Protein AF-T1L6D0-F1 (afdb_monomer)

Secondary structure (DSSP, 8-state):
-HHHHHHHHHHHHHHHHHH-SSPPP---GGGSS--S-SEEES-SSS--SEEEEEETTEEEEEE--TTTS-HHHHHT-EE----TTEEEEEETTEEEEEETTTEEEEPB-SS---S-EEEEETTEEEE---EE-TT-PPPSS--EEEEEEEEETTTTEEEEEEEEE-SSTTGGGTEEEEEEEEEEEETTEEEEEEEEEEE-TTT--EEEEEEEEEEEGGGGGGSGGG-EEEEE--GGGGTSEEEEEEEEE--S--S-GGGSEEEEEEEEETTTTEEEEEEEE-TTHHHHHHHHHHHHHTT-TT-EEHHHHTTT---PPPP----TT--STT--EEEE-TTT-EEEE---HHHHTTTTTEEEEEEEE--TTT--EEEEEEESSGGG-EEEE--SSS--EEEGGGS--THHHH-S-EEEEEEETTEEEEEEETTT--EEEEEPP-GGG--SHHHHHHTTGGGTEEEETTEEEE--S---HHHHHBSSS--EEEEE-SEEETTS--EEEEEESS-----TTSEEEEEETTEEEEEEEEETTEEEEEE---S-EEEEEEEEEE--S-TT---EEEEEEEEEEEE----THHHHHHHHHHHHHHHHHHHHHHHHHHHHHHHHHHHHHHHHHHHHHHHHHTT-----------------------

Solvent-accessible surface area (backbone atoms only — not comparable to full-atom values): 36223 Å² total; per-residue (Å²): 110,74,70,56,54,53,50,49,51,54,49,50,67,60,42,57,75,67,55,38,63,37,69,63,50,49,29,29,57,82,34,54,40,43,78,84,48,25,30,28,47,57,46,81,93,47,89,63,46,44,34,31,41,40,40,46,44,45,76,50,77,47,66,48,47,69,92,66,51,50,72,68,66,52,47,61,27,50,36,26,44,84,43,76,55,52,31,32,30,36,45,97,49,42,49,33,35,33,40,69,53,62,45,80,44,76,41,48,59,93,72,84,63,42,88,38,66,50,46,46,16,85,34,24,30,43,37,35,50,58,45,79,29,84,82,43,55,89,66,99,62,90,72,44,62,31,34,38,35,36,52,39,79,86,79,40,29,51,45,76,78,44,66,41,62,58,80,50,102,59,54,50,62,15,43,30,30,35,35,63,63,34,64,43,37,57,90,55,35,38,36,39,36,28,46,36,30,34,38,40,89,89,76,74,44,70,51,38,37,46,36,37,39,37,30,29,43,80,28,30,70,43,26,71,24,22,31,34,37,40,30,38,60,53,80,63,43,78,68,26,47,82,76,47,52,41,75,43,70,60,52,72,92,68,99,50,78,46,62,30,35,33,40,43,36,35,27,36,30,75,94,76,65,47,52,47,56,39,40,36,35,43,62,55,60,70,58,52,54,50,49,40,48,43,38,16,19,66,43,34,90,80,20,36,27,45,71,25,54,63,67,80,42,92,30,86,38,62,71,50,86,73,49,89,73,52,46,68,65,85,46,31,33,23,28,80,44,52,89,76,47,50,71,45,83,59,84,47,77,76,40,77,85,41,35,78,42,49,76,47,76,49,72,50,56,32,46,86,84,55,44,44,39,35,39,34,42,39,27,70,58,50,32,76,14,33,44,23,44,67,59,94,60,93,54,62,60,53,50,46,64,77,53,96,53,72,65,62,77,72,51,88,58,67,50,78,47,58,28,70,44,71,38,26,45,35,37,34,34,78,85,85,60,49,69,50,78,47,75,55,91,56,29,74,54,26,85,44,52,53,47,10,43,30,59,21,49,80,67,34,20,42,67,54,97,91,42,22,39,74,50,91,66,95,72,66,64,64,68,63,27,44,52,52,78,42,34,45,75,48,70,38,67,53,61,34,38,83,84,63,53,46,65,39,40,37,31,40,76,48,58,78,79,76,58,92,73,40,50,78,46,43,31,39,69,88,20,42,48,43,81,73,45,79,56,69,38,36,38,38,26,39,50,46,75,72,60,60,48,79,28,43,44,37,46,31,42,34,45,89,77,37,52,56,47,42,66,33,31,18,62,35,84,65,58,34,38,37,46,47,74,82,62,77,56,58,60,55,51,50,52,50,54,51,50,52,51,54,50,52,50,50,53,51,51,52,50,50,49,55,55,56,56,46,53,59,50,52,52,57,51,50,56,53,52,53,59,49,53,57,59,65,63,72,75,76,78,88,79,87,88,85,87,83,88,91,87,81,90,82,91,87,87,83,90,89,87,134

pLDDT: mean 81.63, std 16.4, range [28.33, 98.0]

Radius of gyration: 36.04 Å; Cα contacts (8 Å, |Δi|>4): 1340; chains: 1; bounding box: 79×143×74 Å

Mean predicted aligned error: 12.47 Å

Organism: Tetranychus urticae (NCBI:txid32264)

Structure (mmCIF, N/CA/C/O backbone):
data_AF-T1L6D0-F1
#
_entry.id   AF-T1L6D0-F1
#
loop_
_atom_site.group_PDB
_atom_site.id
_atom_site.type_symbol
_atom_site.label_atom_id
_atom_site.label_alt_id
_atom_site.label_comp_id
_atom_site.label_asym_id
_atom_site.label_entity_id
_atom_site.label_seq_id
_atom_site.pdbx_PDB_ins_code
_atom_site.Cartn_x
_atom_site.Cartn_y
_atom_site.Cartn_z
_atom_site.occupancy
_atom_site.B_iso_or_equiv
_atom_site.auth_seq_id
_atom_site.auth_comp_id
_atom_site.auth_asym_id
_atom_site.auth_atom_id
_atom_site.pdbx_PDB_model_num
ATOM 1 N N . MET A 1 1 ? 36.568 -27.547 7.974 1.00 48.25 1 MET A N 1
ATOM 2 C CA . MET A 1 1 ? 35.920 -26.541 7.095 1.00 48.25 1 MET A CA 1
ATOM 3 C C . MET A 1 1 ? 34.744 -27.107 6.303 1.00 48.25 1 MET A C 1
ATOM 5 O O . MET A 1 1 ? 33.628 -26.729 6.620 1.00 48.25 1 MET A O 1
ATOM 9 N N . PHE A 1 2 ? 34.944 -27.994 5.316 1.00 41.03 2 PHE A N 1
ATOM 10 C CA . PHE A 1 2 ? 33.913 -28.303 4.301 1.00 41.03 2 PHE A CA 1
ATOM 11 C C . PHE A 1 2 ? 32.535 -28.741 4.840 1.00 41.03 2 PHE A C 1
ATOM 13 O O . PHE A 1 2 ? 31.506 -28.268 4.366 1.00 41.03 2 PHE A O 1
ATOM 20 N N . THR A 1 3 ? 32.506 -29.583 5.875 1.00 51.47 3 THR A N 1
ATOM 21 C CA . THR A 1 3 ? 31.268 -30.016 6.548 1.00 51.47 3 THR A CA 1
ATOM 22 C C . THR A 1 3 ? 30.496 -28.863 7.189 1.00 51.47 3 THR A C 1
ATOM 24 O O . THR A 1 3 ? 29.275 -28.822 7.078 1.00 51.47 3 THR A O 1
ATOM 27 N N . HIS A 1 4 ? 31.182 -27.892 7.803 1.00 51.41 4 HIS A N 1
ATOM 28 C CA . HIS A 1 4 ? 30.530 -26.713 8.379 1.00 51.41 4 HIS A CA 1
ATOM 29 C C . HIS A 1 4 ? 29.910 -25.820 7.304 1.00 51.41 4 HIS A C 1
ATOM 31 O O . HIS A 1 4 ? 28.814 -25.324 7.523 1.00 51.41 4 HIS A O 1
ATOM 37 N N . LEU A 1 5 ? 30.549 -25.664 6.137 1.00 53.66 5 LEU A N 1
ATOM 38 C CA . LEU A 1 5 ? 29.979 -24.885 5.030 1.00 53.66 5 LEU A CA 1
ATOM 39 C C . LEU A 1 5 ? 28.666 -25.508 4.525 1.00 53.66 5 LEU A C 1
ATOM 41 O O . LEU A 1 5 ? 27.683 -24.800 4.335 1.00 53.66 5 LEU A O 1
ATOM 45 N N . LEU A 1 6 ? 28.626 -26.837 4.375 1.00 50.72 6 LEU A N 1
ATOM 46 C CA . LEU A 1 6 ? 27.408 -27.567 4.001 1.00 50.72 6 LEU A CA 1
ATOM 47 C C . LEU A 1 6 ? 26.306 -27.458 5.065 1.00 50.72 6 LEU A C 1
ATOM 49 O O . LEU A 1 6 ? 25.150 -27.231 4.716 1.00 50.72 6 LEU A O 1
ATOM 53 N N . ILE A 1 7 ? 26.659 -27.566 6.351 1.00 65.44 7 ILE A N 1
ATOM 54 C CA . ILE A 1 7 ? 25.719 -27.366 7.464 1.00 65.44 7 ILE A CA 1
ATOM 55 C C . ILE A 1 7 ? 25.174 -25.931 7.460 1.00 65.44 7 ILE A C 1
ATOM 57 O O . ILE A 1 7 ? 23.967 -25.757 7.585 1.00 65.44 7 ILE A O 1
ATOM 61 N N . TRP A 1 8 ? 26.025 -24.922 7.249 1.00 60.69 8 TRP A N 1
ATOM 62 C CA . TRP A 1 8 ? 25.617 -23.517 7.162 1.00 60.69 8 TRP A CA 1
ATOM 63 C C . TRP A 1 8 ? 24.684 -23.258 5.979 1.00 60.69 8 TRP A C 1
ATOM 65 O O . TRP A 1 8 ? 23.657 -22.619 6.166 1.00 60.69 8 TRP A O 1
ATOM 75 N N . ILE A 1 9 ? 24.980 -23.788 4.787 1.00 65.38 9 ILE A N 1
ATOM 76 C CA . ILE A 1 9 ? 24.094 -23.659 3.616 1.00 65.38 9 ILE A CA 1
ATOM 77 C C . ILE A 1 9 ? 22.742 -24.332 3.889 1.00 65.38 9 ILE A C 1
ATOM 79 O O . ILE A 1 9 ? 21.700 -23.730 3.646 1.00 65.38 9 ILE A O 1
ATOM 83 N N . PHE A 1 10 ? 22.735 -25.545 4.450 1.00 61.53 10 PHE A N 1
ATOM 84 C CA . PHE A 1 10 ? 21.492 -26.261 4.751 1.00 61.53 10 PHE A CA 1
ATOM 85 C C . PHE A 1 10 ? 20.671 -25.564 5.849 1.00 61.53 10 PHE A C 1
ATOM 87 O O . PHE A 1 10 ? 19.454 -25.448 5.731 1.00 61.53 10 PHE A O 1
ATOM 94 N N . GLN A 1 11 ? 21.329 -25.024 6.881 1.00 52.78 11 GLN A N 1
ATOM 95 C CA . GLN A 1 11 ? 20.697 -24.170 7.889 1.00 52.78 11 GLN A CA 1
ATOM 96 C C . GLN A 1 11 ? 20.126 -22.897 7.257 1.00 52.78 11 GLN A C 1
ATOM 98 O O . GLN A 1 11 ? 18.967 -22.584 7.497 1.00 52.78 11 GLN A O 1
ATOM 103 N N . PHE A 1 12 ? 20.880 -22.197 6.408 1.00 58.34 12 PHE A N 1
ATOM 104 C CA . PHE A 1 12 ? 20.440 -20.976 5.724 1.00 58.34 12 PHE A CA 1
ATOM 105 C C . PHE A 1 12 ? 19.203 -21.232 4.845 1.00 58.34 12 PHE A C 1
ATOM 107 O O . PHE A 1 12 ? 18.204 -20.524 4.963 1.00 58.34 12 PHE A O 1
ATOM 114 N N . CYS A 1 13 ? 19.203 -22.315 4.060 1.00 54.03 13 CYS A N 1
ATOM 115 C CA . CYS A 1 13 ? 18.046 -22.753 3.273 1.00 54.03 13 CYS A CA 1
ATOM 116 C C . CYS A 1 13 ? 16.829 -23.167 4.124 1.00 54.03 13 CYS A C 1
ATOM 118 O O . CYS A 1 13 ? 15.705 -23.060 3.642 1.00 54.03 13 CYS A O 1
ATOM 120 N N . LEU A 1 14 ? 17.019 -23.607 5.374 1.00 50.97 14 LEU A N 1
ATOM 121 C CA . LEU A 1 14 ? 15.932 -23.886 6.327 1.00 50.97 14 LEU A CA 1
ATOM 122 C C . LEU A 1 14 ? 15.493 -22.655 7.142 1.00 50.97 14 LEU A C 1
ATOM 124 O O . LEU A 1 14 ? 14.375 -22.639 7.658 1.00 50.97 14 LEU A O 1
ATOM 128 N N . PHE A 1 15 ? 16.342 -21.632 7.262 1.00 50.81 15 PHE A N 1
ATOM 129 C CA . PHE A 1 15 ? 16.013 -20.365 7.918 1.00 50.81 15 PHE A CA 1
ATOM 130 C C . PHE A 1 15 ? 15.224 -19.425 7.001 1.00 50.81 15 PHE A C 1
ATOM 132 O O . PHE A 1 15 ? 14.296 -18.783 7.486 1.00 50.81 15 PHE A O 1
ATOM 139 N N . ILE A 1 16 ? 15.521 -19.382 5.695 1.00 48.81 16 ILE A N 1
ATOM 140 C CA . ILE A 1 16 ? 14.813 -18.513 4.733 1.00 48.81 16 ILE A CA 1
ATOM 141 C C . ILE A 1 16 ? 13.275 -18.681 4.810 1.00 48.81 16 ILE A C 1
ATOM 143 O O . ILE A 1 16 ? 12.604 -17.669 5.000 1.00 48.81 16 ILE A O 1
ATOM 147 N N . PRO A 1 17 ? 12.686 -19.899 4.777 1.00 45.62 17 PRO A N 1
ATOM 148 C CA . PRO A 1 17 ? 11.231 -20.076 4.881 1.00 45.62 17 PRO A CA 1
ATOM 149 C C . PRO A 1 17 ? 10.659 -19.893 6.296 1.00 45.62 17 PRO A C 1
ATOM 151 O O . PRO A 1 17 ? 9.449 -19.955 6.471 1.00 45.62 17 PRO A O 1
ATOM 154 N N . LYS A 1 18 ? 11.505 -19.733 7.325 1.00 46.75 18 LYS A N 1
ATOM 155 C CA . LYS A 1 18 ? 11.075 -19.484 8.714 1.00 46.75 18 LYS A CA 1
ATOM 156 C C . LYS A 1 18 ? 11.133 -18.010 9.114 1.00 46.75 18 LYS A C 1
ATOM 158 O O . LYS A 1 18 ? 10.421 -17.619 10.035 1.00 46.75 18 LYS A O 1
ATOM 163 N N . ALA A 1 19 ? 11.970 -17.217 8.449 1.00 49.22 19 ALA A N 1
ATOM 164 C CA . ALA A 1 19 ? 12.154 -15.794 8.733 1.00 49.22 19 ALA A CA 1
ATOM 165 C C . ALA A 1 19 ? 11.090 -14.891 8.080 1.00 49.22 19 ALA A C 1
ATOM 167 O O . ALA A 1 19 ? 10.883 -13.770 8.533 1.00 49.22 19 ALA A O 1
ATOM 168 N N . TYR A 1 20 ? 10.408 -15.366 7.033 1.00 57.03 20 TYR A N 1
ATOM 169 C CA . TYR A 1 20 ? 9.460 -14.570 6.253 1.00 57.03 20 TYR A CA 1
ATOM 170 C C . TYR A 1 20 ? 8.126 -15.301 6.113 1.00 57.03 20 TYR A C 1
ATOM 172 O O . TYR A 1 20 ? 8.081 -16.412 5.594 1.00 57.03 20 TYR A O 1
ATOM 180 N N . SER A 1 21 ? 7.060 -14.659 6.591 1.00 65.12 21 SER A N 1
ATOM 181 C CA . SER A 1 21 ? 5.674 -15.133 6.477 1.00 65.12 21 SER A CA 1
ATOM 182 C C . SER A 1 21 ? 5.082 -14.687 5.133 1.00 65.12 21 SER A C 1
ATOM 184 O O . SER A 1 21 ? 4.717 -15.506 4.298 1.00 65.12 21 SER A O 1
ATOM 186 N N . PHE A 1 22 ? 5.185 -13.383 4.859 1.00 78.81 22 PHE A N 1
ATOM 187 C CA . PHE A 1 22 ? 5.005 -12.761 3.549 1.00 78.81 22 PHE A CA 1
ATOM 188 C C . PHE A 1 22 ? 6.326 -12.135 3.069 1.00 78.81 22 PHE A C 1
ATOM 190 O O . PHE A 1 22 ? 7.202 -11.795 3.874 1.00 78.81 22 PHE A O 1
ATOM 197 N N . ARG A 1 23 ? 6.476 -11.944 1.753 1.00 80.44 23 ARG A N 1
ATOM 198 C CA . ARG A 1 23 ? 7.551 -11.112 1.181 1.00 80.44 23 ARG A CA 1
ATOM 199 C C . ARG A 1 23 ? 7.176 -9.630 1.278 1.00 80.44 23 ARG A C 1
ATOM 201 O O . ARG A 1 23 ? 6.056 -9.282 0.924 1.00 80.44 23 ARG A O 1
ATOM 208 N N . THR A 1 24 ? 8.123 -8.750 1.634 1.00 82.38 24 THR A N 1
ATOM 209 C CA . THR A 1 24 ? 7.929 -7.285 1.590 1.00 82.38 24 THR A CA 1
ATOM 210 C C . THR A 1 24 ? 7.290 -6.861 0.258 1.00 82.38 24 THR A C 1
ATOM 212 O O . THR A 1 24 ? 7.903 -7.082 -0.797 1.00 82.38 24 THR A O 1
ATOM 215 N N . PRO A 1 25 ? 6.073 -6.293 0.272 1.00 81.94 25 PRO A N 1
ATOM 216 C CA . PRO A 1 25 ? 5.344 -6.005 -0.952 1.00 81.94 25 PRO A CA 1
ATOM 217 C C . PRO A 1 25 ? 5.954 -4.798 -1.673 1.00 81.94 25 PRO A C 1
ATOM 219 O O . PRO A 1 25 ? 6.126 -3.727 -1.097 1.00 81.94 25 PRO A O 1
ATOM 222 N N . LYS A 1 26 ? 6.273 -4.964 -2.960 1.00 87.31 26 LYS A N 1
ATOM 223 C CA . LYS A 1 26 ? 6.650 -3.861 -3.853 1.00 87.31 26 LYS A CA 1
ATOM 224 C C . LYS A 1 26 ? 5.380 -3.422 -4.569 1.00 87.31 26 LYS A C 1
ATOM 226 O O . LYS A 1 26 ? 4.861 -4.186 -5.369 1.00 87.31 26 LYS A O 1
ATOM 231 N N . HIS A 1 27 ? 4.858 -2.248 -4.242 1.00 89.69 27 HIS A N 1
ATOM 232 C CA . HIS A 1 27 ? 3.519 -1.836 -4.663 1.00 89.69 27 HIS A CA 1
ATOM 233 C C . HIS A 1 27 ? 3.476 -1.145 -6.039 1.00 89.69 27 HIS A C 1
ATOM 235 O O . HIS A 1 27 ? 4.484 -0.654 -6.554 1.00 89.69 27 HIS A O 1
ATOM 241 N N . ASP A 1 28 ? 2.278 -1.127 -6.621 1.00 90.94 28 ASP A N 1
ATOM 242 C CA . ASP A 1 28 ? 1.941 -0.451 -7.879 1.00 90.94 28 ASP A CA 1
ATOM 243 C C . ASP A 1 28 ? 1.849 1.072 -7.662 1.00 90.94 28 ASP A C 1
ATOM 245 O O . ASP A 1 28 ? 1.441 1.509 -6.584 1.00 90.94 28 ASP A O 1
ATOM 249 N N . ILE A 1 29 ? 2.177 1.896 -8.662 1.00 90.19 29 ILE A N 1
ATOM 250 C CA . ILE A 1 29 ? 2.333 3.355 -8.526 1.00 90.19 29 ILE A CA 1
ATOM 251 C C . ILE A 1 29 ? 1.066 4.050 -8.002 1.00 90.19 29 ILE A C 1
ATOM 253 O O . ILE A 1 29 ? 1.148 4.937 -7.151 1.00 90.19 29 ILE A O 1
ATOM 257 N N . ALA A 1 30 ? -0.109 3.579 -8.431 1.00 88.31 30 ALA A N 1
ATOM 258 C CA . ALA A 1 30 ? -1.418 4.061 -7.983 1.00 88.31 30 ALA A CA 1
ATOM 259 C C . ALA A 1 30 ? -1.715 3.776 -6.495 1.00 88.31 30 ALA A C 1
ATOM 261 O O . ALA A 1 30 ? -2.546 4.453 -5.893 1.00 88.31 30 ALA A O 1
ATOM 262 N N . PHE A 1 31 ? -1.042 2.785 -5.900 1.00 88.69 31 PHE A N 1
ATOM 263 C CA . PHE A 1 31 ? -1.226 2.334 -4.515 1.00 88.69 31 PHE A CA 1
ATOM 264 C C . PHE A 1 31 ? 0.103 2.286 -3.724 1.00 88.69 31 PHE A C 1
ATOM 266 O O . PHE A 1 31 ? 0.203 1.583 -2.714 1.00 88.69 31 PHE A O 1
ATOM 273 N N . TYR A 1 32 ? 1.119 3.054 -4.151 1.00 88.25 32 TYR A N 1
ATOM 274 C CA . TYR A 1 32 ? 2.499 2.988 -3.634 1.00 88.25 32 TYR A CA 1
ATOM 275 C C . TYR A 1 32 ? 2.648 3.316 -2.142 1.00 88.25 32 TYR A C 1
ATOM 277 O O . TYR A 1 32 ? 3.643 2.941 -1.540 1.00 88.25 32 TYR A O 1
ATOM 285 N N . TYR A 1 33 ? 1.669 3.998 -1.549 1.00 87.44 33 TYR A N 1
ATOM 286 C CA . TYR A 1 33 ? 1.644 4.347 -0.124 1.00 87.44 33 TYR A CA 1
ATOM 287 C C . TYR A 1 33 ? 0.398 3.808 0.600 1.00 87.44 33 TYR A C 1
ATOM 289 O O . TYR A 1 33 ? 0.349 3.782 1.825 1.00 87.44 33 TYR A O 1
ATOM 297 N N . LYS A 1 34 ? -0.645 3.399 -0.136 1.00 89.75 34 LYS A N 1
ATOM 298 C CA . LYS A 1 34 ? -1.951 3.013 0.417 1.00 89.75 34 LYS A CA 1
ATOM 299 C C . LYS A 1 34 ? -2.767 2.254 -0.625 1.00 89.75 34 LYS A C 1
ATOM 301 O O . LYS A 1 34 ? -2.904 2.720 -1.752 1.00 89.75 34 LYS A O 1
ATOM 306 N N . THR A 1 35 ? -3.343 1.114 -0.246 1.00 89.94 35 THR A N 1
ATOM 307 C CA . THR A 1 35 ? -4.290 0.381 -1.103 1.00 89.94 35 THR A CA 1
ATOM 308 C C . THR A 1 35 ? -5.704 0.816 -0.740 1.00 89.94 35 THR A C 1
ATOM 310 O O . THR A 1 35 ? -6.202 0.469 0.331 1.00 89.94 35 THR A O 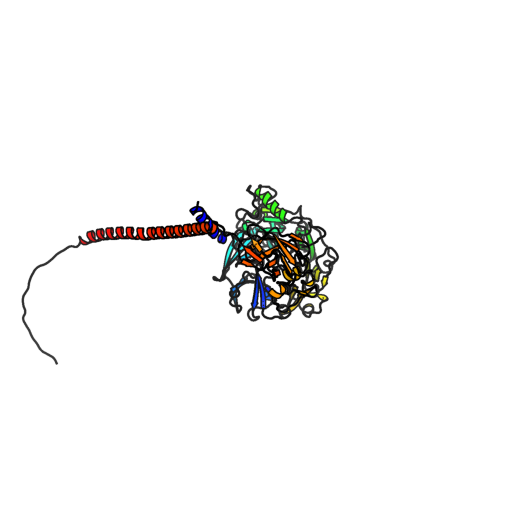1
ATOM 313 N N . HIS A 1 36 ? -6.343 1.611 -1.601 1.00 88.31 36 HIS A N 1
ATOM 314 C CA . HIS A 1 36 ? -7.671 2.172 -1.310 1.00 88.31 36 HIS A CA 1
ATOM 315 C C . HIS A 1 36 ? -8.810 1.158 -1.494 1.00 88.31 36 HIS A C 1
ATOM 317 O O . HIS A 1 36 ? -9.799 1.230 -0.771 1.00 88.31 36 HIS A O 1
ATOM 323 N N . ALA A 1 37 ? -8.657 0.208 -2.420 1.00 90.12 37 ALA A N 1
ATOM 324 C CA . ALA A 1 37 ? -9.557 -0.927 -2.625 1.00 90.12 37 ALA A CA 1
ATOM 325 C C . ALA A 1 37 ? -8.766 -2.124 -3.183 1.00 90.12 37 ALA A C 1
ATOM 327 O O . ALA A 1 37 ? -7.823 -1.931 -3.955 1.00 90.12 37 ALA A O 1
ATOM 328 N N . SER A 1 38 ? -9.139 -3.355 -2.813 1.00 93.31 38 SER A N 1
ATOM 329 C CA . SER A 1 38 ? -8.551 -4.568 -3.409 1.00 93.31 38 SER A CA 1
ATOM 330 C C . SER A 1 38 ? -9.176 -4.920 -4.759 1.00 93.31 38 SER A C 1
ATOM 332 O O . SER A 1 38 ? -8.535 -5.593 -5.562 1.00 93.31 38 SER A O 1
ATOM 334 N N . VAL A 1 39 ? -10.414 -4.491 -5.017 1.00 94.31 39 VAL A N 1
ATOM 335 C CA . VAL A 1 39 ? -11.136 -4.760 -6.267 1.00 94.31 39 VAL A CA 1
ATOM 336 C C . VAL A 1 39 ? -11.501 -3.449 -6.955 1.00 94.31 39 VAL A C 1
ATOM 338 O O . VAL A 1 39 ? -11.864 -2.473 -6.302 1.00 94.31 39 VAL A O 1
ATOM 341 N N . PHE A 1 40 ? -11.381 -3.423 -8.279 1.00 92.31 40 PHE A N 1
ATOM 342 C CA . PHE A 1 40 ? -11.670 -2.268 -9.125 1.00 92.31 40 PHE A CA 1
ATOM 343 C C . PHE A 1 40 ? -12.306 -2.715 -10.453 1.00 92.31 40 PHE A C 1
ATOM 345 O O . PHE A 1 40 ? -12.160 -3.868 -10.869 1.00 92.31 40 PHE A O 1
ATOM 352 N N . LEU A 1 41 ? -13.018 -1.821 -11.140 1.00 89.38 41 LEU A N 1
ATOM 353 C CA . LEU A 1 41 ? -13.584 -2.112 -12.459 1.00 89.38 41 LEU A CA 1
ATOM 354 C C . LEU A 1 41 ? -12.520 -1.942 -13.543 1.00 89.38 41 LEU A C 1
ATOM 356 O O . LEU A 1 41 ? -11.891 -0.889 -13.637 1.00 89.38 41 LEU A O 1
ATOM 360 N N . THR A 1 42 ? -12.354 -2.959 -14.397 1.00 88.44 42 THR A N 1
ATOM 361 C CA . THR A 1 42 ? -11.450 -2.867 -15.564 1.00 88.44 42 THR A CA 1
ATOM 362 C C . THR A 1 42 ? -12.028 -2.038 -16.712 1.00 88.44 42 THR A C 1
ATOM 364 O O . THR A 1 42 ? -11.290 -1.647 -17.610 1.00 88.44 42 THR A O 1
ATOM 367 N N . ASN A 1 43 ? -13.333 -1.768 -16.675 1.00 85.50 43 ASN A N 1
ATOM 368 C CA . ASN A 1 43 ? -14.029 -0.813 -17.523 1.00 85.50 43 ASN A CA 1
ATOM 369 C C . ASN A 1 43 ? -15.152 -0.179 -16.673 1.00 85.50 43 ASN A C 1
ATOM 371 O O . ASN A 1 43 ? -16.097 -0.887 -16.325 1.00 85.50 43 ASN A O 1
ATOM 375 N N . PRO A 1 44 ? -15.044 1.099 -16.263 1.00 80.38 44 PRO A N 1
ATOM 376 C CA . PRO A 1 44 ? -16.090 1.761 -15.485 1.00 80.38 44 PRO A CA 1
ATOM 377 C C . PRO A 1 44 ? -17.364 2.024 -16.296 1.00 80.38 44 PRO A C 1
ATOM 379 O O . PRO A 1 44 ? -18.457 1.964 -15.742 1.00 80.38 44 PRO A O 1
ATOM 382 N N . ASP A 1 45 ? -17.229 2.263 -17.600 1.00 76.00 45 ASP A N 1
ATOM 383 C CA . ASP A 1 45 ? -18.318 2.688 -18.491 1.00 76.00 45 ASP A CA 1
ATOM 384 C C . ASP A 1 45 ? -19.157 1.506 -19.016 1.00 76.00 45 ASP A C 1
ATOM 386 O O . ASP A 1 45 ? -20.215 1.689 -19.616 1.00 76.00 45 ASP A O 1
ATOM 390 N N . ASN A 1 46 ? -18.695 0.269 -18.800 1.00 70.25 46 ASN A N 1
ATOM 391 C CA . ASN A 1 46 ? -19.391 -0.951 -19.194 1.00 70.25 46 ASN A CA 1
ATOM 392 C C . ASN A 1 46 ? -19.244 -2.034 -18.116 1.00 70.25 46 ASN A C 1
ATOM 394 O O . ASN A 1 46 ? -18.165 -2.600 -17.939 1.00 70.25 46 ASN A O 1
ATOM 398 N N . HIS A 1 47 ? -20.358 -2.383 -17.462 1.00 63.09 47 HIS A N 1
ATOM 399 C CA . HIS A 1 47 ? -20.457 -3.422 -16.424 1.00 63.09 47 HIS A CA 1
ATOM 400 C C . HIS A 1 47 ? -20.308 -4.869 -16.948 1.00 63.09 47 HIS A C 1
ATOM 402 O O . HIS A 1 47 ? -21.038 -5.773 -16.522 1.00 63.09 47 HIS A O 1
ATOM 408 N N . ALA A 1 48 ? -19.357 -5.108 -17.850 1.00 60.75 48 ALA A N 1
ATOM 409 C CA . ALA A 1 48 ? -18.816 -6.434 -18.092 1.00 60.75 48 ALA A CA 1
ATOM 410 C C . ALA A 1 48 ? -18.338 -7.040 -16.761 1.00 60.75 48 ALA A C 1
ATOM 412 O O . ALA A 1 48 ? -17.843 -6.340 -15.880 1.00 60.75 48 ALA A O 1
ATOM 413 N N . THR A 1 49 ? -18.438 -8.358 -16.614 1.00 70.06 49 THR A N 1
ATOM 414 C CA . THR A 1 49 ? -18.149 -9.072 -15.355 1.00 70.06 49 THR A CA 1
ATOM 415 C C . THR A 1 49 ? -16.658 -9.124 -14.982 1.00 70.06 49 THR A C 1
ATOM 417 O O . THR A 1 49 ? -16.289 -9.874 -14.087 1.00 70.06 49 THR A O 1
ATOM 420 N N . SER A 1 50 ? -15.809 -8.346 -15.662 1.00 87.50 50 SER A N 1
ATOM 421 C CA . SER A 1 50 ? -14.347 -8.331 -15.561 1.00 87.50 50 SER A CA 1
ATOM 422 C C . SER A 1 50 ? -13.863 -7.346 -14.489 1.00 87.50 50 SER A C 1
ATOM 424 O O . SER A 1 50 ? -13.737 -6.135 -14.722 1.00 87.50 50 SER A O 1
ATOM 426 N N . TYR A 1 51 ? -13.535 -7.883 -13.318 1.00 92.38 51 TYR A N 1
ATOM 427 C CA . TYR A 1 51 ? -12.973 -7.143 -12.192 1.00 92.38 51 TYR A CA 1
ATOM 428 C C . TYR A 1 51 ? -11.452 -7.249 -12.179 1.00 92.38 51 TYR A C 1
ATOM 430 O O . TYR A 1 51 ? -10.881 -8.312 -12.424 1.00 92.38 51 TYR A O 1
ATOM 438 N N . GLY A 1 52 ? -10.792 -6.137 -11.873 1.00 94.12 52 GLY A N 1
ATOM 439 C CA . GLY A 1 52 ? -9.374 -6.098 -11.569 1.00 94.12 52 GLY A CA 1
ATOM 440 C C . GLY A 1 52 ? -9.200 -6.337 -10.079 1.00 94.12 52 GLY A C 1
ATOM 441 O O . GLY A 1 52 ? -9.844 -5.668 -9.274 1.00 94.12 52 GLY A O 1
ATOM 442 N N . ILE A 1 53 ? -8.360 -7.297 -9.707 1.00 95.94 53 ILE A N 1
ATOM 443 C CA . ILE A 1 53 ? -8.139 -7.667 -8.309 1.00 95.94 53 ILE A CA 1
ATOM 444 C C . ILE A 1 53 ? -6.660 -7.503 -7.992 1.00 95.94 53 ILE A C 1
ATOM 446 O O . ILE A 1 53 ? -5.805 -8.102 -8.643 1.00 95.94 53 ILE A O 1
ATOM 450 N N . TYR A 1 54 ? -6.375 -6.656 -7.009 1.00 95.19 54 TYR A N 1
ATOM 451 C CA . TYR A 1 54 ? -5.041 -6.258 -6.593 1.00 95.19 54 TYR A CA 1
ATOM 452 C C . TYR A 1 54 ? -4.781 -6.647 -5.140 1.00 95.19 54 TYR A C 1
ATOM 454 O O . TYR A 1 54 ? -5.532 -6.285 -4.231 1.00 95.19 54 TYR A O 1
ATOM 462 N N . VAL A 1 55 ? -3.658 -7.330 -4.924 1.00 94.25 55 VAL A N 1
ATOM 463 C CA . VAL A 1 55 ? -3.101 -7.606 -3.599 1.00 94.25 55 VAL A CA 1
ATOM 464 C C . VAL A 1 55 ? -1.581 -7.466 -3.689 1.00 94.25 55 VAL A C 1
ATOM 466 O O . VAL A 1 55 ? -0.950 -8.100 -4.532 1.00 94.25 55 VAL A O 1
ATOM 469 N N . ALA A 1 56 ? -0.988 -6.656 -2.806 1.00 89.50 56 ALA A N 1
ATOM 470 C CA . ALA A 1 56 ? 0.455 -6.657 -2.529 1.00 89.50 56 ALA A CA 1
ATOM 471 C C . ALA A 1 56 ? 1.395 -6.553 -3.758 1.00 89.50 56 ALA A C 1
ATOM 473 O O . ALA A 1 56 ? 2.378 -7.290 -3.859 1.00 89.50 56 ALA A O 1
ATOM 474 N N . GLY A 1 57 ? 1.103 -5.647 -4.701 1.00 89.25 57 GLY A N 1
ATOM 475 C CA . GLY A 1 57 ? 1.952 -5.442 -5.891 1.00 89.25 57 GLY A CA 1
ATOM 476 C C . GLY A 1 57 ? 1.736 -6.450 -7.022 1.00 89.25 57 GLY A C 1
ATOM 477 O O . GLY A 1 57 ? 2.591 -6.623 -7.889 1.00 89.25 57 GLY A O 1
ATOM 478 N N . LYS A 1 58 ? 0.620 -7.181 -6.987 1.00 92.25 58 LYS A N 1
ATOM 479 C CA . LYS A 1 58 ? 0.193 -8.124 -8.023 1.00 92.25 58 LYS A CA 1
ATOM 480 C C . LYS A 1 58 ? -1.257 -7.794 -8.391 1.00 92.25 58 LYS A C 1
ATOM 482 O O . LYS A 1 58 ? -2.081 -7.572 -7.505 1.00 92.25 58 LYS A O 1
ATOM 487 N N . THR A 1 59 ? -1.567 -7.787 -9.686 1.00 92.94 59 THR A N 1
ATOM 488 C CA . THR A 1 59 ? -2.925 -7.580 -10.221 1.00 92.94 59 THR A CA 1
ATOM 489 C C . THR A 1 59 ? -3.317 -8.766 -11.107 1.00 92.94 59 THR A C 1
ATOM 491 O O . THR A 1 59 ? -2.525 -9.172 -11.956 1.00 92.94 59 THR A O 1
ATOM 494 N N . ILE A 1 60 ? -4.540 -9.279 -10.960 1.00 94.12 60 ILE A N 1
ATOM 495 C CA . ILE A 1 60 ? -5.189 -10.208 -11.907 1.00 94.12 60 ILE A CA 1
ATOM 496 C C . ILE A 1 60 ? -6.490 -9.595 -12.449 1.00 94.12 60 ILE A C 1
ATOM 498 O O . ILE A 1 60 ? -7.004 -8.628 -11.885 1.00 94.12 60 ILE A O 1
ATOM 502 N N . LYS A 1 61 ? -7.032 -10.155 -13.536 1.00 93.31 61 LYS A N 1
ATOM 503 C CA . LYS A 1 61 ? -8.391 -9.865 -14.026 1.00 93.31 61 LYS A CA 1
ATOM 504 C C . LYS A 1 61 ? -9.232 -11.139 -13.876 1.00 93.31 61 LYS A C 1
ATOM 506 O O . LYS A 1 61 ? -8.750 -12.200 -14.254 1.00 93.31 61 LYS A O 1
ATOM 511 N N . MET A 1 62 ? -10.440 -11.047 -13.320 1.00 92.62 62 MET A N 1
ATOM 512 C CA . MET A 1 62 ? -11.338 -12.188 -13.063 1.00 92.62 62 MET A CA 1
ATOM 513 C C . MET A 1 62 ? -12.770 -11.884 -13.508 1.00 92.62 62 MET A C 1
ATOM 515 O O . MET A 1 62 ? -13.230 -10.750 -13.365 1.00 92.62 62 MET A O 1
ATOM 519 N N . ASN A 1 63 ? -13.493 -12.896 -13.999 1.00 91.44 63 ASN A N 1
ATOM 520 C CA . ASN A 1 63 ? -14.864 -12.752 -14.484 1.00 91.44 63 ASN A CA 1
ATOM 521 C C . ASN A 1 63 ? -15.880 -13.256 -13.448 1.00 91.44 63 ASN A C 1
ATOM 523 O O . ASN A 1 63 ? -16.178 -14.444 -13.392 1.00 91.44 63 ASN A O 1
ATOM 527 N N . ILE A 1 64 ? -16.449 -12.354 -12.645 1.00 90.88 64 ILE A N 1
ATOM 528 C CA . ILE A 1 64 ? -17.406 -12.697 -11.579 1.00 90.88 64 ILE A CA 1
ATOM 529 C C . ILE A 1 64 ? -18.833 -12.337 -12.038 1.00 90.88 64 ILE A C 1
ATOM 531 O O . ILE A 1 64 ? -19.150 -11.151 -12.163 1.00 90.88 64 ILE A O 1
ATOM 535 N N . PRO A 1 65 ? -19.719 -13.314 -12.319 1.00 86.94 65 PRO A N 1
ATOM 536 C CA . PRO A 1 65 ? -21.073 -13.024 -12.787 1.00 86.94 65 PRO A CA 1
ATOM 537 C C . PRO A 1 65 ? -21.923 -12.291 -11.741 1.00 86.94 65 PRO A C 1
ATOM 539 O O . PRO A 1 65 ? -21.896 -12.642 -10.562 1.00 86.94 65 PRO A O 1
ATOM 542 N N . LYS A 1 66 ? -22.774 -11.350 -12.183 1.00 83.69 66 LYS A N 1
ATOM 543 C CA . LYS A 1 66 ? -23.745 -10.654 -11.307 1.00 83.69 66 LYS A CA 1
ATOM 544 C C . LYS A 1 66 ? -24.718 -11.612 -10.592 1.00 83.69 66 LYS A C 1
ATOM 546 O O . LYS A 1 66 ? -25.275 -11.260 -9.562 1.00 83.69 66 LYS A O 1
ATOM 551 N N . SER A 1 67 ? -24.903 -12.831 -11.107 1.00 86.38 67 SER A N 1
ATOM 552 C CA . SER A 1 67 ? -25.684 -13.900 -10.465 1.00 86.38 67 SER A CA 1
ATOM 553 C C . SER A 1 67 ? -25.005 -14.537 -9.243 1.00 86.38 67 SER A C 1
ATOM 555 O O . SER A 1 67 ? -25.659 -15.282 -8.518 1.00 86.38 67 SER A O 1
ATOM 557 N N . VAL A 1 68 ? -23.717 -14.265 -9.007 1.00 88.81 68 VAL A N 1
ATOM 558 C CA . VAL A 1 68 ? -22.973 -14.730 -7.824 1.00 88.81 68 VAL A CA 1
ATOM 559 C C . VAL A 1 68 ? -23.011 -13.681 -6.709 1.00 88.81 68 VAL A C 1
ATOM 561 O O . VAL A 1 68 ? -23.124 -14.041 -5.538 1.00 88.81 68 VAL A O 1
ATOM 564 N N . VAL A 1 69 ? -22.892 -12.393 -7.060 1.00 88.81 69 VAL A N 1
ATOM 565 C CA . VAL A 1 69 ? -22.825 -11.254 -6.126 1.00 88.81 69 VAL A CA 1
ATOM 566 C C . VAL A 1 69 ? -22.955 -9.913 -6.882 1.00 88.81 69 VAL A C 1
ATOM 568 O O . VAL A 1 69 ? -22.582 -9.813 -8.052 1.00 88.81 69 VAL A O 1
ATOM 571 N N . ASN A 1 70 ? -23.481 -8.878 -6.216 1.00 85.69 70 ASN A N 1
ATOM 572 C CA . ASN A 1 70 ? -23.669 -7.530 -6.769 1.00 85.69 70 ASN A CA 1
ATOM 573 C C . ASN A 1 70 ? -22.355 -6.737 -6.919 1.00 85.69 70 ASN A C 1
ATOM 575 O O . ASN A 1 70 ? -21.387 -6.971 -6.199 1.00 85.69 70 ASN A O 1
ATOM 579 N N . VAL A 1 71 ? -22.347 -5.736 -7.810 1.00 84.62 71 VAL A N 1
ATOM 580 C CA . VAL A 1 71 ? -21.157 -4.913 -8.119 1.00 84.62 71 VAL A CA 1
ATOM 581 C C . VAL A 1 71 ? -20.642 -4.165 -6.883 1.00 84.62 71 VAL A C 1
ATOM 583 O O . VAL A 1 71 ? -19.450 -4.204 -6.592 1.00 84.62 71 VAL A O 1
ATOM 586 N N . SER A 1 72 ? -21.540 -3.525 -6.130 1.00 84.19 72 SER A N 1
ATOM 587 C CA . SER A 1 72 ? -21.216 -2.812 -4.885 1.00 84.19 72 SER A CA 1
ATOM 588 C C . SER A 1 72 ? -20.639 -3.744 -3.814 1.00 84.19 72 SER A C 1
ATOM 590 O O . SER A 1 72 ? -19.624 -3.426 -3.201 1.00 84.19 72 SER A O 1
ATOM 592 N N . ASP A 1 73 ? -21.223 -4.934 -3.646 1.00 89.31 73 ASP A N 1
ATOM 593 C CA . ASP A 1 73 ? -20.706 -5.954 -2.732 1.00 89.31 73 ASP A CA 1
ATOM 594 C C . ASP A 1 73 ? -19.296 -6.428 -3.117 1.00 89.31 73 ASP A C 1
ATOM 596 O O . ASP A 1 73 ? -18.490 -6.628 -2.216 1.00 89.31 73 ASP A O 1
ATOM 600 N N . ILE A 1 74 ? -18.984 -6.596 -4.411 1.00 91.19 74 ILE A N 1
ATOM 601 C CA . ILE A 1 74 ? -17.642 -6.987 -4.892 1.00 91.19 74 ILE A CA 1
ATOM 602 C C . ILE A 1 74 ? -16.599 -5.895 -4.608 1.00 91.19 74 ILE A C 1
ATOM 604 O O . ILE A 1 74 ? -15.484 -6.200 -4.189 1.00 91.19 74 ILE A O 1
ATOM 608 N N . LEU A 1 75 ? -16.936 -4.625 -4.847 1.00 90.69 75 LEU A N 1
ATOM 609 C CA . LEU A 1 75 ? -16.001 -3.505 -4.671 1.00 90.69 75 LEU A CA 1
ATOM 610 C C . LEU A 1 75 ? -15.672 -3.232 -3.189 1.00 90.69 75 LEU A C 1
ATOM 612 O O . LEU A 1 75 ? -14.606 -2.698 -2.884 1.00 90.69 75 LEU A O 1
ATOM 616 N N . ASP A 1 76 ? -16.536 -3.668 -2.268 1.00 91.88 76 ASP A N 1
ATOM 617 C CA . ASP A 1 76 ? -16.295 -3.653 -0.818 1.00 91.88 76 ASP A CA 1
ATOM 618 C C . ASP A 1 76 ? -15.333 -4.773 -0.334 1.00 91.88 76 ASP A C 1
ATOM 620 O O . ASP A 1 76 ? -14.943 -4.783 0.841 1.00 91.88 76 ASP A O 1
ATOM 624 N N . TRP A 1 77 ? -14.935 -5.732 -1.188 1.00 94.25 77 TRP A N 1
ATOM 625 C CA . TRP A 1 77 ? -14.108 -6.880 -0.779 1.00 94.25 77 TRP A CA 1
ATOM 626 C C . TRP A 1 77 ? -12.669 -6.495 -0.421 1.00 94.25 77 TRP A C 1
ATOM 628 O O . TRP A 1 77 ? -11.918 -5.946 -1.229 1.00 94.25 77 TRP A O 1
ATOM 638 N N . LYS A 1 78 ? -12.233 -6.921 0.769 1.00 95.25 78 LYS A N 1
ATOM 639 C CA . LYS A 1 78 ? -10.832 -6.875 1.214 1.00 95.25 78 LYS A CA 1
ATOM 640 C C . LYS A 1 78 ? -10.183 -8.216 0.893 1.00 95.25 78 LYS A C 1
ATOM 642 O O . LYS A 1 78 ? -10.312 -9.176 1.651 1.00 95.25 78 LYS A O 1
ATOM 647 N N . VAL A 1 79 ? -9.573 -8.303 -0.285 1.00 96.50 79 VAL A N 1
ATOM 648 C CA . VAL A 1 79 ? -9.035 -9.551 -0.849 1.00 96.50 79 VAL A CA 1
ATOM 649 C C . VAL A 1 79 ? -7.642 -9.840 -0.283 1.00 96.50 79 VAL A C 1
ATOM 651 O O . VAL A 1 79 ? -6.833 -8.929 -0.122 1.00 96.50 79 VAL A O 1
ATOM 654 N N . VAL A 1 80 ? -7.371 -11.111 0.031 1.00 95.56 80 VAL A N 1
ATOM 655 C CA . VAL A 1 80 ? -6.163 -11.566 0.748 1.00 95.56 80 VAL A CA 1
ATOM 656 C C . VAL A 1 80 ? -5.197 -12.353 -0.148 1.00 95.56 80 VAL A C 1
ATOM 658 O O . VAL A 1 80 ? -3.991 -12.362 0.096 1.00 95.56 80 VAL A O 1
ATOM 661 N N . ASN A 1 81 ? -5.692 -12.991 -1.211 1.00 95.06 81 ASN A N 1
ATOM 662 C CA . ASN A 1 81 ? -4.871 -13.739 -2.165 1.00 95.06 81 ASN A CA 1
ATOM 663 C C . ASN A 1 81 ? -5.263 -13.441 -3.625 1.00 95.06 81 ASN A C 1
ATOM 665 O O . ASN A 1 81 ? -6.138 -12.629 -3.896 1.00 95.06 81 ASN A O 1
ATOM 669 N N . LEU A 1 82 ? -4.594 -14.105 -4.569 1.00 95.19 82 LEU A N 1
ATOM 670 C CA . LEU A 1 82 ? -4.840 -13.980 -6.012 1.00 95.19 82 LEU A CA 1
ATOM 671 C C . LEU A 1 82 ? -4.932 -15.364 -6.680 1.00 95.19 82 LEU A C 1
ATOM 673 O O . LEU A 1 82 ? -4.462 -15.560 -7.798 1.00 95.19 82 LEU A O 1
ATOM 677 N N . ILE A 1 83 ? -5.479 -16.354 -5.964 1.00 95.00 83 ILE A N 1
ATOM 678 C CA . ILE A 1 83 ? -5.711 -17.698 -6.507 1.00 95.00 83 ILE A CA 1
ATOM 679 C C . ILE A 1 83 ? -7.067 -17.675 -7.211 1.00 95.00 83 ILE A C 1
ATOM 681 O O . ILE A 1 83 ? -8.102 -17.681 -6.554 1.00 95.00 83 ILE A O 1
ATOM 685 N N . GLU A 1 84 ? -7.060 -17.640 -8.541 1.00 91.94 84 GLU A N 1
ATOM 686 C CA . GLU A 1 84 ? -8.250 -17.412 -9.375 1.00 91.94 84 GLU A CA 1
ATOM 687 C C . GLU A 1 84 ? -9.418 -18.387 -9.094 1.00 91.94 84 GLU A C 1
ATOM 689 O O . GLU A 1 84 ? -10.576 -17.975 -9.016 1.00 91.94 84 GLU A O 1
ATOM 694 N N . ASP A 1 85 ? -9.119 -19.666 -8.851 1.00 95.12 85 ASP A N 1
ATOM 695 C CA . ASP A 1 85 ? -10.116 -20.695 -8.514 1.00 95.12 85 ASP A CA 1
ATOM 696 C C . ASP A 1 85 ? -10.557 -20.699 -7.039 1.00 95.12 85 ASP A C 1
ATOM 698 O O . ASP A 1 85 ? -11.521 -21.386 -6.687 1.00 95.12 85 ASP A O 1
ATOM 702 N N . ARG A 1 86 ? -9.822 -20.007 -6.158 1.00 96.31 86 ARG A N 1
ATOM 703 C CA . ARG A 1 86 ? -9.941 -20.061 -4.687 1.00 96.31 86 ARG A CA 1
ATOM 704 C C . ARG A 1 86 ? -9.608 -18.697 -4.070 1.00 96.31 86 ARG A C 1
ATOM 706 O O . ARG A 1 86 ? -8.711 -18.570 -3.230 1.00 96.31 86 ARG A O 1
ATOM 713 N N . LEU A 1 87 ? -10.322 -17.668 -4.521 1.00 96.94 87 LEU A N 1
ATOM 714 C CA . LEU A 1 87 ? -10.076 -16.285 -4.130 1.00 96.94 87 LEU A CA 1
ATOM 715 C C . LEU A 1 87 ? -10.634 -16.028 -2.726 1.00 96.94 87 LEU A C 1
ATOM 717 O O . LEU A 1 87 ? -11.832 -16.176 -2.491 1.00 96.94 87 LEU A O 1
ATOM 721 N N . MET A 1 88 ? -9.775 -15.637 -1.791 1.00 97.62 88 MET A N 1
ATOM 722 C CA . MET A 1 88 ? -10.114 -15.418 -0.386 1.00 97.62 88 MET A CA 1
ATOM 723 C C . MET A 1 88 ? -10.202 -13.931 -0.068 1.00 97.62 88 MET A C 1
ATOM 725 O O . MET A 1 88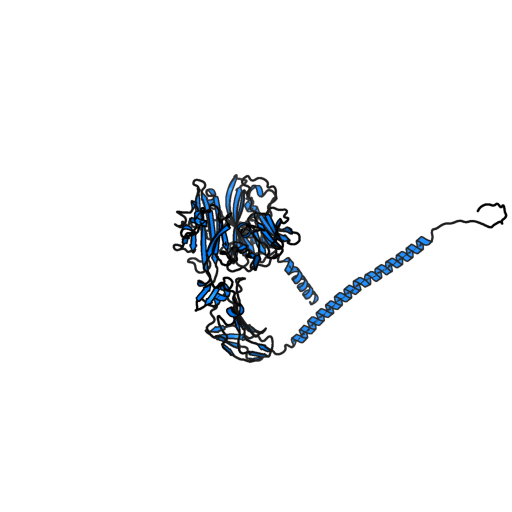 ? -9.318 -13.152 -0.427 1.00 97.62 88 MET A O 1
ATOM 729 N N . PHE A 1 89 ? -11.261 -13.541 0.633 1.00 96.75 89 PHE A N 1
ATOM 730 C CA . PHE A 1 89 ? -11.561 -12.148 0.937 1.00 96.75 89 PHE A CA 1
ATOM 731 C C . PHE A 1 89 ? -12.342 -12.006 2.244 1.00 96.75 89 PHE A C 1
ATOM 733 O O . PHE A 1 89 ? -12.935 -12.958 2.754 1.00 96.75 89 PHE A O 1
ATOM 740 N N . VAL A 1 90 ? -12.364 -10.793 2.785 1.00 96.19 90 VAL A N 1
ATOM 741 C CA . VAL A 1 90 ? -13.229 -10.411 3.901 1.00 96.19 90 VAL A CA 1
ATOM 742 C C . VAL A 1 90 ? -14.238 -9.383 3.410 1.00 96.19 90 VAL A C 1
ATOM 744 O O . VAL A 1 90 ? -13.881 -8.411 2.744 1.00 96.19 90 VAL A O 1
ATOM 747 N N . HIS A 1 91 ? -15.505 -9.612 3.747 1.00 94.81 91 HIS A N 1
ATOM 748 C CA . HIS A 1 91 ? -16.625 -8.731 3.424 1.00 94.81 91 HIS A CA 1
ATOM 749 C C . HIS A 1 91 ? -17.588 -8.678 4.606 1.00 94.81 91 HIS A C 1
ATOM 751 O O . HIS A 1 91 ? -17.830 -9.711 5.232 1.00 94.81 91 HIS A O 1
ATOM 757 N N . LYS A 1 92 ? -18.125 -7.496 4.936 1.00 92.88 92 LYS A N 1
ATOM 758 C CA . LYS A 1 92 ? -19.072 -7.288 6.058 1.00 92.88 92 LYS A CA 1
ATOM 759 C C . LYS A 1 92 ? -18.662 -8.067 7.328 1.00 92.88 92 LYS A C 1
ATOM 761 O O . LYS A 1 92 ? -19.459 -8.786 7.935 1.00 92.88 92 LYS A O 1
ATOM 766 N N . ASN A 1 93 ? -17.375 -7.947 7.671 1.00 92.19 93 ASN A N 1
ATOM 767 C CA . ASN A 1 93 ? -16.700 -8.525 8.840 1.00 92.19 93 ASN A CA 1
ATOM 768 C C . ASN A 1 93 ? -16.785 -10.055 8.969 1.00 92.19 93 ASN A C 1
ATOM 770 O O . ASN A 1 93 ? -16.711 -10.625 10.057 1.00 92.19 93 ASN A O 1
ATOM 774 N N . LYS A 1 94 ? -16.900 -10.745 7.829 1.00 95.00 94 LYS A N 1
ATOM 775 C CA . LYS A 1 94 ? -16.889 -12.208 7.724 1.00 95.00 94 LYS A CA 1
ATOM 776 C C . LYS A 1 94 ? -15.899 -12.649 6.637 1.00 95.00 94 LYS A C 1
ATOM 778 O O . LYS A 1 94 ? -15.817 -11.999 5.594 1.00 95.00 94 LYS A O 1
ATOM 783 N N . PRO A 1 95 ? -15.142 -13.736 6.861 1.00 96.25 95 PRO A N 1
ATOM 784 C CA . PRO A 1 95 ? -14.211 -14.254 5.872 1.00 96.25 95 PRO A CA 1
ATOM 785 C C . PRO A 1 95 ? -14.907 -15.210 4.902 1.00 96.25 95 PRO A C 1
ATOM 787 O O . PRO A 1 95 ? -15.731 -16.042 5.302 1.00 96.25 95 PRO A O 1
ATOM 790 N N . TYR A 1 96 ? -14.535 -15.118 3.633 1.00 97.38 96 TYR A N 1
ATOM 791 C CA . TYR A 1 96 ? -15.142 -15.850 2.534 1.00 97.38 96 TYR A CA 1
ATOM 792 C C . TYR A 1 96 ? -14.098 -16.343 1.532 1.00 97.38 96 TYR A C 1
ATOM 794 O O . TYR A 1 96 ? -13.014 -15.779 1.390 1.00 97.38 96 TYR A O 1
ATOM 802 N N . ILE A 1 97 ? -14.474 -17.390 0.805 1.00 98.00 97 ILE A N 1
ATOM 803 C CA . ILE A 1 97 ? -13.750 -17.926 -0.340 1.00 98.00 97 ILE A CA 1
ATOM 804 C C . ILE A 1 97 ? -14.710 -18.037 -1.533 1.00 98.00 97 ILE A C 1
ATOM 806 O O . ILE A 1 97 ? -15.767 -18.667 -1.442 1.00 98.00 97 ILE A O 1
ATOM 810 N N . LEU A 1 98 ? -14.355 -17.392 -2.643 1.00 97.19 98 LEU A N 1
ATOM 811 C CA . LEU A 1 98 ? -14.986 -17.550 -3.950 1.00 97.19 98 LEU A CA 1
ATOM 812 C C . LEU A 1 98 ? -14.321 -18.739 -4.649 1.00 97.19 98 LEU A C 1
ATOM 814 O O . LEU A 1 98 ? -13.112 -18.745 -4.869 1.00 97.19 98 LEU A O 1
ATOM 818 N N . ILE A 1 99 ? -15.117 -19.752 -4.979 1.00 96.25 99 ILE A N 1
ATOM 819 C CA . ILE A 1 99 ? -14.651 -21.010 -5.562 1.00 96.25 99 ILE A CA 1
ATOM 820 C C . ILE A 1 99 ? -15.093 -21.076 -7.031 1.00 96.25 99 ILE A C 1
ATOM 822 O O . ILE A 1 99 ? -16.285 -20.930 -7.321 1.00 96.25 99 ILE A O 1
ATOM 826 N N . TYR A 1 100 ? -14.135 -21.293 -7.940 1.00 94.88 100 TYR A N 1
ATOM 827 C CA . TYR A 1 100 ? -14.311 -21.372 -9.403 1.00 94.88 100 TYR A CA 1
ATOM 828 C C . TYR A 1 100 ? -15.115 -20.210 -10.017 1.00 94.88 100 TYR A C 1
ATOM 830 O O . TYR A 1 100 ? -15.895 -20.420 -10.941 1.00 94.88 100 TYR A O 1
ATOM 838 N N . GLN A 1 101 ? -14.993 -18.996 -9.463 1.00 92.44 101 GLN A N 1
ATOM 839 C CA . GLN A 1 101 ? -15.749 -17.792 -9.872 1.00 92.44 101 GLN A CA 1
ATOM 840 C C . GLN A 1 101 ? -17.294 -17.929 -9.798 1.00 92.44 101 GLN A C 1
ATOM 842 O O . GLN A 1 101 ? -18.011 -17.024 -10.213 1.00 92.44 101 GLN A O 1
ATOM 847 N N . GLN A 1 102 ? -17.819 -19.021 -9.222 1.00 93.06 102 GLN A N 1
ATOM 848 C CA . GLN A 1 102 ? -19.237 -19.415 -9.296 1.00 93.06 102 GLN A CA 1
ATOM 849 C C . GLN A 1 102 ? -19.973 -19.412 -7.952 1.00 93.06 102 GLN A C 1
ATOM 851 O O . GLN A 1 102 ? -21.190 -19.243 -7.924 1.00 93.06 102 GLN A O 1
ATOM 856 N N . ARG A 1 103 ? -19.279 -19.655 -6.833 1.00 94.44 103 ARG A N 1
ATOM 857 C CA . ARG A 1 103 ? -19.920 -19.781 -5.511 1.00 94.44 103 ARG A CA 1
ATOM 858 C C . ARG A 1 103 ? -19.071 -19.186 -4.399 1.00 94.44 103 ARG A C 1
ATOM 860 O O . ARG A 1 103 ? -17.867 -19.420 -4.348 1.00 94.44 103 ARG A O 1
ATOM 867 N N . ILE A 1 104 ? -19.715 -18.479 -3.477 1.00 96.81 104 ILE A N 1
ATOM 868 C CA . ILE A 1 104 ? -19.083 -17.909 -2.285 1.00 96.81 104 ILE A CA 1
ATOM 869 C C . ILE A 1 104 ? -19.399 -18.807 -1.084 1.00 96.81 104 ILE A C 1
ATOM 871 O O . ILE A 1 104 ? -20.556 -19.150 -0.844 1.00 96.81 104 ILE A O 1
ATOM 875 N N . LYS A 1 105 ? -18.378 -19.181 -0.311 1.00 97.12 105 LYS A N 1
ATOM 876 C CA . LYS A 1 105 ? -18.507 -19.959 0.931 1.00 97.12 105 LYS A CA 1
ATOM 877 C C . LYS A 1 105 ? -17.861 -19.201 2.091 1.00 97.12 105 LYS A C 1
ATOM 879 O O . LYS A 1 105 ? -16.804 -18.604 1.919 1.00 97.12 105 LYS A O 1
ATOM 884 N N . LYS A 1 106 ? -18.474 -19.219 3.280 1.00 97.38 106 LYS A N 1
ATOM 885 C CA . LYS A 1 106 ? -17.863 -18.654 4.497 1.00 97.38 106 LYS A CA 1
ATOM 886 C C . LYS A 1 106 ? -16.704 -19.547 4.963 1.00 97.38 106 LYS A C 1
ATOM 888 O O . LYS A 1 106 ? -16.875 -20.762 5.042 1.00 97.38 106 LYS A O 1
ATOM 893 N N . MET A 1 107 ? -15.567 -18.948 5.308 1.00 97.06 107 MET A N 1
ATOM 894 C CA . MET A 1 107 ? -14.434 -19.649 5.923 1.00 97.06 107 MET A CA 1
ATOM 895 C C . MET A 1 107 ? -14.612 -19.795 7.443 1.00 97.06 107 MET A C 1
ATOM 897 O O . MET A 1 107 ? -15.307 -19.010 8.097 1.00 97.06 107 MET A O 1
ATOM 901 N N . ASN A 1 108 ? -13.949 -20.796 8.020 1.00 95.88 108 ASN A N 1
ATOM 902 C CA . ASN A 1 108 ? -13.952 -21.055 9.456 1.00 95.88 108 ASN A CA 1
ATOM 903 C C . ASN A 1 108 ? -12.923 -20.174 10.179 1.00 95.88 108 ASN A C 1
ATOM 905 O O . ASN A 1 108 ? -11.720 -20.334 9.990 1.00 95.88 108 ASN A O 1
ATOM 909 N N . TYR A 1 109 ? -13.383 -19.293 11.066 1.00 92.62 109 TYR A N 1
ATOM 910 C CA . TYR A 1 109 ? -12.540 -18.549 12.006 1.00 92.62 109 TYR A CA 1
ATOM 911 C C . TYR A 1 109 ? -13.130 -18.675 13.413 1.00 92.62 109 TYR A C 1
ATOM 913 O O . TYR A 1 109 ? -14.351 -18.694 13.564 1.00 92.62 109 TYR A O 1
ATOM 921 N N . SER A 1 110 ? -12.268 -18.815 14.422 1.00 84.31 110 SER A N 1
ATOM 922 C CA . SER A 1 110 ? -12.656 -18.957 15.835 1.00 84.31 110 SER A CA 1
ATOM 923 C C . SER A 1 110 ? -12.641 -17.639 16.612 1.00 84.31 110 SER A C 1
ATOM 925 O O . SER A 1 110 ? -13.083 -17.615 17.756 1.00 84.31 110 SER A O 1
ATOM 927 N N . GLY A 1 111 ? -12.102 -16.573 16.018 1.00 84.06 111 GLY A N 1
ATOM 928 C CA . GLY A 1 111 ? -12.230 -15.207 16.514 1.00 84.06 111 GLY A CA 1
ATOM 929 C C . GLY A 1 111 ? -13.309 -14.433 15.757 1.00 84.06 111 GLY A C 1
ATOM 930 O O . GLY A 1 111 ? -14.038 -14.977 14.923 1.00 84.06 111 GLY A O 1
ATOM 931 N N . GLU A 1 112 ? -13.361 -13.135 16.018 1.00 86.81 112 GLU A N 1
ATOM 932 C CA . GLU A 1 112 ? -14.219 -12.176 15.327 1.00 86.81 112 GLU A CA 1
ATOM 933 C C . GLU A 1 112 ? -13.350 -11.270 14.445 1.00 86.81 112 GLU A C 1
ATOM 935 O O . GLU A 1 112 ? -12.282 -10.831 14.873 1.00 86.81 112 GLU A O 1
ATOM 940 N N . LEU A 1 113 ? -13.769 -11.032 13.199 1.00 88.94 113 LEU A N 1
ATOM 941 C CA . LEU A 1 113 ? -13.135 -10.034 12.336 1.00 88.94 113 LEU A CA 1
ATOM 942 C C . LEU A 1 113 ? -13.873 -8.703 12.470 1.00 88.94 113 LEU A C 1
ATOM 944 O O . LEU A 1 113 ? -15.069 -8.668 12.743 1.00 88.94 113 LEU A O 1
ATOM 948 N N . SER A 1 114 ? -13.156 -7.616 12.224 1.00 84.62 114 SER A N 1
ATOM 949 C CA . SER A 1 114 ? -13.678 -6.253 12.163 1.00 84.62 114 SER A CA 1
ATOM 950 C C . SER A 1 114 ? -13.240 -5.571 10.863 1.00 84.62 114 SER A C 1
ATOM 952 O O . SER A 1 114 ? -12.523 -6.175 10.061 1.00 84.62 114 SER A O 1
ATOM 954 N N . ASP A 1 115 ? -13.656 -4.318 10.648 1.00 76.75 115 ASP A N 1
ATOM 955 C CA . ASP A 1 115 ? -13.461 -3.618 9.372 1.00 76.75 115 ASP A CA 1
ATOM 956 C C . ASP A 1 115 ? -11.986 -3.541 8.936 1.00 76.75 115 ASP A C 1
ATOM 958 O O . ASP A 1 115 ? -11.688 -3.523 7.738 1.00 76.75 115 ASP A O 1
ATOM 962 N N . SER A 1 116 ? -11.058 -3.452 9.888 1.00 89.56 116 SER A N 1
ATOM 963 C CA . SER A 1 116 ? -9.685 -3.016 9.635 1.00 89.56 116 SER A CA 1
ATOM 964 C C . SER A 1 116 ? -8.742 -4.187 9.361 1.00 89.56 116 SER A C 1
ATOM 966 O O . SER A 1 116 ? -8.161 -4.778 10.273 1.00 89.56 116 SER A O 1
ATOM 968 N N . ILE A 1 117 ? -8.595 -4.510 8.070 1.00 93.00 117 ILE A N 1
ATOM 969 C CA . ILE A 1 117 ? -7.717 -5.564 7.544 1.00 93.00 117 ILE A CA 1
ATOM 970 C C . ILE A 1 117 ? -6.851 -5.019 6.401 1.00 93.00 117 ILE A C 1
ATOM 972 O O . ILE A 1 117 ? -7.355 -4.334 5.510 1.00 93.00 117 ILE A O 1
ATOM 976 N N . ILE A 1 118 ? -5.559 -5.357 6.417 1.00 94.56 118 ILE A N 1
ATOM 977 C CA . ILE A 1 118 ? -4.548 -4.982 5.417 1.00 94.56 118 ILE A CA 1
ATOM 978 C C . ILE A 1 118 ? -3.888 -6.266 4.903 1.00 94.56 118 ILE A C 1
ATOM 980 O O . ILE A 1 118 ? -3.212 -6.957 5.661 1.00 94.56 118 ILE A O 1
ATOM 984 N N . ALA A 1 119 ? -4.081 -6.605 3.627 1.00 93.81 119 ALA A N 1
ATOM 985 C CA . ALA A 1 119 ? -3.508 -7.813 3.030 1.00 93.81 119 ALA A CA 1
ATOM 986 C C . ALA A 1 119 ? -2.053 -7.608 2.574 1.00 93.81 119 ALA A C 1
ATOM 988 O O . ALA A 1 119 ? -1.746 -6.638 1.879 1.00 93.81 119 ALA A O 1
ATOM 989 N N . PHE A 1 120 ? -1.178 -8.563 2.900 1.00 91.62 120 PHE A N 1
ATOM 990 C CA . PHE A 1 120 ? 0.228 -8.583 2.467 1.00 91.62 120 PHE A CA 1
ATOM 991 C C . PHE A 1 120 ? 0.489 -9.530 1.289 1.00 91.62 120 PHE A C 1
ATOM 993 O O . PHE A 1 120 ? 1.611 -9.610 0.793 1.00 91.62 120 PHE A O 1
ATOM 1000 N N . GLY A 1 121 ? -0.551 -10.210 0.801 1.00 87.69 121 GLY A N 1
ATOM 1001 C CA . GLY A 1 121 ? -0.411 -11.286 -0.173 1.00 87.69 121 GLY A CA 1
ATOM 1002 C C . GLY A 1 121 ? 0.031 -12.582 0.498 1.00 87.69 121 GLY A C 1
ATOM 1003 O O . GLY A 1 121 ? -0.019 -12.708 1.715 1.00 87.69 121 GLY A O 1
ATOM 1004 N N . ASP A 1 122 ? 0.413 -13.568 -0.314 1.00 89.19 122 ASP A N 1
ATOM 1005 C CA . ASP A 1 122 ? 0.921 -14.871 0.140 1.00 89.19 122 ASP A CA 1
ATOM 1006 C C . ASP A 1 122 ? -0.004 -15.581 1.176 1.00 89.19 122 ASP A C 1
ATOM 1008 O O . ASP A 1 122 ? 0.440 -16.374 2.000 1.00 89.19 122 ASP A O 1
ATOM 1012 N N . ASN A 1 123 ? -1.322 -15.329 1.059 1.00 94.31 123 ASN A N 1
ATOM 1013 C CA . ASN A 1 123 ? -2.427 -15.741 1.945 1.00 94.31 123 ASN A CA 1
ATOM 1014 C C . ASN A 1 123 ? -2.470 -15.074 3.347 1.00 94.31 123 ASN A C 1
ATOM 1016 O O . ASN A 1 123 ? -3.194 -15.547 4.228 1.00 94.31 123 ASN A O 1
ATOM 1020 N N . GLU A 1 124 ? -1.766 -13.961 3.564 1.00 93.94 124 GLU A N 1
ATOM 1021 C CA . GLU A 1 124 ? -1.676 -13.285 4.864 1.00 93.94 124 GLU A CA 1
ATOM 1022 C C . GLU A 1 124 ? -2.239 -11.857 4.895 1.00 93.94 124 GLU A C 1
ATOM 1024 O O . GLU A 1 124 ? -2.192 -11.101 3.918 1.00 93.94 124 GLU A O 1
ATOM 1029 N N . ALA A 1 125 ? -2.748 -11.468 6.067 1.00 95.12 125 ALA A N 1
ATOM 1030 C CA . ALA A 1 125 ? -3.230 -10.118 6.334 1.00 95.12 125 ALA A CA 1
ATOM 1031 C C . ALA A 1 125 ? -3.048 -9.701 7.801 1.00 95.12 125 ALA A C 1
ATOM 1033 O O . ALA A 1 125 ? -3.219 -10.506 8.718 1.00 95.12 125 ALA A O 1
ATOM 1034 N N . LEU A 1 126 ? -2.765 -8.418 8.030 1.00 95.44 126 LEU A N 1
ATOM 1035 C CA . LEU A 1 126 ? -2.870 -7.794 9.347 1.00 95.44 126 LEU A CA 1
ATOM 1036 C C . LEU A 1 126 ? -4.338 -7.466 9.634 1.00 95.44 126 LEU A C 1
ATOM 1038 O O . LEU A 1 126 ? -4.980 -6.790 8.834 1.00 95.44 126 LEU A O 1
ATOM 1042 N N . HIS A 1 127 ? -4.851 -7.898 10.778 1.00 95.50 127 HIS A N 1
ATOM 1043 C CA . HIS A 1 127 ? -6.139 -7.491 11.329 1.00 95.50 127 HIS A CA 1
ATOM 1044 C C . HIS A 1 127 ? -5.906 -6.604 12.556 1.00 95.50 127 HIS A C 1
ATOM 1046 O O . HIS A 1 127 ? -5.072 -6.908 13.412 1.00 95.50 127 HIS A O 1
ATOM 1052 N N . VAL A 1 128 ? -6.647 -5.501 12.641 1.00 94.94 128 VAL A N 1
ATOM 1053 C CA . VAL A 1 128 ? -6.613 -4.565 13.770 1.00 94.94 128 VAL A CA 1
ATOM 1054 C C . VAL A 1 128 ? -8.023 -4.507 14.365 1.00 94.94 128 VAL A C 1
ATOM 1056 O O . VAL A 1 128 ? -8.840 -3.718 13.884 1.00 94.94 128 VAL A O 1
ATOM 1059 N N . PRO A 1 129 ? -8.342 -5.362 15.360 1.00 91.75 129 PRO A N 1
ATOM 1060 C CA . PRO A 1 129 ? -9.667 -5.437 15.968 1.00 91.75 129 PRO A CA 1
ATOM 1061 C C . PRO A 1 129 ? -10.235 -4.067 16.349 1.00 91.75 129 PRO A C 1
ATOM 1063 O O . PRO A 1 129 ? -9.665 -3.350 17.167 1.00 91.75 129 PRO A O 1
ATOM 1066 N N . THR A 1 130 ? -11.381 -3.709 15.770 1.00 92.00 130 THR A N 1
ATOM 1067 C CA . THR A 1 130 ? -12.146 -2.529 16.183 1.00 92.00 130 THR A CA 1
ATOM 1068 C C . THR A 1 130 ? -12.905 -2.855 17.462 1.00 92.00 130 THR A C 1
ATOM 1070 O O . THR A 1 130 ? -13.840 -3.653 17.448 1.00 92.00 130 THR A O 1
ATOM 1073 N N . ILE A 1 131 ? -12.502 -2.233 18.567 1.00 90.19 131 ILE A N 1
ATOM 1074 C CA . ILE A 1 131 ? -13.124 -2.385 19.881 1.00 90.19 131 ILE A CA 1
ATOM 1075 C C . ILE A 1 131 ? -14.041 -1.188 20.120 1.00 90.19 131 ILE A C 1
ATOM 1077 O O . ILE A 1 131 ? -13.600 -0.040 20.057 1.00 90.19 131 ILE A O 1
ATOM 1081 N N . PHE A 1 132 ? -15.302 -1.458 20.451 1.00 90.88 132 PHE A N 1
ATOM 1082 C CA . PHE A 1 132 ? -16.255 -0.454 20.913 1.00 90.88 132 PHE A CA 1
ATOM 1083 C C . PHE A 1 132 ? -16.975 -0.982 22.156 1.00 90.88 132 PHE A C 1
ATOM 1085 O O . PHE A 1 132 ? -17.824 -1.867 22.074 1.00 90.88 132 PHE A O 1
ATOM 1092 N N . ASN A 1 133 ? -16.589 -0.464 23.320 1.00 91.25 133 ASN A N 1
ATOM 1093 C CA . ASN A 1 133 ? -17.051 -0.901 24.636 1.00 91.25 133 ASN A CA 1
ATOM 1094 C C . ASN A 1 133 ? -17.369 0.317 25.529 1.00 91.25 133 ASN A C 1
ATOM 1096 O O . ASN A 1 133 ? -16.748 0.493 26.578 1.00 91.25 133 ASN A O 1
ATOM 1100 N N . PRO A 1 134 ? -18.315 1.196 25.139 1.00 89.06 134 PRO A N 1
ATOM 1101 C CA . PRO A 1 134 ? -18.582 2.451 25.855 1.00 89.06 134 PRO A CA 1
ATOM 1102 C C . PRO A 1 134 ? -18.986 2.234 27.323 1.00 89.06 134 PRO A C 1
ATOM 1104 O O . PRO A 1 134 ? -18.665 3.059 28.181 1.00 89.06 134 PRO A O 1
ATOM 1107 N N . ASN A 1 135 ? -19.632 1.097 27.601 1.00 90.69 135 ASN A N 1
ATOM 1108 C CA . ASN A 1 135 ? -20.105 0.683 28.922 1.00 90.69 135 ASN A CA 1
ATOM 1109 C C . ASN A 1 135 ? -19.047 -0.076 29.746 1.00 90.69 135 ASN A C 1
ATOM 1111 O O . ASN A 1 135 ? -19.351 -0.483 30.863 1.00 90.69 135 ASN A O 1
ATOM 1115 N N . LEU A 1 136 ? -17.840 -0.298 29.203 1.00 88.56 136 LEU A N 1
ATOM 1116 C CA . LEU A 1 136 ? -16.740 -1.018 29.858 1.00 88.56 136 LEU A CA 1
ATOM 1117 C C . LEU A 1 136 ? -17.158 -2.385 30.426 1.00 88.56 136 LEU A C 1
ATOM 1119 O O . LEU A 1 136 ? -16.834 -2.749 31.553 1.00 88.56 136 LEU A O 1
ATOM 1123 N N . THR A 1 137 ? -17.902 -3.157 29.635 1.00 90.19 137 THR A N 1
ATOM 1124 C CA . THR A 1 137 ? -18.350 -4.511 29.996 1.00 90.19 137 THR A CA 1
ATOM 1125 C C . THR A 1 137 ? -17.360 -5.579 29.535 1.00 90.19 137 THR A C 1
ATOM 1127 O O . THR A 1 137 ? -16.640 -5.379 28.556 1.00 90.19 137 THR A O 1
ATOM 1130 N N . LYS A 1 138 ? -17.328 -6.740 30.204 1.00 89.12 138 LYS A N 1
ATOM 1131 C CA . LYS A 1 138 ? -16.498 -7.871 29.764 1.00 89.12 138 LYS A CA 1
ATOM 1132 C C . LYS A 1 138 ? -17.018 -8.414 28.420 1.00 89.12 138 LYS A C 1
ATOM 1134 O O . LYS A 1 138 ? -18.179 -8.819 28.368 1.00 89.12 138 LYS A O 1
ATOM 1139 N N . PRO A 1 139 ? -16.193 -8.474 27.359 1.00 83.31 139 PRO A N 1
ATOM 1140 C CA . PRO A 1 139 ? -16.638 -8.957 26.057 1.00 83.31 139 PRO A CA 1
ATOM 1141 C C . PRO A 1 139 ? -16.811 -10.480 26.012 1.00 83.31 139 PRO A C 1
ATOM 1143 O O . PRO A 1 139 ? -16.219 -11.223 26.798 1.00 83.31 139 PRO A O 1
ATOM 1146 N N . VAL A 1 140 ? -17.612 -10.938 25.044 1.00 79.06 140 VAL A N 1
ATOM 1147 C CA . VAL A 1 140 ? -17.899 -12.364 24.787 1.00 79.06 140 VAL A CA 1
ATOM 1148 C C . VAL A 1 140 ? -16.647 -13.119 24.320 1.00 79.06 140 VAL A C 1
ATOM 1150 O O . VAL A 1 140 ? -16.453 -14.282 24.670 1.00 79.06 140 VAL A O 1
ATOM 1153 N N . TYR A 1 141 ? -15.778 -12.443 23.566 1.00 76.25 141 TYR A N 1
ATOM 1154 C CA . TYR A 1 141 ? -14.527 -12.978 23.034 1.00 76.25 141 TYR A CA 1
ATOM 1155 C C . TYR A 1 141 ? -13.338 -12.164 23.555 1.00 76.25 141 TYR A C 1
ATOM 1157 O O . TYR A 1 141 ? -13.447 -10.957 23.771 1.00 76.25 141 TYR A O 1
ATOM 1165 N N . LYS A 1 142 ? -12.183 -12.812 23.748 1.00 79.50 142 LYS A N 1
ATOM 1166 C CA . LYS A 1 142 ? -10.937 -12.109 24.079 1.00 79.50 142 LYS A CA 1
ATOM 1167 C C . LYS A 1 142 ? -10.375 -11.465 22.814 1.00 79.50 142 LYS A C 1
ATOM 1169 O O . LYS A 1 142 ? -9.971 -12.177 21.898 1.00 79.50 142 LYS A O 1
ATOM 1174 N N . TRP A 1 143 ? -10.329 -10.137 22.782 1.00 81.88 143 TRP A N 1
ATOM 1175 C CA . TRP A 1 143 ? -9.684 -9.400 21.699 1.00 81.88 143 TRP A CA 1
ATOM 1176 C C . TRP A 1 143 ? -8.155 -9.404 21.867 1.00 81.88 143 TRP A C 1
ATOM 1178 O O . TRP A 1 143 ? -7.622 -9.476 22.976 1.00 81.88 143 TRP A O 1
ATOM 1188 N N . ASN A 1 144 ? -7.443 -9.305 20.748 1.00 90.06 144 ASN A N 1
ATOM 1189 C CA . ASN A 1 144 ? -6.058 -8.839 20.704 1.00 90.06 144 ASN A CA 1
ATOM 1190 C C . ASN A 1 144 ? -6.062 -7.355 20.291 1.00 90.06 144 ASN A C 1
ATOM 1192 O O . ASN A 1 144 ? -7.061 -6.864 19.772 1.00 90.06 144 ASN A O 1
ATOM 1196 N N . TYR A 1 145 ? -4.953 -6.636 20.469 1.00 91.88 145 TYR A N 1
ATOM 1197 C CA . TYR A 1 145 ? -4.809 -5.290 19.898 1.00 91.88 145 TYR A CA 1
ATOM 1198 C C . TYR A 1 145 ? -4.617 -5.338 18.378 1.00 91.88 145 TYR A C 1
ATOM 1200 O O . TYR A 1 145 ? -5.137 -4.487 17.659 1.00 91.88 145 TYR A O 1
ATOM 1208 N N . ILE A 1 146 ? -3.826 -6.313 17.910 1.00 94.44 146 ILE A N 1
ATOM 1209 C CA . ILE A 1 146 ? -3.410 -6.517 16.513 1.00 94.44 146 ILE A CA 1
ATOM 1210 C C . ILE A 1 146 ? -3.135 -8.012 16.297 1.00 94.44 146 ILE A C 1
ATOM 1212 O O . ILE A 1 146 ? -2.604 -8.673 17.192 1.00 94.44 146 ILE A O 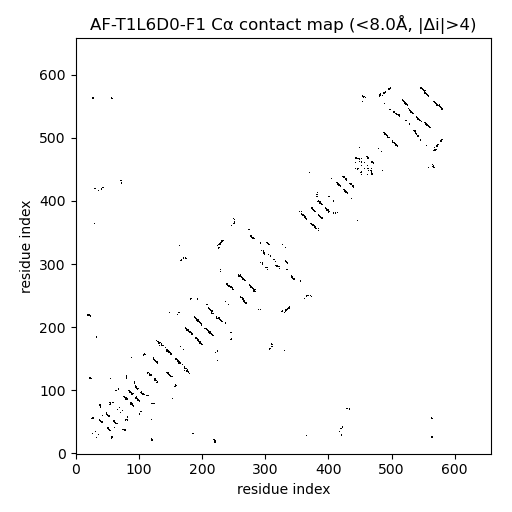1
ATOM 1216 N N . GLU A 1 147 ? -3.460 -8.542 15.119 1.00 94.25 147 GLU A N 1
ATOM 1217 C CA . GLU A 1 147 ? -3.302 -9.952 14.740 1.00 94.25 147 GLU A CA 1
ATOM 1218 C C . GLU A 1 147 ? -2.693 -10.071 13.334 1.00 94.25 147 GLU A C 1
ATOM 1220 O O . GLU A 1 147 ? -3.156 -9.417 12.405 1.00 94.25 147 GLU A O 1
ATOM 1225 N N . LEU A 1 148 ? -1.690 -10.931 13.146 1.00 94.31 148 LEU A N 1
ATOM 1226 C CA . LEU A 1 148 ? -1.270 -11.396 11.821 1.00 94.31 148 LEU A CA 1
ATOM 1227 C C . LEU A 1 148 ? -2.017 -12.701 11.531 1.00 94.31 148 LEU A C 1
ATOM 1229 O O . LEU A 1 148 ? -1.844 -13.690 12.251 1.00 94.31 148 LEU A O 1
ATOM 1233 N N . LEU A 1 149 ? -2.862 -12.691 10.505 1.00 95.31 149 LEU A N 1
ATOM 1234 C CA . LEU A 1 149 ? -3.739 -13.794 10.130 1.00 95.31 149 LEU A CA 1
ATOM 1235 C C . LEU A 1 149 ? -3.214 -14.514 8.887 1.00 95.31 149 LEU A C 1
ATOM 1237 O O . LEU A 1 149 ? -2.863 -13.871 7.901 1.00 95.31 149 LEU A O 1
ATOM 1241 N N . TYR A 1 150 ? -3.264 -15.844 8.918 1.00 95.38 150 TYR A N 1
ATOM 1242 C CA . TYR A 1 150 ? -3.099 -16.709 7.752 1.00 95.38 150 TYR A CA 1
ATOM 1243 C C . TYR A 1 150 ? -4.445 -17.288 7.329 1.00 95.38 150 TYR A C 1
ATOM 1245 O O . TYR A 1 150 ? -5.212 -17.777 8.167 1.00 95.38 150 TYR A O 1
ATOM 1253 N N . PHE A 1 151 ? -4.710 -17.252 6.027 1.00 96.31 151 PHE A N 1
ATOM 1254 C CA . PHE A 1 151 ? -5.900 -17.803 5.398 1.00 96.31 151 PHE A CA 1
ATOM 1255 C C . PHE A 1 151 ? -5.511 -19.111 4.690 1.00 96.31 151 PHE A C 1
ATOM 1257 O O . PHE A 1 151 ? -4.745 -19.124 3.731 1.00 96.31 151 PHE A O 1
ATOM 1264 N N . ASP A 1 152 ? -6.025 -20.241 5.161 1.00 95.56 152 ASP A N 1
ATOM 1265 C CA . ASP A 1 152 ? -5.799 -21.545 4.542 1.00 95.56 152 ASP A CA 1
ATOM 1266 C C . ASP A 1 152 ? -6.866 -21.787 3.467 1.00 95.56 152 ASP A C 1
ATOM 1268 O O . ASP A 1 152 ? -8.033 -22.057 3.776 1.00 95.56 152 ASP A O 1
ATOM 1272 N N . ASP A 1 153 ? -6.467 -21.692 2.196 1.00 93.69 153 ASP A N 1
ATOM 1273 C CA . ASP A 1 153 ? -7.364 -21.887 1.056 1.00 93.69 153 ASP A CA 1
ATOM 1274 C C . ASP A 1 153 ? -7.836 -23.338 0.920 1.00 93.69 153 ASP A C 1
ATOM 1276 O O . ASP A 1 153 ? -8.892 -23.575 0.338 1.00 93.69 153 ASP A O 1
ATOM 1280 N N . LYS A 1 154 ? -7.105 -24.315 1.470 1.00 94.12 154 LYS A N 1
ATOM 1281 C CA . LYS A 1 154 ? -7.371 -25.754 1.303 1.00 94.12 154 LYS A CA 1
ATOM 1282 C C . LYS A 1 154 ? -8.269 -26.288 2.408 1.00 94.12 154 LYS A C 1
ATOM 1284 O O . LYS A 1 154 ? -9.223 -27.007 2.127 1.00 94.12 154 LYS A O 1
ATOM 1289 N N . ASN A 1 155 ? -7.985 -25.900 3.649 1.00 95.31 155 ASN A N 1
ATOM 1290 C CA . ASN A 1 155 ? -8.786 -26.232 4.827 1.00 95.31 155 ASN A CA 1
ATOM 1291 C C . ASN A 1 155 ? -9.924 -25.221 5.081 1.00 95.31 155 ASN A C 1
ATOM 1293 O O . ASN A 1 155 ? -10.703 -25.400 6.017 1.00 95.31 155 ASN A O 1
ATOM 1297 N N . GLU A 1 156 ? -10.020 -24.167 4.259 1.00 95.69 156 GLU A N 1
ATOM 1298 C CA . GLU A 1 156 ? -11.054 -23.120 4.299 1.00 95.69 156 GLU A CA 1
ATOM 1299 C C . GLU A 1 156 ? -11.179 -22.477 5.694 1.00 95.69 156 GLU A C 1
ATOM 1301 O O . GLU A 1 156 ? -12.273 -22.230 6.212 1.00 95.69 156 GLU A O 1
ATOM 1306 N N . LYS A 1 157 ? -10.024 -22.235 6.326 1.00 96.56 157 LYS A N 1
ATOM 1307 C CA . LYS A 1 157 ? -9.880 -21.841 7.734 1.00 96.56 157 LYS A CA 1
ATOM 1308 C C . LYS A 1 157 ? -8.932 -20.650 7.880 1.00 96.56 157 LYS A C 1
ATOM 1310 O O . LYS A 1 157 ? -7.975 -20.531 7.130 1.00 96.56 157 LYS A O 1
ATOM 1315 N N . ILE A 1 158 ? -9.155 -19.807 8.886 1.00 96.25 158 ILE A N 1
ATOM 1316 C CA . ILE A 1 158 ? -8.206 -18.771 9.315 1.00 96.25 158 ILE A CA 1
ATOM 1317 C C . ILE A 1 158 ? -7.523 -19.178 10.623 1.00 96.25 158 ILE A C 1
ATOM 1319 O O . ILE A 1 158 ? -8.146 -19.757 11.521 1.00 96.25 158 ILE A O 1
ATOM 1323 N N . SER A 1 159 ? -6.241 -18.842 10.742 1.00 94.25 159 SER A N 1
ATOM 1324 C CA . SER A 1 159 ? -5.439 -18.994 11.958 1.00 94.25 159 SER A CA 1
ATOM 1325 C C . SER A 1 159 ? -4.635 -17.731 12.256 1.00 94.25 159 SER A C 1
ATOM 1327 O O . SER A 1 159 ? -4.021 -17.162 11.358 1.00 94.25 159 SER A O 1
ATOM 1329 N N . VAL A 1 160 ? -4.586 -17.333 13.529 1.00 92.81 160 VAL A N 1
ATOM 1330 C CA . VAL A 1 160 ? -3.676 -16.284 14.011 1.00 92.81 160 VAL A CA 1
ATOM 1331 C C . VAL A 1 160 ? -2.253 -16.853 14.039 1.00 92.81 160 VAL A C 1
ATOM 1333 O O . VAL A 1 160 ? -2.002 -17.831 14.742 1.00 92.81 160 VAL A O 1
ATOM 1336 N N . LEU A 1 161 ? -1.326 -16.256 13.288 1.00 90.38 161 LEU A N 1
ATOM 1337 C CA . LEU A 1 161 ? 0.101 -16.605 13.310 1.00 90.38 161 LEU A CA 1
ATOM 1338 C C . LEU A 1 161 ? 0.830 -15.922 14.470 1.00 90.38 161 LEU A C 1
ATOM 1340 O O . LEU A 1 161 ? 1.651 -16.530 15.157 1.00 90.38 161 LEU A O 1
ATOM 1344 N N . ARG A 1 162 ? 0.519 -14.639 14.681 1.00 90.81 162 ARG A N 1
ATOM 1345 C CA . ARG A 1 162 ? 1.028 -13.786 15.761 1.00 90.81 162 ARG A CA 1
ATOM 1346 C C . ARG A 1 162 ? -0.073 -12.836 16.209 1.00 90.81 162 ARG A C 1
ATOM 1348 O O . ARG A 1 162 ? -0.905 -12.436 15.401 1.00 90.81 162 ARG A O 1
ATOM 1355 N N . SER A 1 163 ? -0.023 -12.395 17.458 1.00 92.06 163 SER A N 1
ATOM 1356 C CA . SER A 1 163 ? -0.813 -11.256 17.919 1.00 92.06 163 SER A CA 1
ATOM 1357 C C . SER A 1 163 ? -0.027 -10.394 18.898 1.00 92.06 163 SER A C 1
ATOM 1359 O O . SER A 1 163 ? 0.928 -10.860 19.526 1.00 92.06 163 SER A O 1
ATOM 1361 N N . LEU A 1 164 ? -0.470 -9.145 19.038 1.00 93.19 164 LEU A N 1
ATOM 1362 C CA . LEU A 1 164 ? -0.203 -8.291 20.186 1.00 93.19 164 LEU A CA 1
ATOM 1363 C C . LEU A 1 164 ? -1.389 -8.451 21.157 1.00 93.19 164 LEU A C 1
ATOM 1365 O O . LEU A 1 164 ? -2.411 -7.788 20.971 1.00 93.19 164 LEU A O 1
ATOM 1369 N N . PRO A 1 165 ? -1.320 -9.349 22.155 1.00 91.69 165 PRO A N 1
ATOM 1370 C CA . PRO A 1 165 ? -2.414 -9.564 23.089 1.00 91.69 165 PRO A CA 1
ATOM 1371 C C . PRO A 1 165 ? -2.492 -8.439 24.122 1.00 91.69 165 PRO A C 1
ATOM 1373 O O . PRO A 1 165 ? -1.509 -7.733 24.380 1.00 91.69 165 PRO A O 1
ATOM 1376 N N . TRP A 1 166 ? -3.644 -8.352 24.785 1.00 90.06 166 TRP A N 1
ATOM 1377 C CA . TRP A 1 166 ? -3.800 -7.652 26.061 1.00 90.06 166 TRP A CA 1
ATOM 1378 C C . TRP A 1 166 ? -2.662 -7.951 27.049 1.00 90.06 166 TRP A C 1
ATOM 1380 O O . TRP A 1 166 ? -2.056 -9.027 27.011 1.00 90.06 166 TRP A O 1
ATOM 1390 N N . LEU A 1 167 ? -2.355 -6.997 27.928 1.00 88.81 167 LEU A N 1
ATOM 1391 C CA . LEU A 1 167 ? -1.405 -7.207 29.020 1.00 88.81 167 LEU A CA 1
ATOM 1392 C C . LEU A 1 167 ? -2.020 -8.086 30.114 1.00 88.81 167 LEU A C 1
ATOM 1394 O O . LEU A 1 167 ? -1.338 -8.970 30.630 1.00 88.81 167 LEU A O 1
ATOM 1398 N N . LYS A 1 168 ? -3.303 -7.873 30.439 1.00 88.50 168 LYS A N 1
ATOM 1399 C CA . LYS A 1 168 ? -4.070 -8.667 31.412 1.00 88.50 168 LYS A CA 1
ATOM 1400 C C . LYS A 1 168 ? -5.474 -8.954 30.861 1.00 88.50 168 LYS A C 1
ATOM 1402 O O . LYS A 1 168 ? -5.947 -8.288 29.945 1.00 88.50 168 LYS A O 1
ATOM 1407 N N . ASP A 1 169 ? -6.173 -9.941 31.420 1.00 85.69 169 ASP A N 1
ATOM 1408 C CA . ASP A 1 169 ? -7.523 -10.327 30.961 1.00 85.69 169 ASP A CA 1
ATOM 1409 C C . ASP A 1 169 ? -8.629 -9.293 31.276 1.00 85.69 169 ASP A C 1
ATOM 1411 O O . ASP A 1 169 ? -9.800 -9.527 30.966 1.00 85.69 169 ASP A O 1
ATOM 1415 N N . ASP A 1 170 ? -8.268 -8.153 31.876 1.00 88.88 170 ASP A N 1
ATOM 1416 C CA . ASP A 1 170 ? -9.149 -7.028 32.194 1.00 88.88 170 ASP A CA 1
ATOM 1417 C C . ASP A 1 170 ? -8.803 -5.709 31.472 1.00 88.88 170 ASP A C 1
ATOM 1419 O O . ASP A 1 170 ? -9.381 -4.677 31.803 1.00 88.88 170 ASP A O 1
ATOM 1423 N N . ASP A 1 171 ? -7.946 -5.727 30.438 1.00 88.44 171 ASP A N 1
ATOM 1424 C CA . ASP A 1 171 ? -7.653 -4.546 29.591 1.00 88.44 171 ASP A CA 1
ATOM 1425 C C . ASP A 1 171 ? -8.940 -3.898 29.000 1.00 88.44 171 ASP A C 1
ATOM 1427 O O . ASP A 1 171 ? -8.989 -2.689 28.763 1.00 88.44 171 ASP A O 1
ATOM 1431 N N . TRP A 1 172 ? -10.026 -4.668 28.832 1.00 88.88 172 TRP A N 1
ATOM 1432 C CA . TRP A 1 172 ? -11.348 -4.180 28.394 1.00 88.88 172 TRP A CA 1
ATOM 1433 C C . TRP A 1 172 ? -12.018 -3.175 29.347 1.00 88.88 172 TRP A C 1
ATOM 1435 O O . TRP A 1 172 ? -12.961 -2.510 28.922 1.00 88.88 172 TRP A O 1
ATOM 1445 N N . LYS A 1 173 ? -11.557 -3.051 30.601 1.00 90.25 173 LYS A N 1
ATOM 1446 C CA . LYS A 1 173 ? -12.019 -2.023 31.553 1.00 90.25 173 LYS A CA 1
ATOM 1447 C C . LYS A 1 173 ? -11.562 -0.611 31.187 1.00 90.25 173 LYS A C 1
ATOM 1449 O O . LYS A 1 173 ? -12.172 0.354 31.628 1.00 90.25 173 LYS A O 1
ATOM 1454 N N . PHE A 1 174 ? -10.475 -0.486 30.430 1.00 90.62 174 PHE A N 1
ATOM 1455 C CA . PHE A 1 174 ? -9.845 0.803 30.140 1.00 90.62 174 PHE A CA 1
ATOM 1456 C C . PHE A 1 174 ? -10.206 1.280 28.728 1.00 90.62 174 PHE A C 1
ATOM 1458 O O . PHE A 1 174 ? -10.388 2.470 28.497 1.00 90.62 174 PHE A O 1
ATOM 1465 N N . ILE A 1 175 ? -10.378 0.361 27.775 1.00 91.56 175 ILE A N 1
ATOM 1466 C CA . ILE A 1 175 ? -10.595 0.679 26.357 1.00 91.56 175 ILE A CA 1
ATOM 1467 C C . ILE A 1 175 ? -12.096 0.856 26.070 1.00 91.56 175 ILE A C 1
ATOM 1469 O O . ILE A 1 175 ? -12.813 -0.130 25.890 1.00 91.56 175 ILE A O 1
ATOM 1473 N N . LYS A 1 176 ? -12.572 2.105 25.962 1.00 92.88 176 LYS A N 1
ATOM 1474 C CA . LYS A 1 176 ? -13.936 2.405 25.473 1.00 92.88 176 LYS A CA 1
ATOM 1475 C C . LYS A 1 176 ? -14.030 2.348 23.952 1.00 92.88 176 LYS A C 1
ATOM 1477 O O . LYS A 1 176 ? -15.042 1.904 23.415 1.00 92.88 176 LYS A O 1
ATOM 1482 N N . GLU A 1 177 ? -12.980 2.777 23.260 1.00 93.94 177 GLU A N 1
ATOM 1483 C CA . GLU A 1 177 ? -12.879 2.737 21.800 1.00 93.94 177 GLU A CA 1
ATOM 1484 C C . GLU A 1 177 ? -11.426 2.470 21.393 1.00 93.94 177 GLU A C 1
ATOM 1486 O O . GLU A 1 177 ? -10.509 3.073 21.947 1.00 93.94 177 GLU A O 1
ATOM 1491 N N . TRP A 1 178 ? -11.215 1.596 20.413 1.00 94.12 178 TRP A N 1
ATOM 1492 C CA . TRP A 1 178 ? -9.949 1.428 19.695 1.00 94.12 178 TRP A CA 1
ATOM 1493 C C . TRP A 1 178 ? -10.293 1.088 18.249 1.00 94.12 178 TRP A C 1
ATOM 1495 O O . TRP A 1 178 ? -10.922 0.065 17.982 1.00 94.12 178 TRP A O 1
ATOM 1505 N N . LYS A 1 179 ? -9.921 1.961 17.313 1.00 95.19 179 LYS A N 1
ATOM 1506 C CA . LYS A 1 179 ? -10.268 1.822 15.900 1.00 95.19 179 LYS A CA 1
ATOM 1507 C C . LYS A 1 179 ? -9.134 2.327 15.022 1.00 95.19 179 LYS A C 1
ATOM 1509 O O . LYS A 1 179 ? -8.784 3.505 15.071 1.00 95.19 179 LYS A O 1
ATOM 1514 N N . MET A 1 180 ? -8.593 1.451 14.176 1.00 95.94 180 MET A N 1
ATOM 1515 C CA . MET A 1 180 ? -7.778 1.895 13.045 1.00 95.94 180 MET A CA 1
ATOM 1516 C C . MET A 1 180 ? -8.681 2.670 12.081 1.00 95.94 180 MET A C 1
ATOM 1518 O O . MET A 1 180 ? -9.630 2.104 11.539 1.00 95.94 180 MET A O 1
ATOM 1522 N N . MET A 1 181 ? -8.387 3.955 11.910 1.00 94.81 181 MET A N 1
ATOM 1523 C CA . MET A 1 181 ? -9.096 4.868 11.014 1.00 94.81 181 MET A CA 1
ATOM 1524 C C . MET A 1 181 ? -8.445 4.888 9.630 1.00 94.81 181 MET A C 1
ATOM 1526 O O . MET A 1 181 ? -9.145 4.906 8.621 1.00 94.81 181 MET A O 1
ATOM 1530 N N . ASP A 1 182 ? -7.111 4.814 9.585 1.00 95.31 182 ASP A N 1
ATOM 1531 C CA . ASP A 1 182 ? -6.347 4.796 8.341 1.00 95.31 182 ASP A CA 1
ATOM 1532 C C . ASP A 1 182 ? -5.039 3.998 8.471 1.00 95.31 182 ASP A C 1
ATOM 1534 O O . ASP A 1 182 ? -4.622 3.618 9.567 1.00 95.31 182 ASP A O 1
ATOM 1538 N N . TYR A 1 183 ? -4.368 3.762 7.346 1.00 94.94 183 TYR A N 1
ATOM 1539 C CA . TYR A 1 183 ? -2.997 3.269 7.296 1.00 94.94 183 TYR A CA 1
ATOM 1540 C C . TYR A 1 183 ? -2.243 3.852 6.092 1.00 94.94 183 TYR A C 1
ATOM 1542 O O . TYR A 1 183 ? -2.832 4.198 5.066 1.00 94.94 183 TYR A O 1
ATOM 1550 N N . ILE A 1 184 ? -0.922 3.937 6.217 1.00 93.06 184 ILE A N 1
ATOM 1551 C CA . ILE A 1 184 ? -0.003 4.340 5.149 1.00 93.06 184 ILE A CA 1
ATOM 1552 C C . ILE A 1 184 ? 1.260 3.486 5.227 1.00 93.06 184 ILE A C 1
ATOM 1554 O O . ILE A 1 184 ? 1.673 3.081 6.311 1.00 93.06 184 ILE A O 1
ATOM 1558 N N . HIS A 1 185 ? 1.891 3.194 4.098 1.00 89.31 185 HIS A N 1
ATOM 1559 C CA . HIS A 1 185 ? 3.180 2.513 4.050 1.00 89.31 185 HIS A CA 1
ATOM 1560 C C . HIS A 1 185 ? 4.200 3.332 3.254 1.00 89.31 185 HIS A C 1
ATOM 1562 O O . HIS A 1 185 ? 3.843 4.132 2.390 1.00 89.31 185 HIS A O 1
ATOM 1568 N N . PHE A 1 186 ? 5.468 3.173 3.619 1.00 82.62 186 PHE A N 1
ATOM 1569 C CA . PHE A 1 186 ? 6.611 3.847 3.013 1.00 82.62 186 PHE A CA 1
ATOM 1570 C C . PHE A 1 186 ? 7.770 2.853 2.950 1.00 82.62 186 PHE A C 1
ATOM 1572 O O . PHE A 1 186 ? 8.302 2.446 3.983 1.00 82.62 186 PHE A O 1
ATOM 1579 N N . ASP A 1 187 ? 8.147 2.455 1.739 1.00 79.88 187 ASP A N 1
ATOM 1580 C CA . ASP A 1 187 ? 9.247 1.538 1.428 1.00 79.88 187 ASP A CA 1
ATOM 1581 C C . ASP A 1 187 ? 9.176 0.190 2.186 1.00 79.88 187 ASP A C 1
ATOM 1583 O O . ASP A 1 187 ? 8.497 -0.726 1.726 1.00 79.88 187 ASP A O 1
ATOM 1587 N N . ASN A 1 188 ? 9.841 0.033 3.341 1.00 85.94 188 ASN A N 1
ATOM 1588 C CA . ASN A 1 188 ? 9.736 -1.167 4.193 1.00 85.94 188 ASN A CA 1
ATOM 1589 C C . ASN A 1 188 ? 8.923 -0.955 5.487 1.00 85.94 188 ASN A C 1
ATOM 1591 O O . ASN A 1 188 ? 8.940 -1.831 6.354 1.00 85.94 188 ASN A O 1
ATOM 1595 N N . LYS A 1 189 ? 8.226 0.175 5.652 1.00 90.75 189 LYS A N 1
ATOM 1596 C CA . LYS A 1 189 ? 7.471 0.538 6.862 1.00 90.75 189 LYS A CA 1
ATOM 1597 C C . LYS A 1 189 ? 5.966 0.579 6.622 1.00 90.75 189 LYS A C 1
ATOM 1599 O O . LYS A 1 189 ? 5.519 1.065 5.592 1.00 90.75 189 LYS A O 1
ATOM 1604 N N . LEU A 1 190 ? 5.192 0.154 7.616 1.00 94.31 190 LEU A N 1
ATOM 1605 C CA . LEU A 1 190 ? 3.736 0.317 7.682 1.00 94.31 190 LEU A CA 1
ATOM 1606 C C . LEU A 1 190 ? 3.385 1.143 8.920 1.00 94.31 190 LEU A C 1
ATOM 1608 O O . LEU A 1 190 ? 3.831 0.805 10.010 1.00 94.31 190 LEU A O 1
ATOM 1612 N N . TYR A 1 191 ? 2.564 2.174 8.765 1.00 95.69 191 TYR A N 1
ATOM 1613 C CA . TYR A 1 191 ? 2.060 3.026 9.836 1.00 95.69 191 TYR A CA 1
ATOM 1614 C C . TYR A 1 191 ? 0.538 2.888 9.917 1.00 95.69 191 TYR A C 1
ATOM 1616 O O . TYR A 1 191 ? -0.169 3.121 8.936 1.00 95.69 191 TYR A O 1
ATOM 1624 N N . LEU A 1 192 ? 0.031 2.516 11.089 1.00 97.12 192 LEU A N 1
ATOM 1625 C CA . LEU A 1 192 ? -1.399 2.471 11.392 1.00 97.12 192 LEU A CA 1
ATOM 1626 C C . LEU A 1 192 ? -1.806 3.750 12.119 1.00 97.12 192 LEU A C 1
ATOM 1628 O O . LEU A 1 192 ? -1.114 4.151 13.053 1.00 97.12 192 LEU A O 1
ATOM 1632 N N . LEU A 1 193 ? -2.935 4.346 11.738 1.00 96.44 193 LEU A N 1
ATOM 1633 C CA . LEU A 1 193 ? -3.546 5.485 12.419 1.00 96.44 193 LEU A CA 1
ATOM 1634 C C . LEU A 1 193 ? -4.741 5.003 13.234 1.00 96.44 193 LEU A C 1
ATOM 1636 O O . LEU A 1 193 ? -5.754 4.580 12.675 1.00 96.44 193 LEU A O 1
ATOM 1640 N N . ILE A 1 194 ? -4.616 5.049 14.557 1.00 97.12 194 ILE A N 1
ATOM 1641 C CA . ILE A 1 194 ? -5.591 4.506 15.500 1.00 97.12 194 ILE A CA 1
ATOM 1642 C C . ILE A 1 194 ? -6.180 5.648 16.325 1.00 97.12 194 ILE A C 1
ATOM 1644 O O . ILE A 1 194 ? -5.477 6.319 17.078 1.00 97.12 194 ILE A O 1
ATOM 1648 N N . LYS A 1 195 ? -7.497 5.834 16.221 1.00 96.12 195 LYS A N 1
ATOM 1649 C CA . LYS A 1 195 ? -8.267 6.584 17.215 1.00 96.12 195 LYS A CA 1
ATOM 1650 C C . LYS A 1 195 ? -8.498 5.664 18.411 1.00 96.12 195 LYS A C 1
ATOM 1652 O O . LYS A 1 195 ? -8.930 4.521 18.225 1.00 96.12 195 LYS A O 1
ATOM 1657 N N . ARG A 1 196 ? -8.276 6.152 19.632 1.00 95.25 196 ARG A N 1
ATOM 1658 C CA . ARG A 1 196 ? -8.704 5.441 20.844 1.00 95.25 196 ARG A CA 1
ATOM 1659 C C . ARG A 1 196 ? -9.257 6.381 21.914 1.00 95.25 196 ARG A C 1
ATOM 1661 O O . ARG A 1 196 ? -8.943 7.570 21.941 1.00 95.25 196 ARG A O 1
ATOM 1668 N N . SER A 1 197 ? -10.097 5.810 22.770 1.00 94.62 197 SER A N 1
ATOM 1669 C CA . SER A 1 197 ? -10.747 6.476 23.900 1.00 94.62 197 SER A CA 1
ATOM 1670 C C . SER A 1 197 ? -10.548 5.605 25.140 1.00 94.62 197 SER A C 1
ATOM 1672 O O . SER A 1 197 ? -11.064 4.483 25.194 1.00 94.62 197 SER A O 1
ATOM 1674 N N . ILE A 1 198 ? -9.785 6.103 26.113 1.00 92.81 198 ILE A N 1
ATOM 1675 C CA . ILE A 1 198 ? -9.329 5.359 27.296 1.00 92.81 198 ILE A CA 1
ATOM 1676 C C . ILE A 1 198 ? -9.943 5.949 28.561 1.00 92.81 198 ILE A C 1
ATOM 1678 O O . ILE A 1 198 ? -9.952 7.162 28.742 1.00 92.81 198 ILE A O 1
ATOM 1682 N N . SER A 1 199 ? -10.436 5.087 29.444 1.00 90.19 199 SER A N 1
ATOM 1683 C CA . SER A 1 199 ? -10.942 5.440 30.765 1.00 90.19 199 SER A CA 1
ATOM 1684 C C . SER A 1 199 ? -9.836 5.309 31.814 1.00 90.19 199 SER A C 1
ATOM 1686 O O . SER A 1 199 ? -9.271 4.229 31.979 1.00 90.19 199 SER A O 1
ATOM 1688 N N . ASP A 1 200 ? -9.564 6.381 32.556 1.00 82.19 200 ASP A N 1
ATOM 1689 C CA . ASP A 1 200 ? -8.709 6.339 33.746 1.00 82.19 200 ASP A CA 1
ATOM 1690 C C . ASP A 1 200 ? -9.510 5.790 34.940 1.00 82.19 200 ASP A C 1
ATOM 1692 O O . ASP A 1 200 ? -10.484 6.404 35.378 1.00 82.19 200 ASP A O 1
ATOM 1696 N N . GLU A 1 201 ? -9.101 4.637 35.479 1.00 71.69 201 GLU A N 1
ATOM 1697 C CA . GLU A 1 201 ? -9.746 3.976 36.627 1.00 71.69 201 GLU A CA 1
ATOM 1698 C C . GLU A 1 201 ? -9.654 4.815 37.920 1.00 71.69 201 GLU A C 1
ATOM 1700 O O . GLU A 1 201 ? -10.507 4.680 38.794 1.00 71.69 201 GLU A O 1
ATOM 1705 N N . LYS A 1 202 ? -8.678 5.731 38.038 1.00 71.75 202 LYS A N 1
ATOM 1706 C CA . LYS A 1 202 ? -8.492 6.583 39.230 1.00 71.75 202 LYS A CA 1
ATOM 1707 C C . LYS A 1 202 ? -9.436 7.783 39.255 1.00 71.75 202 LYS A C 1
ATOM 1709 O O . LYS A 1 202 ? -9.901 8.166 40.323 1.00 71.75 202 LYS A O 1
ATOM 1714 N N . ASN A 1 203 ? -9.702 8.379 38.091 1.00 71.50 203 ASN A N 1
ATOM 1715 C CA . ASN A 1 203 ? -10.451 9.636 37.966 1.00 71.50 203 ASN A CA 1
ATOM 1716 C C . ASN A 1 203 ? -11.803 9.490 37.241 1.00 71.50 203 ASN A C 1
ATOM 1718 O O . ASN A 1 203 ? -12.539 10.465 37.128 1.00 71.50 203 ASN A O 1
ATOM 1722 N N . SER A 1 204 ? -12.128 8.305 36.705 1.00 72.50 204 SER A N 1
ATOM 1723 C CA . SER A 1 204 ? -13.286 8.045 35.821 1.00 72.50 204 SER A CA 1
ATOM 1724 C C . SER A 1 204 ? -13.363 8.919 34.555 1.00 72.50 204 SER A C 1
ATOM 1726 O O . SER A 1 204 ? -14.367 8.893 33.839 1.00 72.50 204 SER A O 1
ATOM 1728 N N . ASN A 1 205 ? -12.306 9.676 34.249 1.00 83.88 205 ASN A N 1
ATOM 1729 C CA . ASN A 1 205 ? -12.222 10.526 33.067 1.00 83.88 205 ASN A CA 1
ATOM 1730 C C . ASN A 1 205 ? -11.949 9.689 31.806 1.00 83.88 205 ASN A C 1
ATOM 1732 O O . ASN A 1 205 ? -11.309 8.639 31.884 1.00 83.88 205 ASN A O 1
ATOM 1736 N N . VAL A 1 206 ? -12.407 10.164 30.645 1.00 88.56 206 VAL A N 1
ATOM 1737 C CA . VAL A 1 206 ? -12.160 9.522 29.347 1.00 88.56 206 VAL A CA 1
ATOM 1738 C C . VAL A 1 206 ? -11.236 10.399 28.511 1.00 88.56 206 VAL A C 1
ATOM 1740 O O . VAL A 1 206 ? -11.649 11.436 27.999 1.00 88.56 206 VAL A O 1
ATOM 1743 N N . THR A 1 207 ? -9.995 9.957 28.332 1.00 91.75 207 THR A N 1
ATOM 1744 C CA . THR A 1 207 ? -9.037 10.592 27.424 1.00 91.75 207 THR A CA 1
ATOM 1745 C C . THR A 1 207 ? -9.256 10.062 26.014 1.00 91.75 207 THR A C 1
ATOM 1747 O O . THR A 1 207 ? -9.155 8.860 25.768 1.00 91.75 207 THR A O 1
ATOM 1750 N N . GLN A 1 208 ? -9.534 10.962 25.075 1.00 94.75 208 GLN A N 1
ATOM 1751 C CA . GLN A 1 208 ? -9.525 10.676 23.643 1.00 94.75 208 GLN A CA 1
ATOM 1752 C C . GLN A 1 208 ? -8.175 11.102 23.053 1.00 94.75 208 GLN A C 1
ATOM 1754 O O . GLN A 1 208 ? -7.642 12.163 23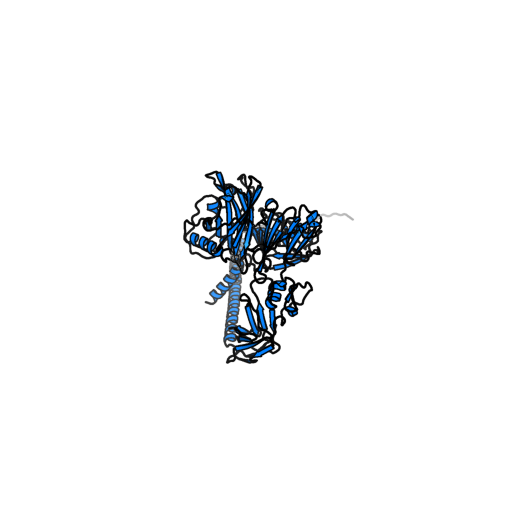.386 1.00 94.75 208 GLN A O 1
ATOM 1759 N N . GLU A 1 209 ? -7.611 10.274 22.182 1.00 95.12 209 GLU A N 1
ATOM 1760 C CA . GLU A 1 209 ? -6.266 10.469 21.642 1.00 95.12 209 GLU A CA 1
ATOM 1761 C C . GLU A 1 209 ? -6.094 9.841 20.252 1.00 95.12 209 GLU A C 1
ATOM 1763 O O . GLU A 1 209 ? -6.895 9.017 19.791 1.00 95.12 209 GLU A O 1
ATOM 1768 N N . ILE A 1 210 ? -5.001 10.231 19.600 1.00 96.12 210 ILE A N 1
ATOM 1769 C CA . ILE A 1 210 ? -4.550 9.692 18.322 1.00 96.12 210 ILE A CA 1
ATOM 1770 C C . ILE A 1 210 ? -3.240 8.945 18.566 1.00 96.12 210 ILE A C 1
ATOM 1772 O O . ILE A 1 210 ? -2.278 9.513 19.080 1.00 96.12 210 ILE A O 1
ATOM 1776 N N . SER A 1 211 ? -3.205 7.675 18.172 1.00 96.31 211 SER A N 1
ATOM 1777 C CA . SER A 1 211 ? -2.044 6.791 18.255 1.00 96.31 211 SER A CA 1
ATOM 1778 C C . SER A 1 211 ? -1.590 6.391 16.853 1.00 96.31 211 SER A C 1
ATOM 1780 O O . SER A 1 211 ? -2.409 6.108 15.976 1.00 96.31 211 SER A O 1
ATOM 1782 N N . ILE A 1 212 ? -0.278 6.373 16.635 1.00 96.81 212 ILE A N 1
ATOM 1783 C CA . ILE A 1 212 ? 0.354 5.967 15.383 1.00 96.81 212 ILE A CA 1
ATOM 1784 C C . ILE A 1 212 ? 1.295 4.805 15.684 1.00 96.81 212 ILE A C 1
ATOM 1786 O O . ILE A 1 212 ? 2.224 4.964 16.475 1.00 96.81 212 ILE A O 1
ATOM 1790 N N . ILE A 1 213 ? 1.096 3.652 15.040 1.00 96.62 213 ILE A N 1
ATOM 1791 C CA . ILE A 1 213 ? 1.941 2.466 15.256 1.00 96.62 213 ILE A CA 1
ATOM 1792 C C . ILE A 1 213 ? 2.702 2.117 13.977 1.00 96.62 213 ILE A C 1
ATOM 1794 O O . ILE A 1 213 ? 2.088 1.772 12.968 1.00 96.62 213 ILE A O 1
ATOM 1798 N N . GLN A 1 214 ? 4.033 2.196 14.031 1.00 95.50 214 GLN A N 1
ATOM 1799 C CA . GLN A 1 214 ? 4.947 1.795 12.961 1.00 95.50 214 GLN A CA 1
ATOM 1800 C C . GLN A 1 214 ? 5.348 0.322 13.107 1.00 95.50 214 GLN A C 1
ATOM 1802 O O . GLN A 1 214 ? 5.799 -0.091 14.171 1.00 95.50 214 GLN A O 1
ATOM 1807 N N . PHE A 1 215 ? 5.328 -0.415 11.998 1.00 94.44 215 PHE A N 1
ATOM 1808 C CA . PHE A 1 215 ? 5.883 -1.758 11.819 1.00 94.44 215 PHE A CA 1
ATOM 1809 C C . PHE A 1 215 ? 6.907 -1.764 10.679 1.00 94.44 215 PHE A C 1
ATOM 1811 O O . PHE A 1 215 ? 6.896 -0.880 9.819 1.00 94.44 215 PHE A O 1
ATOM 1818 N N . CYS A 1 216 ? 7.751 -2.793 10.625 1.00 92.12 216 CYS A N 1
ATOM 1819 C CA . CYS A 1 216 ? 8.671 -3.041 9.519 1.00 92.12 216 CYS A CA 1
ATOM 1820 C C . CYS A 1 216 ? 8.257 -4.298 8.736 1.00 92.12 216 CYS A C 1
ATOM 1822 O O . CYS A 1 216 ? 8.318 -5.421 9.235 1.00 92.12 216 CYS A O 1
ATOM 1824 N N . LEU A 1 217 ? 7.840 -4.099 7.486 1.00 89.75 217 LEU A N 1
ATOM 1825 C CA . LEU A 1 217 ? 7.350 -5.129 6.566 1.00 89.75 217 LEU A CA 1
ATOM 1826 C C . LEU A 1 217 ? 8.432 -6.156 6.190 1.00 89.75 217 LEU A C 1
ATOM 1828 O O . LEU A 1 217 ? 8.112 -7.289 5.847 1.00 89.75 217 LEU A O 1
ATOM 1832 N N . ASP A 1 218 ? 9.712 -5.799 6.323 1.00 87.06 218 ASP A N 1
ATOM 1833 C CA . ASP A 1 218 ? 10.860 -6.693 6.122 1.00 87.06 218 ASP A CA 1
ATOM 1834 C C . ASP A 1 218 ? 11.093 -7.715 7.254 1.00 87.06 218 ASP A C 1
ATOM 1836 O O . ASP A 1 218 ? 12.122 -8.396 7.274 1.00 87.06 218 ASP A O 1
ATOM 1840 N N . LYS A 1 219 ? 10.139 -7.845 8.185 1.00 85.62 219 LYS A N 1
ATOM 1841 C CA . LYS A 1 219 ? 10.160 -8.818 9.287 1.00 85.62 219 LYS A CA 1
ATOM 1842 C C . LYS A 1 219 ? 9.226 -10.007 9.106 1.00 85.62 219 LYS A C 1
ATOM 1844 O O . LYS A 1 219 ? 9.338 -10.953 9.877 1.00 85.62 219 LYS A O 1
ATOM 1849 N N . GLY A 1 220 ? 8.299 -9.978 8.144 1.00 84.44 220 GLY A N 1
ATOM 1850 C CA . GLY A 1 220 ? 7.373 -11.086 7.885 1.00 84.44 220 GLY A CA 1
ATOM 1851 C C . GLY A 1 220 ? 6.664 -11.597 9.152 1.00 84.44 220 GLY A C 1
ATOM 1852 O O . GLY A 1 220 ? 5.775 -10.939 9.686 1.00 84.44 220 GLY A O 1
ATOM 1853 N N . SER A 1 221 ? 7.078 -12.762 9.664 1.00 79.31 221 SER A N 1
ATOM 1854 C CA . SER A 1 221 ? 6.473 -13.418 10.842 1.00 79.31 221 SER A CA 1
ATOM 1855 C C . SER A 1 221 ? 6.848 -12.763 12.182 1.00 79.31 221 SER A C 1
ATOM 1857 O O . SER A 1 221 ? 6.288 -13.112 13.227 1.00 79.31 221 SER A O 1
ATOM 1859 N N . GLU A 1 222 ? 7.774 -11.804 12.159 1.00 84.56 222 GLU A N 1
ATOM 1860 C CA . GLU A 1 222 ? 8.198 -10.959 13.281 1.00 84.56 222 GLU A CA 1
ATOM 1861 C C . GLU A 1 222 ? 7.720 -9.499 13.126 1.00 84.56 222 GLU A C 1
ATOM 1863 O O . GLU A 1 222 ? 8.181 -8.616 13.848 1.00 84.56 222 GLU A O 1
ATOM 1868 N N . LEU A 1 223 ? 6.764 -9.234 12.217 1.00 90.00 223 LEU A N 1
ATOM 1869 C CA . LEU A 1 223 ? 6.171 -7.907 11.986 1.00 90.00 223 LEU A CA 1
ATOM 1870 C C . LEU A 1 223 ? 5.724 -7.231 13.291 1.00 90.00 223 LEU A C 1
ATOM 1872 O O . LEU A 1 223 ? 6.116 -6.099 13.562 1.00 90.00 223 LEU A O 1
ATOM 1876 N N . ILE A 1 224 ? 4.945 -7.926 14.126 1.00 91.12 224 ILE A N 1
ATOM 1877 C CA . ILE A 1 224 ? 4.395 -7.365 15.373 1.00 91.12 224 ILE A CA 1
ATOM 1878 C C . ILE A 1 224 ? 5.506 -7.048 16.398 1.00 91.12 224 ILE A C 1
ATOM 1880 O O . ILE A 1 224 ? 5.439 -6.019 17.062 1.00 91.12 224 ILE A O 1
ATOM 1884 N N . SER A 1 225 ? 6.587 -7.833 16.439 1.00 87.81 225 SER A N 1
ATOM 1885 C CA . SER A 1 225 ? 7.820 -7.571 17.215 1.00 87.81 225 SER A CA 1
ATOM 1886 C C . SER A 1 225 ? 8.769 -6.547 16.553 1.00 87.81 225 SER A C 1
ATOM 1888 O O . SER A 1 225 ? 9.971 -6.495 16.817 1.00 87.81 225 SER A O 1
ATOM 1890 N N . SER A 1 226 ? 8.233 -5.707 15.665 1.00 91.31 226 SER A N 1
ATOM 1891 C CA . SER A 1 226 ? 8.867 -4.461 15.213 1.00 91.31 226 SER A CA 1
ATOM 1892 C C . SER A 1 226 ? 8.012 -3.222 15.497 1.00 91.31 226 SER A C 1
ATOM 1894 O O . SER A 1 226 ? 8.377 -2.125 15.074 1.00 91.31 226 SER A O 1
ATOM 1896 N N . ALA A 1 227 ? 6.894 -3.400 16.212 1.00 94.00 227 ALA A N 1
ATOM 1897 C CA . ALA A 1 227 ? 5.970 -2.336 16.561 1.00 94.00 227 ALA A CA 1
ATOM 1898 C C . ALA A 1 227 ? 6.625 -1.283 17.466 1.00 94.00 227 ALA A C 1
ATOM 1900 O O . ALA A 1 227 ? 7.158 -1.594 18.533 1.00 94.00 227 ALA A O 1
ATOM 1901 N N . VAL A 1 228 ? 6.512 -0.023 17.058 1.00 94.44 228 VAL A N 1
ATOM 1902 C CA . VAL A 1 228 ? 6.834 1.164 17.859 1.00 94.44 228 VAL A CA 1
ATOM 1903 C C . VAL A 1 228 ? 5.647 2.110 17.750 1.00 94.44 228 VAL A C 1
ATOM 1905 O O . VAL A 1 228 ? 5.064 2.231 16.674 1.00 94.44 228 VAL A O 1
ATOM 1908 N N . GLU A 1 229 ? 5.273 2.765 18.841 1.00 95.69 229 GLU A N 1
ATOM 1909 C CA . GLU A 1 229 ? 4.110 3.643 18.916 1.00 95.69 229 GLU A CA 1
ATOM 1910 C C . GLU A 1 229 ? 4.491 5.062 19.348 1.00 95.69 229 GLU A C 1
ATOM 1912 O O . GLU A 1 229 ? 5.357 5.261 20.199 1.00 95.69 229 GLU A O 1
ATOM 1917 N N . VAL A 1 230 ? 3.808 6.048 18.772 1.00 94.56 230 VAL A N 1
ATOM 1918 C CA . VAL A 1 230 ? 3.717 7.398 19.334 1.00 94.56 230 VAL A CA 1
ATOM 1919 C C . VAL A 1 230 ? 2.255 7.804 19.426 1.00 94.56 230 VAL A C 1
ATOM 1921 O O . VAL A 1 230 ? 1.442 7.393 18.598 1.00 94.56 230 VAL A O 1
ATOM 1924 N N . HIS A 1 231 ? 1.907 8.615 20.416 1.00 94.56 231 HIS A N 1
ATOM 1925 C CA . HIS A 1 231 ? 0.533 9.069 20.622 1.00 94.56 231 HIS A CA 1
ATOM 1926 C C . HIS A 1 231 ? 0.469 10.521 21.086 1.00 94.56 231 HIS A C 1
ATOM 1928 O O . HIS A 1 231 ? 1.448 11.082 21.579 1.00 94.56 231 HIS A O 1
ATOM 1934 N N . PHE A 1 232 ? -0.694 11.144 20.929 1.00 93.38 232 PHE A N 1
ATOM 1935 C CA . PHE A 1 232 ? -0.949 12.485 21.435 1.00 93.38 232 PHE A CA 1
ATOM 1936 C C . PHE A 1 232 ? -2.431 12.721 21.719 1.00 93.38 232 PHE A C 1
ATOM 1938 O O . PHE A 1 232 ? -3.318 12.154 21.077 1.00 93.38 232 PHE A O 1
ATOM 1945 N N . THR A 1 233 ? -2.688 13.630 22.653 1.00 91.75 233 THR A N 1
ATOM 1946 C CA . THR A 1 233 ? -4.018 14.186 22.910 1.00 91.75 233 THR A CA 1
ATOM 1947 C C . THR A 1 233 ? -3.973 15.708 22.764 1.00 91.75 233 THR A C 1
ATOM 1949 O O . THR A 1 233 ? -2.902 16.303 22.614 1.00 91.75 233 THR A O 1
ATOM 1952 N N . ARG A 1 234 ? -5.140 16.347 22.759 1.00 89.75 234 ARG A N 1
ATOM 1953 C CA . ARG A 1 234 ? -5.303 17.794 22.608 1.00 89.75 234 ARG A CA 1
ATOM 1954 C C . ARG A 1 234 ? -6.447 18.301 23.485 1.00 89.75 234 ARG A C 1
ATOM 1956 O O . ARG A 1 234 ? -7.416 17.561 23.661 1.00 89.75 234 ARG A O 1
ATOM 1963 N N . PRO A 1 235 ? -6.393 19.553 23.980 1.00 88.38 235 PRO A N 1
ATOM 1964 C CA . PRO A 1 235 ? -7.519 20.184 24.671 1.00 88.38 235 PRO A CA 1
ATOM 1965 C C . PRO A 1 235 ? -8.837 20.089 23.885 1.00 88.38 235 PRO A C 1
ATOM 1967 O O . PRO A 1 235 ? -9.885 19.803 24.462 1.00 88.38 235 PRO A O 1
ATOM 1970 N N . GLU A 1 236 ? -8.778 20.242 22.559 1.00 86.81 236 GLU A N 1
ATOM 1971 C CA . GLU A 1 236 ? -9.916 20.088 21.644 1.00 86.81 236 GLU A CA 1
ATOM 1972 C C . GLU A 1 236 ? -10.637 18.738 21.831 1.00 86.81 236 GLU A C 1
ATOM 1974 O O . GLU A 1 236 ? -11.867 18.696 21.924 1.00 86.81 236 GLU A O 1
ATOM 1979 N N . PHE A 1 237 ? -9.883 17.639 21.968 1.00 90.50 237 PHE A N 1
ATOM 1980 C CA . PHE A 1 237 ? -10.404 16.265 22.051 1.00 90.50 237 PHE A CA 1
ATOM 1981 C C . PHE A 1 237 ? -11.160 15.9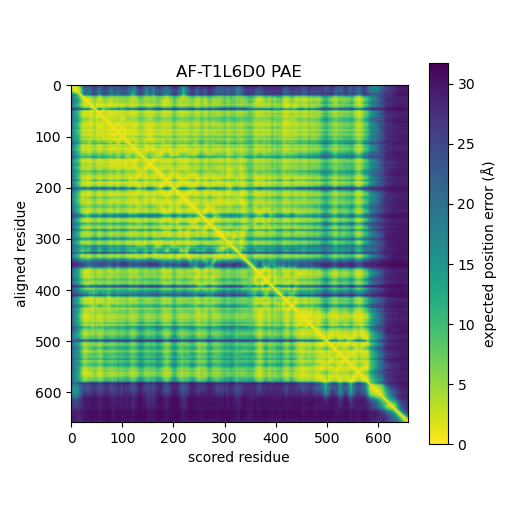67 23.357 1.00 90.50 237 PHE A C 1
ATOM 1983 O O . PHE A 1 237 ? -11.800 14.920 23.456 1.00 90.50 237 PHE A O 1
ATOM 1990 N N . ILE A 1 238 ? -11.107 16.868 24.346 1.00 86.50 238 ILE A N 1
ATOM 1991 C CA . ILE A 1 238 ? -11.916 16.807 25.575 1.00 86.50 238 ILE A CA 1
ATOM 1992 C C . ILE A 1 238 ? -13.372 17.216 25.281 1.00 86.50 238 ILE A C 1
ATOM 1994 O O . ILE A 1 238 ? -14.297 16.771 25.956 1.00 86.50 238 ILE A O 1
ATOM 1998 N N . THR A 1 239 ? -13.589 18.064 24.267 1.00 87.12 239 THR A N 1
ATOM 1999 C CA . THR A 1 239 ? -14.901 18.673 23.963 1.00 87.12 239 THR A CA 1
ATOM 2000 C C . THR A 1 239 ? -15.474 18.291 22.599 1.00 87.12 239 THR A C 1
ATOM 2002 O O . THR A 1 239 ? -16.692 18.332 22.422 1.00 87.12 239 THR A O 1
ATOM 2005 N N . ASN A 1 240 ? -14.627 17.874 21.656 1.00 89.81 240 ASN A N 1
ATOM 2006 C CA . ASN A 1 240 ? -15.022 17.412 20.330 1.00 89.81 240 ASN A CA 1
ATOM 2007 C C . ASN A 1 240 ? -14.776 15.902 20.191 1.00 89.81 240 ASN A C 1
ATOM 2009 O O . ASN A 1 240 ? -13.741 15.390 20.609 1.00 89.81 240 ASN A O 1
ATOM 2013 N N . GLN A 1 241 ? -15.682 15.180 19.536 1.00 90.81 241 GLN A N 1
ATOM 2014 C CA . GLN A 1 241 ? -15.492 13.770 19.190 1.00 90.81 241 GLN A CA 1
ATOM 2015 C C . GLN A 1 241 ? -14.743 13.654 17.857 1.00 90.81 241 GLN A C 1
ATOM 2017 O O . GLN A 1 241 ? -15.205 14.179 16.850 1.00 90.81 241 GLN A O 1
ATOM 2022 N N . ILE A 1 242 ? -13.632 12.923 17.797 1.00 91.56 242 ILE A N 1
ATOM 2023 C CA . ILE A 1 242 ? -12.974 12.598 16.526 1.00 91.56 242 ILE A CA 1
ATOM 2024 C C . ILE A 1 242 ? -13.878 11.630 15.743 1.00 91.56 242 ILE A C 1
ATOM 2026 O O . ILE A 1 242 ? -14.229 10.560 16.254 1.00 91.56 242 ILE A O 1
ATOM 2030 N N . ILE A 1 243 ? -14.248 11.996 14.511 1.00 90.00 243 ILE A N 1
ATOM 2031 C CA . ILE A 1 243 ? -15.124 11.195 13.637 1.00 90.00 243 ILE A CA 1
ATOM 2032 C C . ILE A 1 243 ? -14.428 10.679 12.370 1.00 90.00 243 ILE A C 1
ATOM 2034 O O . ILE A 1 243 ? -14.795 9.607 11.895 1.00 90.00 243 ILE A O 1
ATOM 2038 N N . ASP A 1 244 ? -13.409 11.378 11.862 1.00 90.50 244 ASP A N 1
ATOM 2039 C CA . ASP A 1 244 ? -12.578 10.932 10.733 1.00 90.50 244 ASP A CA 1
ATOM 2040 C C . ASP A 1 244 ? -11.103 11.303 10.978 1.00 90.50 244 ASP A C 1
ATOM 2042 O O . ASP A 1 244 ? -10.815 12.345 11.572 1.00 90.50 244 ASP A O 1
ATOM 2046 N N . LEU A 1 245 ? -10.177 10.451 10.535 1.00 92.44 245 LEU A N 1
ATOM 2047 C CA . LEU A 1 245 ? -8.724 10.639 10.631 1.00 92.44 245 LEU A CA 1
ATOM 2048 C C . LEU A 1 245 ? -8.067 10.017 9.398 1.00 92.44 245 LEU A C 1
ATOM 2050 O O . LEU A 1 245 ? -8.242 8.821 9.170 1.00 92.44 245 LEU A O 1
ATOM 2054 N N . ILE A 1 246 ? -7.258 10.782 8.664 1.00 93.88 246 ILE A N 1
ATOM 2055 C CA . ILE A 1 246 ? -6.509 10.265 7.508 1.00 93.88 246 ILE A CA 1
ATOM 2056 C C . ILE A 1 246 ? -5.045 10.712 7.508 1.00 93.88 246 ILE A C 1
ATOM 2058 O O . ILE A 1 246 ? -4.699 11.795 7.989 1.00 93.88 246 ILE A O 1
ATOM 2062 N N . PHE A 1 247 ? -4.191 9.888 6.900 1.00 93.50 247 PHE A N 1
ATOM 2063 C CA . PHE A 1 247 ? -2.844 10.293 6.513 1.00 93.50 247 PHE A CA 1
ATOM 2064 C C . PHE A 1 247 ? -2.857 11.069 5.195 1.00 93.50 247 PHE A C 1
ATOM 2066 O O . PHE A 1 247 ? -3.445 10.634 4.201 1.00 93.50 247 PHE A O 1
ATOM 2073 N N . VAL A 1 248 ? -2.105 12.168 5.161 1.00 90.44 248 VAL A N 1
ATOM 2074 C CA . VAL A 1 248 ? -1.799 12.928 3.948 1.00 90.44 248 VAL A CA 1
ATOM 2075 C C . VAL A 1 248 ? -0.288 13.064 3.795 1.00 90.44 248 VAL A C 1
ATOM 2077 O O . VAL A 1 248 ? 0.423 13.413 4.737 1.00 90.44 248 VAL A O 1
ATOM 2080 N N . PHE A 1 249 ? 0.202 12.771 2.587 1.00 88.62 249 PHE A N 1
ATOM 2081 C CA . PHE A 1 249 ? 1.617 12.868 2.244 1.00 88.62 249 PHE A CA 1
ATOM 2082 C C . PHE A 1 249 ? 1.847 13.581 0.909 1.00 88.62 249 PHE A C 1
ATOM 2084 O O . PHE A 1 249 ? 1.188 13.304 -0.098 1.00 88.62 249 PHE A O 1
ATOM 2091 N N . ILE A 1 250 ? 2.809 14.501 0.898 1.00 86.00 250 ILE A N 1
ATOM 2092 C CA . ILE A 1 250 ? 3.015 15.453 -0.195 1.00 86.00 250 ILE A CA 1
ATOM 2093 C C . ILE A 1 250 ? 4.269 15.075 -0.997 1.00 86.00 250 ILE A C 1
ATOM 2095 O O . ILE A 1 250 ? 5.386 15.473 -0.667 1.00 86.00 250 ILE A O 1
ATOM 2099 N N . PHE A 1 251 ? 4.078 14.318 -2.083 1.00 81.19 251 PHE A N 1
ATOM 2100 C CA . PHE A 1 251 ? 5.129 13.992 -3.058 1.00 81.19 251 PHE A CA 1
ATOM 2101 C C . PHE A 1 251 ? 5.493 15.197 -3.945 1.00 81.19 251 PHE A C 1
ATOM 2103 O O . PHE A 1 251 ? 4.610 15.935 -4.383 1.00 81.19 251 PHE A O 1
ATOM 2110 N N . GLY A 1 252 ? 6.778 15.359 -4.282 1.00 77.50 252 GLY A N 1
ATOM 2111 C CA . GLY A 1 252 ? 7.277 16.411 -5.189 1.00 77.50 252 GLY A CA 1
ATOM 2112 C C . GLY A 1 252 ? 7.620 17.735 -4.489 1.00 77.50 252 GLY A C 1
ATOM 2113 O O . GLY A 1 252 ? 7.736 17.752 -3.264 1.00 77.50 252 GLY A O 1
ATOM 2114 N N . PRO A 1 253 ? 7.801 18.847 -5.223 1.00 70.31 253 PRO A N 1
ATOM 2115 C CA . PRO A 1 253 ? 8.088 20.155 -4.631 1.00 70.31 253 PRO A CA 1
ATOM 2116 C C . PRO A 1 253 ? 6.969 20.648 -3.698 1.00 70.31 253 PRO A C 1
ATOM 2118 O O . PRO A 1 253 ? 5.781 20.496 -3.998 1.00 70.31 253 PRO A O 1
ATOM 2121 N N . HIS A 1 254 ? 7.347 21.248 -2.572 1.00 70.44 254 HIS A N 1
ATOM 2122 C CA . HIS A 1 254 ? 6.446 21.889 -1.613 1.00 70.44 254 HIS A CA 1
ATOM 2123 C C . HIS A 1 254 ? 7.171 23.079 -0.968 1.00 70.44 254 HIS A C 1
ATOM 2125 O O . HIS A 1 254 ? 8.399 23.108 -0.969 1.00 70.44 254 HIS A O 1
ATOM 2131 N N . GLU A 1 255 ? 6.426 24.054 -0.446 1.00 66.44 255 GLU A N 1
ATOM 2132 C CA . GLU A 1 255 ? 6.981 25.290 0.134 1.00 66.44 255 GLU A CA 1
ATOM 2133 C C . GLU A 1 255 ? 7.834 25.005 1.380 1.00 66.44 255 GLU A C 1
ATOM 2135 O O . GLU A 1 255 ? 8.861 25.645 1.598 1.00 66.44 255 GLU A O 1
ATOM 2140 N N . THR A 1 256 ? 7.440 23.998 2.161 1.00 68.88 256 THR A N 1
ATOM 2141 C CA . THR A 1 256 ? 8.123 23.546 3.374 1.00 68.88 256 THR A CA 1
ATOM 2142 C C . THR A 1 256 ? 8.290 22.024 3.364 1.00 68.88 256 THR A C 1
ATOM 2144 O O . THR A 1 256 ? 7.327 21.259 3.377 1.00 68.88 256 THR A O 1
ATOM 2147 N N . GLU A 1 257 ? 9.541 21.553 3.376 1.00 68.56 257 GLU A N 1
ATOM 2148 C CA . GLU A 1 257 ? 9.868 20.115 3.429 1.00 68.56 257 GLU A CA 1
ATOM 2149 C C . GLU A 1 257 ? 9.328 19.442 4.702 1.00 68.56 257 GLU A C 1
ATOM 2151 O O . GLU A 1 257 ? 8.860 18.305 4.670 1.00 68.56 257 GLU A O 1
ATOM 2156 N N . TYR A 1 258 ? 9.339 20.171 5.819 1.00 68.12 258 TYR A N 1
ATOM 2157 C CA . TYR A 1 258 ? 8.888 19.690 7.125 1.00 68.12 258 TYR A CA 1
ATOM 2158 C C . TYR A 1 258 ? 7.377 19.452 7.205 1.00 68.12 258 TYR A C 1
ATOM 2160 O O . TYR A 1 258 ? 6.921 18.676 8.035 1.00 68.12 258 TYR A O 1
ATOM 2168 N N . ASP A 1 259 ? 6.581 20.076 6.339 1.00 75.81 259 ASP A N 1
ATOM 2169 C CA . ASP A 1 259 ? 5.124 19.975 6.415 1.00 75.81 259 ASP A CA 1
ATOM 2170 C C . ASP A 1 259 ? 4.575 18.900 5.446 1.00 75.81 259 ASP A C 1
ATOM 2172 O O . ASP A 1 259 ? 3.368 18.807 5.226 1.00 75.81 259 ASP A O 1
ATOM 2176 N N . ARG A 1 260 ? 5.453 18.042 4.890 1.00 83.81 260 ARG A N 1
ATOM 2177 C CA . ARG A 1 260 ? 5.116 16.942 3.959 1.00 83.81 260 ARG A CA 1
ATOM 2178 C C . ARG A 1 260 ? 4.242 15.838 4.558 1.00 83.81 260 ARG A C 1
ATOM 2180 O O . ARG A 1 260 ? 3.448 15.258 3.818 1.00 83.81 260 ARG A O 1
ATOM 2187 N N . TYR A 1 261 ? 4.418 15.517 5.842 1.00 87.25 261 TYR A N 1
ATOM 2188 C CA . TYR A 1 261 ? 3.636 14.506 6.564 1.00 87.25 261 TYR A CA 1
ATOM 2189 C C . TYR A 1 261 ? 2.554 15.194 7.395 1.00 87.25 261 TYR A C 1
ATOM 2191 O O . TYR A 1 261 ? 2.859 15.966 8.308 1.00 87.25 261 TYR A O 1
ATOM 2199 N N . GLN A 1 262 ? 1.293 14.900 7.090 1.00 89.31 262 GLN A N 1
ATOM 2200 C CA . GLN A 1 262 ? 0.144 15.560 7.697 1.00 89.31 262 GLN A CA 1
ATOM 2201 C C . GLN A 1 262 ? -0.869 14.530 8.205 1.00 89.31 262 GLN A C 1
ATOM 2203 O O . GLN A 1 262 ? -1.165 13.537 7.537 1.00 89.31 262 GLN A O 1
ATOM 2208 N N . LEU A 1 263 ? -1.423 14.797 9.385 1.00 91.25 263 LEU A N 1
ATOM 2209 C CA . LEU A 1 263 ? -2.635 14.160 9.887 1.00 91.25 263 LEU A CA 1
ATOM 2210 C C . LEU A 1 263 ? -3.787 15.138 9.724 1.00 91.25 263 LEU A C 1
ATOM 2212 O O . LEU A 1 263 ? -3.768 16.217 10.317 1.00 91.25 263 LEU A O 1
ATOM 2216 N N . HIS A 1 264 ? -4.777 14.765 8.917 1.00 90.19 264 HIS A N 1
ATOM 2217 C CA . HIS A 1 264 ? -6.006 15.539 8.754 1.00 90.19 264 HIS A CA 1
ATOM 2218 C C . HIS A 1 264 ? -7.085 14.902 9.618 1.00 90.19 264 HIS A C 1
ATOM 2220 O O . HIS A 1 264 ? -7.305 13.689 9.551 1.00 90.19 264 HIS A O 1
ATOM 2226 N N . THR A 1 265 ? -7.734 15.710 10.452 1.00 89.38 265 THR A N 1
ATOM 2227 C CA . THR A 1 265 ? -8.710 15.233 11.436 1.00 89.38 265 THR A CA 1
ATOM 2228 C C . THR A 1 265 ? -10.036 15.948 11.240 1.00 89.38 265 THR A C 1
ATOM 2230 O O . THR A 1 265 ? -10.065 17.170 11.108 1.00 89.38 265 THR A O 1
ATOM 2233 N N . THR A 1 266 ? -11.134 15.190 11.229 1.00 87.62 266 THR A N 1
ATOM 2234 C CA . THR A 1 266 ? -12.486 15.751 11.302 1.00 87.62 266 THR A CA 1
ATOM 2235 C C . THR A 1 266 ? -13.068 15.430 12.668 1.00 87.62 266 THR A C 1
ATOM 2237 O O . THR A 1 266 ? -13.165 14.264 13.063 1.00 87.62 266 THR A O 1
ATOM 2240 N N . GLN A 1 267 ? -13.466 16.471 13.387 1.00 87.94 267 GLN A N 1
ATOM 2241 C CA . GLN A 1 267 ? -14.017 16.390 14.732 1.00 87.94 267 GLN A CA 1
ATOM 2242 C C . GLN A 1 267 ? -15.463 16.898 14.721 1.00 87.94 267 GLN A C 1
ATOM 2244 O O . GLN A 1 267 ? -15.779 17.863 14.031 1.00 87.94 267 GLN A O 1
ATOM 2249 N N . LEU A 1 268 ? -16.351 16.281 15.493 1.00 87.56 268 LEU A N 1
ATOM 2250 C CA . LEU A 1 268 ? -17.723 16.727 15.714 1.00 87.56 268 LEU A CA 1
ATOM 2251 C C . LEU A 1 268 ? -17.820 17.406 17.080 1.00 87.56 268 LEU A C 1
ATOM 2253 O O . LEU A 1 268 ? -17.534 16.779 18.099 1.00 87.56 268 LEU A O 1
ATOM 2257 N N . ARG A 1 269 ? -18.269 18.661 17.114 1.00 86.75 269 ARG A N 1
ATOM 2258 C CA . ARG A 1 269 ? -18.582 19.379 18.351 1.00 86.75 269 ARG A CA 1
ATOM 2259 C C . ARG A 1 269 ? -20.028 19.067 18.776 1.00 86.75 269 ARG A C 1
ATOM 2261 O O . ARG A 1 269 ? -20.954 19.553 18.122 1.00 86.75 269 ARG A O 1
ATOM 2268 N N . PRO A 1 270 ? -20.279 18.300 19.858 1.00 84.44 270 PRO A N 1
ATOM 2269 C CA . PRO A 1 270 ? -21.627 17.801 20.156 1.00 84.44 270 PRO A CA 1
ATOM 2270 C C . PRO A 1 270 ? -22.626 18.894 20.556 1.00 84.44 270 PRO A C 1
ATOM 2272 O O . PRO A 1 270 ? -23.826 18.724 20.382 1.00 84.44 270 PRO A O 1
ATOM 2275 N N . SER A 1 271 ? -22.149 20.038 21.063 1.00 84.44 271 SER A N 1
ATOM 2276 C CA . SER A 1 271 ? -23.005 21.136 21.540 1.00 84.44 271 SER A CA 1
ATOM 2277 C C . SER A 1 271 ? -23.822 21.830 20.444 1.00 84.44 271 SER A C 1
ATOM 2279 O O . SER A 1 271 ? -24.771 22.541 20.755 1.00 84.44 271 SER A O 1
ATOM 2281 N N . ASN A 1 272 ? -23.421 21.701 19.176 1.00 80.19 272 ASN A N 1
ATOM 2282 C CA . ASN A 1 272 ? -24.057 22.378 18.041 1.00 80.19 272 ASN A CA 1
ATOM 2283 C C . ASN A 1 272 ? -23.937 21.610 16.707 1.00 80.19 272 ASN A C 1
ATOM 2285 O O . ASN A 1 272 ? -24.251 22.162 15.655 1.00 80.19 272 ASN A O 1
ATOM 2289 N N . ASN A 1 273 ? -23.462 20.359 16.734 1.00 78.69 273 ASN A N 1
ATOM 2290 C CA . ASN A 1 273 ? -23.181 19.515 15.566 1.00 78.69 273 ASN A CA 1
ATOM 2291 C C . ASN A 1 273 ? -22.249 20.140 14.504 1.00 78.69 273 ASN A C 1
ATOM 2293 O O . ASN A 1 273 ? -22.206 19.673 13.363 1.00 78.69 273 ASN A O 1
ATOM 2297 N N . THR A 1 274 ? -21.463 21.166 14.854 1.00 81.00 274 THR A N 1
ATOM 2298 C CA . THR A 1 274 ? -20.444 21.714 13.949 1.00 81.00 274 THR A CA 1
ATOM 2299 C C . THR A 1 274 ? -19.325 20.697 13.752 1.00 81.00 274 THR A C 1
ATOM 2301 O O . THR A 1 274 ? -18.790 20.151 14.719 1.00 81.00 274 THR A O 1
ATOM 2304 N N . LYS A 1 275 ? -18.939 20.475 12.494 1.00 81.69 275 LYS A N 1
ATOM 2305 C CA . LYS A 1 275 ? -17.732 19.722 12.146 1.00 81.69 275 LYS A CA 1
ATOM 2306 C C . LYS A 1 275 ? -16.547 20.678 12.050 1.00 81.69 275 LYS A C 1
ATOM 2308 O O . LYS A 1 275 ? -16.630 21.708 11.387 1.00 81.69 275 LYS A O 1
ATOM 2313 N N . ILE A 1 276 ? -15.474 20.329 12.742 1.00 80.88 276 ILE A N 1
ATOM 2314 C CA . ILE A 1 276 ? -14.197 21.039 12.818 1.00 80.88 276 ILE A CA 1
ATOM 2315 C C . ILE A 1 276 ? -13.164 20.227 12.034 1.00 80.88 276 ILE A C 1
ATOM 2317 O O . ILE A 1 276 ? -13.213 18.995 12.042 1.00 80.88 276 ILE A O 1
ATOM 2321 N N . TYR A 1 277 ? -12.252 20.917 11.353 1.00 82.81 277 TYR A N 1
ATOM 2322 C CA . TYR A 1 277 ? -11.215 20.314 10.526 1.00 82.81 277 TYR A CA 1
ATOM 2323 C C . TYR A 1 277 ? -9.842 20.886 10.893 1.00 82.81 277 TYR A C 1
ATOM 2325 O O . TYR A 1 277 ? -9.602 22.083 10.727 1.00 82.81 277 TYR A O 1
ATOM 2333 N N . ASP A 1 278 ? -8.952 20.020 11.375 1.00 83.75 278 ASP A N 1
ATOM 2334 C CA . ASP A 1 278 ? -7.616 20.386 11.857 1.00 83.75 278 ASP A CA 1
ATOM 2335 C C . ASP A 1 278 ? -6.521 19.588 11.146 1.00 83.75 278 ASP A C 1
ATOM 2337 O O . ASP A 1 278 ? -6.683 18.393 10.868 1.00 83.75 278 ASP A O 1
ATOM 2341 N N . ILE A 1 279 ? -5.384 20.249 10.901 1.00 87.00 279 ILE A N 1
ATOM 2342 C CA . ILE A 1 279 ? -4.174 19.646 10.335 1.00 87.00 279 ILE A CA 1
ATOM 2343 C C . ILE A 1 279 ? -3.061 19.660 11.389 1.00 87.00 279 ILE A C 1
ATOM 2345 O O . ILE A 1 279 ? -2.673 20.722 11.880 1.00 87.00 279 ILE A O 1
ATOM 2349 N N . TYR A 1 280 ? -2.505 18.487 11.696 1.00 87.94 280 TYR A N 1
ATOM 2350 C CA . TYR A 1 280 ? -1.300 18.337 12.520 1.00 87.94 280 TYR A CA 1
ATOM 2351 C C . TYR A 1 280 ? -0.110 17.899 11.650 1.00 87.94 280 TYR A C 1
ATOM 2353 O O . TYR A 1 280 ? -0.252 17.011 10.806 1.00 87.94 280 TYR A O 1
ATOM 2361 N N . PHE A 1 281 ? 1.064 18.503 11.857 1.00 86.44 281 PHE A N 1
ATOM 2362 C CA . PHE A 1 281 ? 2.265 18.280 11.040 1.00 86.44 281 PHE A CA 1
ATOM 2363 C C . PHE A 1 281 ? 3.298 17.410 11.771 1.00 86.44 281 PHE A C 1
ATOM 2365 O O . PHE A 1 281 ? 3.690 17.702 12.903 1.00 86.44 281 PHE A O 1
ATOM 2372 N N . LEU A 1 282 ? 3.770 16.356 11.100 1.00 82.25 282 LEU A N 1
ATOM 2373 C CA . LEU A 1 282 ? 4.714 15.356 11.616 1.00 82.25 282 LEU A CA 1
ATOM 2374 C C . LEU A 1 282 ? 6.107 15.564 11.002 1.00 82.25 282 LEU A C 1
ATOM 2376 O O . LEU A 1 282 ? 6.521 14.834 10.103 1.00 82.25 282 LEU A O 1
ATOM 2380 N N . ARG A 1 283 ? 6.819 16.590 11.485 1.00 70.50 283 ARG A N 1
ATOM 2381 C CA . ARG A 1 283 ? 7.994 17.169 10.801 1.00 70.50 283 ARG A CA 1
ATOM 2382 C C . ARG A 1 283 ? 9.144 16.217 10.485 1.00 70.50 283 ARG A C 1
ATOM 2384 O O . ARG A 1 283 ? 9.807 16.407 9.472 1.00 70.50 283 ARG A O 1
ATOM 2391 N N . ASP A 1 284 ? 9.338 15.191 11.305 1.00 74.56 284 ASP A N 1
ATOM 2392 C CA . ASP A 1 284 ? 10.140 14.022 10.950 1.00 74.56 284 ASP A CA 1
ATOM 2393 C C . ASP A 1 284 ? 9.545 12.769 11.604 1.00 74.56 284 ASP A C 1
ATOM 2395 O O . ASP A 1 284 ? 9.931 12.355 12.698 1.00 74.56 284 ASP A O 1
ATOM 2399 N N . ILE A 1 285 ? 8.557 12.167 10.936 1.00 80.88 285 ILE A N 1
ATOM 2400 C CA . ILE A 1 285 ? 7.935 10.927 11.412 1.00 80.88 285 ILE A CA 1
ATOM 2401 C C . ILE A 1 285 ? 8.947 9.771 11.506 1.00 80.88 285 ILE A C 1
ATOM 2403 O O . ILE A 1 285 ? 8.834 8.933 12.397 1.00 80.88 285 ILE A O 1
ATOM 2407 N N . VAL A 1 286 ? 9.950 9.711 10.623 1.00 82.25 286 VAL A N 1
ATOM 2408 C CA . VAL A 1 286 ? 10.859 8.558 10.524 1.00 82.25 286 VAL A CA 1
ATOM 2409 C C . VAL A 1 286 ? 11.855 8.561 11.680 1.00 82.25 286 VAL A C 1
ATOM 2411 O O . VAL A 1 286 ? 11.995 7.540 12.362 1.00 82.25 286 VAL A O 1
ATOM 2414 N N . SER A 1 287 ? 12.490 9.704 11.953 1.00 86.50 287 SER A N 1
ATOM 2415 C CA . SER A 1 287 ? 13.388 9.849 13.102 1.00 86.50 287 SER A CA 1
ATOM 2416 C C . SER A 1 287 ? 12.632 9.731 14.420 1.00 86.50 287 SER A C 1
ATOM 2418 O O . SER A 1 287 ? 13.121 9.068 15.326 1.00 86.50 287 SER A O 1
ATOM 2420 N N . LEU A 1 288 ? 11.404 10.251 14.521 1.00 89.00 288 LEU A N 1
ATOM 2421 C CA . LEU A 1 288 ? 10.598 10.180 15.745 1.00 89.00 288 LEU A CA 1
ATOM 2422 C C . LEU A 1 288 ? 10.327 8.737 16.222 1.00 89.00 288 LEU A C 1
ATOM 2424 O O . LEU A 1 288 ? 10.438 8.434 17.415 1.00 89.00 288 LEU A O 1
ATOM 2428 N N . PHE A 1 289 ? 10.029 7.812 15.302 1.00 91.56 289 PHE A N 1
ATOM 2429 C CA . PHE A 1 289 ? 9.903 6.390 15.646 1.00 91.56 289 PHE A CA 1
ATOM 2430 C C . PHE A 1 289 ? 11.254 5.720 15.943 1.00 91.56 289 PHE A C 1
ATOM 2432 O O . PHE A 1 289 ? 11.304 4.784 16.743 1.00 91.56 289 PHE A O 1
ATOM 2439 N N . ALA A 1 290 ? 12.349 6.175 15.328 1.00 89.62 290 ALA A N 1
ATOM 2440 C CA . ALA A 1 290 ? 13.689 5.683 15.644 1.00 89.62 290 ALA A CA 1
ATOM 2441 C C . ALA A 1 290 ? 14.135 6.134 17.049 1.00 89.62 290 ALA A C 1
ATOM 2443 O O . ALA A 1 290 ? 14.531 5.292 17.852 1.00 89.62 290 ALA A O 1
ATOM 2444 N N . GLU A 1 291 ? 13.982 7.421 17.378 1.00 90.44 291 GLU A N 1
ATOM 2445 C CA . GLU A 1 291 ? 14.210 7.997 18.708 1.00 90.44 291 GLU A CA 1
ATOM 2446 C C . GLU A 1 291 ? 13.435 7.243 19.785 1.00 90.44 291 GLU A C 1
ATOM 2448 O O . GLU A 1 291 ? 14.033 6.785 20.751 1.00 90.44 291 GLU A O 1
ATOM 2453 N N . THR A 1 292 ? 12.126 7.046 19.597 1.00 90.88 292 THR A N 1
ATOM 2454 C CA . THR A 1 292 ? 11.261 6.362 20.575 1.00 90.88 292 THR A CA 1
ATOM 2455 C C . THR A 1 292 ? 11.756 4.939 20.883 1.00 90.88 292 THR A C 1
ATOM 2457 O O . THR A 1 292 ? 11.740 4.492 22.032 1.00 90.88 292 THR A O 1
ATOM 2460 N N . ALA A 1 293 ? 12.264 4.225 19.874 1.00 89.69 293 ALA A N 1
ATOM 2461 C CA . ALA A 1 293 ? 12.871 2.907 20.053 1.00 89.69 293 ALA A CA 1
ATOM 2462 C C . ALA A 1 293 ? 14.296 2.958 20.649 1.00 89.69 293 ALA A C 1
ATOM 2464 O O . ALA A 1 293 ? 14.722 1.998 21.295 1.00 89.69 293 ALA A O 1
ATOM 2465 N N . ILE A 1 294 ? 15.041 4.049 20.449 1.00 88.88 294 ILE A N 1
ATOM 2466 C CA . ILE A 1 294 ? 16.356 4.280 21.065 1.00 88.88 294 ILE A CA 1
ATOM 2467 C C . ILE A 1 294 ? 16.196 4.630 22.552 1.00 88.88 294 ILE A C 1
ATOM 2469 O O . ILE A 1 294 ? 16.828 3.978 23.381 1.00 88.88 294 ILE A O 1
ATOM 2473 N N . GLU A 1 295 ? 15.317 5.573 22.902 1.00 87.50 295 GLU A N 1
ATOM 2474 C CA . GLU A 1 295 ? 15.018 5.992 24.282 1.00 87.50 295 GLU A CA 1
ATOM 2475 C C . GLU A 1 295 ? 14.510 4.822 25.141 1.00 87.50 295 GLU A C 1
ATOM 2477 O O . GLU A 1 295 ? 14.958 4.644 26.275 1.00 87.50 295 GLU A O 1
ATOM 2482 N N . CYS A 1 296 ? 13.680 3.939 24.578 1.00 87.00 296 CYS A N 1
ATOM 2483 C CA . CYS A 1 296 ? 13.271 2.729 25.289 1.00 87.00 296 CYS A CA 1
ATOM 2484 C C . CYS A 1 296 ? 14.436 1.734 25.449 1.00 87.00 296 CYS A C 1
ATOM 2486 O O . CYS A 1 296 ? 14.643 1.177 26.527 1.00 87.00 296 CYS A O 1
ATOM 2488 N N . SER A 1 297 ? 15.274 1.549 24.421 1.00 86.19 297 SER A N 1
ATOM 2489 C CA . SER A 1 297 ? 16.455 0.678 24.539 1.00 86.19 297 SER A CA 1
ATOM 2490 C C . SER A 1 297 ? 17.537 1.218 25.488 1.00 86.19 297 SER A C 1
ATOM 2492 O O . SER A 1 297 ? 18.337 0.437 26.000 1.00 86.19 297 SER A O 1
ATOM 2494 N N . SER A 1 298 ? 17.560 2.523 25.783 1.00 84.19 298 SER A N 1
ATOM 2495 C CA . SER A 1 298 ? 18.459 3.111 26.785 1.00 84.19 298 SER A CA 1
ATOM 2496 C C . SER A 1 298 ? 17.891 3.101 28.212 1.00 84.19 298 SER A C 1
ATOM 2498 O O . SER A 1 298 ? 18.649 3.398 29.137 1.00 84.19 298 SER A O 1
ATOM 2500 N N . ALA A 1 299 ? 16.627 2.684 28.388 1.00 82.00 299 ALA A N 1
ATOM 2501 C CA . ALA A 1 299 ? 15.832 2.792 29.617 1.00 82.00 299 ALA A CA 1
ATOM 2502 C C . ALA A 1 299 ? 15.605 4.248 30.071 1.00 82.00 299 ALA A C 1
ATOM 2504 O O . ALA A 1 299 ? 15.916 4.609 31.202 1.00 82.00 299 ALA A O 1
ATOM 2505 N N . SER A 1 300 ? 15.090 5.096 29.173 1.00 78.62 300 SER A N 1
ATOM 2506 C CA . SER A 1 300 ? 14.713 6.479 29.489 1.00 78.62 300 SER A CA 1
ATOM 2507 C C . SER A 1 300 ? 13.241 6.617 29.891 1.00 78.62 300 SER A C 1
ATOM 2509 O O . SER A 1 300 ? 12.349 6.177 29.162 1.00 78.62 300 SER A O 1
ATOM 2511 N N . ASP A 1 301 ? 12.993 7.348 30.984 1.00 75.44 301 ASP A N 1
ATOM 2512 C CA . ASP A 1 301 ? 11.662 7.648 31.549 1.00 75.44 301 ASP A CA 1
ATOM 2513 C C . ASP A 1 301 ? 10.713 8.391 30.587 1.00 75.44 301 ASP A C 1
ATOM 2515 O O . ASP A 1 301 ? 9.504 8.442 30.802 1.00 75.44 301 ASP A O 1
ATOM 2519 N N . LYS A 1 302 ? 11.247 8.962 29.498 1.00 73.00 302 LYS A N 1
ATOM 2520 C CA . LYS A 1 302 ? 10.472 9.592 28.414 1.00 73.00 302 LYS A CA 1
ATOM 2521 C C . LYS A 1 302 ? 9.654 8.601 27.581 1.00 73.00 302 LYS A C 1
ATOM 2523 O O . LYS A 1 302 ? 8.772 9.012 26.828 1.00 73.00 302 LYS A O 1
ATOM 2528 N N . SER A 1 303 ? 9.987 7.316 27.668 1.00 76.62 303 SER A N 1
ATOM 2529 C CA . SER A 1 303 ? 9.369 6.240 26.900 1.00 76.62 303 SER A CA 1
ATOM 2530 C C . SER A 1 303 ? 8.788 5.187 27.835 1.00 76.62 303 SER A C 1
ATOM 2532 O O . SER A 1 303 ? 9.441 4.735 28.772 1.00 76.62 303 SER A O 1
ATOM 2534 N N . THR A 1 304 ? 7.551 4.790 27.560 1.00 86.19 304 THR A N 1
ATOM 2535 C CA . THR A 1 304 ? 6.824 3.741 28.280 1.00 86.19 304 THR A CA 1
ATOM 2536 C C . THR A 1 304 ? 6.517 2.589 27.322 1.00 86.19 304 THR A C 1
ATOM 2538 O O . THR A 1 304 ? 6.929 2.586 26.159 1.00 86.19 304 THR A O 1
ATOM 2541 N N . LEU A 1 305 ? 5.780 1.589 27.790 1.00 90.88 305 LEU A N 1
ATOM 2542 C CA . LEU A 1 305 ? 5.298 0.480 26.976 1.00 90.88 305 LEU A CA 1
ATOM 2543 C C . LEU A 1 305 ? 3.799 0.636 26.726 1.00 90.88 305 LEU A C 1
ATOM 2545 O O . LEU A 1 305 ? 3.034 0.739 27.685 1.00 90.88 305 LEU A O 1
ATOM 2549 N N . LEU A 1 306 ? 3.372 0.567 25.458 1.00 93.00 306 LEU A N 1
ATOM 2550 C CA . LEU A 1 306 ? 1.987 0.825 25.020 1.00 93.00 306 LEU A CA 1
ATOM 2551 C C . LEU A 1 306 ? 0.952 0.172 25.944 1.00 93.00 306 LEU A C 1
ATOM 2553 O O . LEU A 1 306 ? 0.064 0.833 26.467 1.00 93.00 306 LEU A O 1
ATOM 2557 N N . ARG A 1 307 ? 1.097 -1.129 26.216 1.00 91.44 307 ARG A N 1
ATOM 2558 C CA . ARG A 1 307 ? 0.101 -1.901 26.978 1.00 91.44 307 ARG A CA 1
ATOM 2559 C C . ARG A 1 307 ? 0.069 -1.597 28.488 1.00 91.44 307 ARG A C 1
ATOM 2561 O O . ARG A 1 307 ? -0.865 -2.024 29.155 1.00 91.44 307 ARG A O 1
ATOM 2568 N N . HIS A 1 308 ? 1.054 -0.865 29.017 1.00 91.00 308 HIS A N 1
ATOM 2569 C CA . HIS A 1 308 ? 1.022 -0.304 30.376 1.00 91.00 308 HIS A CA 1
ATOM 2570 C C . HIS A 1 308 ? 0.416 1.109 30.363 1.00 91.00 308 HIS A C 1
ATOM 2572 O O . HIS A 1 308 ? -0.453 1.406 31.183 1.00 91.00 308 HIS A O 1
ATOM 2578 N N . TYR A 1 309 ? 0.778 1.935 29.368 1.00 90.88 309 TYR A N 1
ATOM 2579 C CA . TYR A 1 309 ? 0.167 3.250 29.134 1.00 90.88 309 TYR A CA 1
ATOM 2580 C C . TYR A 1 309 ? -1.365 3.168 29.038 1.00 90.88 309 TYR A C 1
ATOM 2582 O O . TYR A 1 309 ? -2.059 3.905 29.736 1.00 90.88 309 TYR A O 1
ATOM 2590 N N . LEU A 1 310 ? -1.893 2.196 28.276 1.00 90.00 310 LEU A N 1
ATOM 2591 C CA . LEU A 1 310 ? -3.338 1.952 28.128 1.00 90.00 310 LEU A CA 1
ATOM 2592 C C . LEU A 1 310 ? -4.086 1.662 29.447 1.00 90.00 310 LEU A C 1
ATOM 2594 O O . LEU A 1 310 ? -5.313 1.661 29.459 1.00 90.00 310 LEU A O 1
ATOM 2598 N N . ARG A 1 311 ? -3.360 1.384 30.536 1.00 89.25 311 ARG A N 1
ATOM 2599 C CA . ARG A 1 311 ? -3.887 1.069 31.873 1.00 89.25 311 ARG A CA 1
ATOM 2600 C C . ARG A 1 311 ? -3.516 2.125 32.923 1.00 89.25 311 ARG A C 1
ATOM 2602 O O . ARG A 1 311 ? -3.750 1.917 34.110 1.00 89.25 311 ARG A O 1
ATOM 2609 N N . SER A 1 312 ? -2.862 3.214 32.510 1.00 85.56 312 SER A N 1
ATOM 2610 C CA . SER A 1 312 ? -2.216 4.189 33.405 1.00 85.56 312 SER A CA 1
ATOM 2611 C C . SER A 1 312 ? -1.234 3.548 34.409 1.00 85.56 312 SER A C 1
ATOM 2613 O O . SER A 1 312 ? -1.045 4.047 35.525 1.00 85.56 312 SER A O 1
ATOM 2615 N N . GLU A 1 313 ? -0.603 2.440 34.002 1.00 85.69 313 GLU A N 1
ATOM 2616 C CA . GLU A 1 313 ? 0.458 1.735 34.727 1.00 85.69 313 GLU A CA 1
ATOM 2617 C C . GLU A 1 313 ? 1.840 2.180 34.210 1.00 85.69 313 GLU A C 1
ATOM 2619 O O . GLU A 1 313 ? 2.011 2.483 33.027 1.00 85.69 313 GLU A O 1
ATOM 2624 N N . VAL A 1 314 ? 2.852 2.199 35.084 1.00 79.25 314 VAL A N 1
ATOM 2625 C CA . VAL A 1 314 ? 4.241 2.479 34.681 1.00 79.25 314 VAL A CA 1
ATOM 2626 C C . VAL A 1 314 ? 4.828 1.221 34.037 1.00 79.25 314 VAL A C 1
ATOM 2628 O O . VAL A 1 314 ? 4.935 0.183 34.687 1.00 79.25 314 VAL A O 1
ATOM 2631 N N . GLY A 1 315 ? 5.185 1.302 32.754 1.00 77.81 315 GLY A N 1
ATOM 2632 C CA . GLY A 1 315 ? 5.824 0.215 32.011 1.00 77.81 315 GLY A CA 1
ATOM 2633 C C . GLY A 1 315 ? 7.290 0.519 31.743 1.00 77.81 315 GLY A C 1
ATOM 2634 O O . GLY A 1 315 ? 7.593 1.223 30.784 1.00 77.81 315 GLY A O 1
ATOM 2635 N N . GLU A 1 316 ? 8.191 -0.021 32.564 1.00 77.88 316 GLU A N 1
ATOM 2636 C CA . GLU A 1 316 ? 9.631 0.231 32.444 1.00 77.88 316 GLU A CA 1
ATOM 2637 C C . GLU A 1 316 ? 10.229 -0.352 31.152 1.00 77.88 316 GLU A C 1
ATOM 2639 O O . GLU A 1 316 ? 10.207 -1.562 30.894 1.00 77.88 316 GLU A O 1
ATOM 2644 N N . CYS A 1 317 ? 10.825 0.529 30.353 1.00 82.81 317 CYS A N 1
ATOM 2645 C CA . CYS A 1 317 ? 11.648 0.178 29.205 1.00 82.81 317 CYS A CA 1
ATOM 2646 C C . CYS A 1 317 ? 13.001 -0.406 29.658 1.00 82.81 317 CYS A C 1
ATOM 2648 O O . CYS A 1 317 ? 13.693 0.166 30.497 1.00 82.81 317 CYS A O 1
ATOM 2650 N N . LYS A 1 318 ? 13.398 -1.564 29.110 1.00 78.81 318 LYS A N 1
ATOM 2651 C CA . LYS A 1 318 ? 14.596 -2.301 29.557 1.00 78.81 318 LYS A CA 1
ATOM 2652 C C . LYS A 1 318 ? 15.834 -1.960 28.730 1.00 78.81 318 LYS A C 1
ATOM 2654 O O . LYS A 1 318 ? 15.835 -2.105 27.505 1.00 78.81 318 LYS A O 1
ATOM 2659 N N . LYS A 1 319 ? 16.925 -1.624 29.427 1.00 81.94 319 LYS A N 1
ATOM 2660 C CA . LYS A 1 319 ? 18.219 -1.304 28.814 1.00 81.94 319 LYS A CA 1
ATOM 2661 C C . LYS A 1 319 ? 18.744 -2.485 27.994 1.00 81.94 319 LYS A C 1
ATOM 2663 O O . LYS A 1 319 ? 19.010 -3.559 28.529 1.00 81.94 319 LYS A O 1
ATOM 2668 N N . THR A 1 320 ? 18.883 -2.276 26.692 1.00 80.25 320 THR A N 1
ATOM 2669 C CA . THR A 1 320 ? 19.162 -3.295 25.672 1.00 80.25 320 THR A CA 1
ATOM 2670 C C . THR A 1 320 ? 20.028 -2.700 24.557 1.00 80.25 320 THR A C 1
ATOM 2672 O O . THR A 1 320 ? 20.204 -1.487 24.463 1.00 80.25 320 THR A O 1
ATOM 2675 N N . SER A 1 321 ? 20.615 -3.536 23.697 1.00 77.06 321 SER A N 1
ATOM 2676 C CA . SER A 1 321 ? 21.272 -3.044 22.484 1.00 77.06 321 SER A CA 1
ATOM 2677 C C . SER A 1 321 ? 20.218 -2.637 21.452 1.00 77.06 321 SER A C 1
ATOM 2679 O O . SER A 1 321 ? 19.458 -3.479 20.973 1.00 77.06 321 SER A O 1
ATOM 2681 N N . HIS A 1 322 ? 20.178 -1.351 21.086 1.00 76.75 322 HIS A N 1
ATOM 2682 C CA . HIS A 1 322 ? 19.276 -0.886 20.035 1.00 76.75 322 HIS A CA 1
ATOM 2683 C C . HIS A 1 322 ? 19.538 -1.628 18.718 1.00 76.75 322 HIS A C 1
ATOM 2685 O O . HIS A 1 322 ? 20.676 -1.716 18.249 1.00 76.75 322 HIS A O 1
ATOM 2691 N N . LYS A 1 323 ? 18.467 -2.098 18.078 1.00 76.44 323 LYS A N 1
ATOM 2692 C CA . LYS A 1 323 ? 18.499 -2.642 16.723 1.00 76.44 323 LYS A CA 1
ATOM 2693 C C . LYS A 1 323 ? 17.228 -2.223 15.992 1.00 76.44 323 LYS A C 1
ATOM 2695 O O . LYS A 1 323 ? 16.124 -2.569 16.409 1.00 76.44 323 LYS A O 1
ATOM 2700 N N . SER A 1 324 ? 17.389 -1.491 14.891 1.00 75.94 324 SER A N 1
ATOM 2701 C CA . SER A 1 324 ? 16.257 -1.021 14.088 1.00 75.94 324 SER A CA 1
ATOM 2702 C C . SER A 1 324 ? 15.391 -2.196 13.616 1.00 75.94 324 SER A C 1
ATOM 2704 O O . SER A 1 324 ? 15.907 -3.248 13.220 1.00 75.94 324 SER A O 1
ATOM 2706 N N . CYS A 1 325 ? 14.067 -2.018 13.680 1.00 77.00 325 CYS A N 1
ATOM 2707 C CA . CYS A 1 325 ? 13.075 -3.043 13.350 1.00 77.00 325 CYS A CA 1
ATOM 2708 C C . CYS A 1 325 ? 13.299 -4.372 14.105 1.00 77.00 325 CYS A C 1
ATOM 2710 O O . CYS A 1 325 ? 13.358 -5.431 13.479 1.00 77.00 325 CYS A O 1
ATOM 2712 N N . SER A 1 326 ? 13.526 -4.325 15.422 1.00 69.81 326 SER A N 1
ATOM 2713 C CA . SER A 1 326 ? 13.818 -5.513 16.239 1.00 69.81 326 SER A CA 1
ATOM 2714 C C . SER A 1 326 ? 13.580 -5.241 17.732 1.00 69.81 326 SER A C 1
ATOM 2716 O O . SER A 1 326 ? 14.539 -4.998 18.465 1.00 69.81 326 SER A O 1
ATOM 2718 N N . THR A 1 327 ? 12.331 -5.310 18.204 1.00 62.78 327 THR A N 1
ATOM 2719 C CA . THR A 1 327 ? 12.057 -5.399 19.651 1.00 62.78 327 THR A CA 1
ATOM 2720 C C . THR A 1 327 ? 12.095 -6.866 20.095 1.00 62.78 327 THR A C 1
ATOM 2722 O O . THR A 1 327 ? 12.051 -7.783 19.273 1.00 62.78 327 THR A O 1
ATOM 2725 N N . MET A 1 328 ? 12.247 -7.119 21.398 1.00 61.00 328 MET A N 1
ATOM 2726 C CA . MET A 1 328 ? 12.048 -8.464 21.945 1.00 61.00 328 MET A CA 1
ATOM 2727 C C . MET A 1 328 ? 10.567 -8.670 22.261 1.00 61.00 328 MET A C 1
ATOM 2729 O O . MET A 1 328 ? 9.941 -7.803 22.865 1.00 61.00 328 MET A O 1
ATOM 2733 N N . GLU A 1 329 ? 10.030 -9.840 21.912 1.00 69.19 329 GLU A N 1
ATOM 2734 C CA . GLU A 1 329 ? 8.654 -10.243 22.233 1.00 69.19 329 GLU A CA 1
ATOM 2735 C C . GLU A 1 329 ? 7.584 -9.230 21.757 1.00 69.19 329 GLU A C 1
ATOM 2737 O O . GLU A 1 329 ? 7.746 -8.533 20.759 1.00 69.19 329 GLU A O 1
ATOM 2742 N N . ASN A 1 330 ? 6.466 -9.148 22.483 1.00 75.06 330 ASN A N 1
ATOM 2743 C CA . ASN A 1 330 ? 5.395 -8.170 22.295 1.00 75.06 330 ASN A CA 1
ATOM 2744 C C . ASN A 1 330 ? 5.653 -6.883 23.111 1.00 75.06 330 ASN A C 1
ATOM 2746 O O . ASN A 1 330 ? 4.753 -6.362 23.787 1.00 75.06 330 ASN A O 1
ATOM 2750 N N . ILE A 1 331 ? 6.899 -6.399 23.098 1.00 84.81 331 ILE A N 1
ATOM 2751 C CA . ILE A 1 331 ? 7.296 -5.107 23.669 1.00 84.81 331 ILE A CA 1
ATOM 2752 C C . ILE A 1 331 ? 7.130 -4.043 22.582 1.00 84.81 331 ILE A C 1
ATOM 2754 O O . ILE A 1 331 ? 7.773 -4.107 21.535 1.00 84.81 331 ILE A O 1
ATOM 2758 N N . VAL A 1 332 ? 6.266 -3.066 22.860 1.00 91.75 332 VAL A N 1
ATOM 2759 C CA . VAL A 1 332 ? 5.958 -1.934 21.977 1.00 91.75 332 VAL A CA 1
ATOM 2760 C C . VAL A 1 332 ? 6.325 -0.649 22.720 1.00 91.75 332 VAL A C 1
ATOM 2762 O O . VAL A 1 332 ? 5.569 -0.254 23.617 1.00 91.75 332 VAL A O 1
ATOM 2765 N N . PRO A 1 333 ? 7.481 -0.028 22.414 1.00 92.88 333 PRO A N 1
ATOM 2766 C CA . PRO A 1 333 ? 7.837 1.288 22.934 1.00 92.88 333 PRO A CA 1
ATOM 2767 C C . PRO A 1 333 ? 6.776 2.322 22.553 1.00 92.88 333 PRO A C 1
ATOM 2769 O O . PRO A 1 333 ? 6.215 2.251 21.460 1.00 92.88 333 PRO A O 1
ATOM 2772 N N . SER A 1 334 ? 6.504 3.255 23.458 1.00 92.81 334 SER A N 1
ATOM 2773 C CA . SER A 1 334 ? 5.410 4.220 23.381 1.00 92.81 334 SER A CA 1
ATOM 2774 C C . SER A 1 334 ? 5.874 5.571 23.928 1.00 92.81 334 SER A C 1
ATOM 2776 O O . SER A 1 334 ? 6.443 5.632 25.022 1.00 92.81 334 SER A O 1
ATOM 2778 N N . ARG A 1 335 ? 5.654 6.655 23.175 1.00 92.31 335 ARG A N 1
ATOM 2779 C CA . ARG A 1 335 ? 6.029 8.029 23.562 1.00 92.31 335 ARG A CA 1
ATOM 2780 C C . ARG A 1 335 ? 4.898 9.010 23.258 1.00 92.31 335 ARG A C 1
ATOM 2782 O O . ARG A 1 335 ? 4.336 9.005 22.163 1.00 92.31 335 ARG A O 1
ATOM 2789 N N . ASN A 1 336 ? 4.601 9.876 24.225 1.00 91.62 336 ASN A N 1
ATOM 2790 C CA . ASN A 1 336 ? 3.711 11.015 24.020 1.00 91.62 336 ASN A CA 1
ATOM 2791 C C . ASN A 1 336 ? 4.455 12.092 23.211 1.00 91.62 336 ASN A C 1
ATOM 2793 O O . ASN A 1 336 ? 5.593 12.435 23.530 1.00 91.62 336 ASN A O 1
ATOM 2797 N N . VAL A 1 337 ? 3.826 12.608 22.154 1.00 90.44 337 VAL A N 1
ATOM 2798 C CA . VAL A 1 337 ? 4.424 13.576 21.214 1.00 90.44 337 VAL A CA 1
ATOM 2799 C C . VAL A 1 337 ? 3.627 14.882 21.099 1.00 90.44 337 VAL A C 1
ATOM 2801 O O . VAL A 1 337 ? 3.850 15.675 20.183 1.00 90.44 337 VAL A O 1
ATOM 2804 N N . SER A 1 338 ? 2.722 15.133 22.050 1.00 86.94 338 SER A N 1
ATOM 2805 C CA . SER A 1 338 ? 1.848 16.319 22.082 1.00 86.94 338 SER A CA 1
ATOM 2806 C C . SER A 1 338 ? 2.618 17.650 22.011 1.00 86.94 338 SER A C 1
ATOM 2808 O O . SER A 1 338 ? 2.150 18.581 21.353 1.00 86.94 338 SER A O 1
ATOM 2810 N N . ASP A 1 339 ? 3.805 17.723 22.621 1.00 80.25 339 ASP A N 1
ATOM 2811 C CA . ASP A 1 339 ? 4.609 18.953 22.736 1.00 80.25 339 ASP A CA 1
ATOM 2812 C C . ASP A 1 339 ? 5.370 19.321 21.451 1.00 80.25 339 ASP A C 1
ATOM 2814 O O . ASP A 1 339 ? 5.672 20.489 21.217 1.00 80.25 339 ASP A O 1
ATOM 2818 N N . ILE A 1 340 ? 5.691 18.329 20.610 1.00 78.88 340 ILE A N 1
ATOM 2819 C CA . ILE A 1 340 ? 6.484 18.512 19.377 1.00 78.88 340 ILE A CA 1
ATOM 2820 C C . ILE A 1 340 ? 5.625 18.569 18.108 1.00 78.88 340 ILE A C 1
ATOM 2822 O O . ILE A 1 340 ? 6.090 19.004 17.053 1.00 78.88 340 ILE A O 1
ATOM 2826 N N . LEU A 1 341 ? 4.364 18.143 18.197 1.00 77.62 341 LEU A N 1
ATOM 2827 C CA . LEU A 1 341 ? 3.393 18.280 17.120 1.00 77.62 341 LEU A CA 1
ATOM 2828 C C . LEU A 1 341 ? 2.926 19.730 17.006 1.00 77.62 341 LEU A C 1
ATOM 2830 O O . LEU A 1 341 ? 2.295 20.262 17.921 1.00 77.62 341 LEU A O 1
ATOM 2834 N N . THR A 1 342 ? 3.130 20.333 15.838 1.00 72.00 342 THR A N 1
ATOM 2835 C CA . THR A 1 342 ? 2.485 21.607 15.496 1.00 72.00 342 THR A CA 1
ATOM 2836 C C . THR A 1 342 ? 1.115 21.328 14.884 1.00 72.00 342 THR A C 1
ATOM 2838 O O . THR A 1 342 ? 0.977 20.496 13.987 1.00 72.00 342 THR A O 1
ATOM 2841 N N . GLY A 1 343 ? 0.081 21.985 15.408 1.00 64.25 343 GLY A N 1
ATOM 2842 C CA . GLY A 1 343 ? -1.262 21.989 14.831 1.00 64.25 343 GLY A CA 1
ATOM 2843 C C . GLY A 1 343 ? -1.549 23.323 14.157 1.00 64.25 343 GLY A C 1
ATOM 2844 O O . GLY A 1 343 ? -1.116 24.368 14.643 1.00 64.25 343 GLY A O 1
ATOM 2845 N N . ARG A 1 344 ? -2.299 23.295 13.057 1.00 67.25 344 ARG A N 1
ATOM 2846 C CA . ARG A 1 344 ? -2.895 24.483 12.448 1.00 67.25 344 ARG A CA 1
ATOM 2847 C C . ARG A 1 344 ? -4.371 24.207 12.199 1.00 67.25 344 ARG A C 1
ATOM 2849 O O . ARG A 1 344 ? -4.717 23.298 11.447 1.00 67.25 344 ARG A O 1
ATOM 2856 N N . TYR A 1 345 ? -5.216 25.051 12.778 1.00 56.94 345 TYR A N 1
ATOM 2857 C CA . TYR A 1 345 ? -6.605 25.180 12.361 1.00 56.94 345 TYR A CA 1
ATOM 2858 C C . TYR A 1 345 ? -6.614 25.731 10.930 1.00 56.94 345 TYR A C 1
ATOM 2860 O O . TYR A 1 345 ? -6.199 26.873 10.702 1.00 56.94 345 TYR A O 1
ATOM 2868 N N . VAL A 1 346 ? -7.004 24.912 9.947 1.00 56.41 346 VAL A N 1
ATOM 2869 C CA . VAL A 1 346 ? -7.019 25.314 8.530 1.00 56.41 346 VAL A CA 1
ATOM 2870 C C . VAL A 1 346 ? -8.454 25.431 8.043 1.00 56.41 346 VAL A C 1
ATOM 2872 O O . VAL A 1 346 ? -9.044 24.511 7.478 1.00 56.41 346 VAL A O 1
ATOM 2875 N N . PHE A 1 347 ? -8.985 26.633 8.231 1.00 43.94 347 PHE A N 1
ATOM 2876 C CA . PHE A 1 347 ? -10.255 27.069 7.676 1.00 43.94 347 PHE A CA 1
ATOM 2877 C C . PHE A 1 347 ? -10.128 27.285 6.159 1.00 43.94 347 PHE A C 1
ATOM 2879 O O . PHE A 1 347 ? -9.926 28.404 5.688 1.00 43.94 347 PHE A O 1
ATOM 2886 N N . TYR A 1 348 ? -10.220 26.212 5.368 1.00 51.34 348 TYR A N 1
ATOM 2887 C CA . TYR A 1 348 ? -10.478 26.375 3.937 1.00 51.34 348 TYR A CA 1
ATOM 2888 C C . TYR A 1 348 ? -11.878 26.980 3.770 1.00 51.34 348 TYR A C 1
ATOM 2890 O O . TYR A 1 348 ? -12.852 26.441 4.292 1.00 51.34 348 TYR A O 1
ATOM 2898 N N . SER A 1 349 ? -12.012 28.035 2.967 1.00 42.53 349 SER A N 1
ATOM 2899 C CA . SER A 1 349 ? -13.315 28.623 2.599 1.00 42.53 349 SER A CA 1
ATOM 2900 C C . SER A 1 349 ? -14.258 27.628 1.895 1.00 42.53 349 SER A C 1
ATOM 2902 O O . SER A 1 349 ? -15.475 27.793 1.905 1.00 42.53 349 SER A O 1
ATOM 2904 N N . LEU A 1 350 ? -13.697 26.550 1.336 1.00 47.31 350 LEU A N 1
ATOM 2905 C CA . LEU A 1 350 ? -14.415 25.387 0.806 1.00 47.31 350 LEU A CA 1
ATOM 2906 C C . LEU A 1 350 ? -15.146 24.578 1.893 1.00 47.31 350 LEU A C 1
ATOM 2908 O O . LEU A 1 350 ? -16.184 23.982 1.608 1.00 47.31 350 LEU A O 1
ATOM 2912 N N . PHE A 1 351 ? -14.624 24.554 3.125 1.00 50.97 351 PHE A N 1
ATOM 2913 C CA . PHE A 1 351 ? -15.277 23.903 4.261 1.00 50.97 351 PHE A CA 1
ATOM 2914 C C . PHE A 1 351 ? -16.362 24.782 4.880 1.00 50.97 351 PHE A C 1
ATOM 2916 O O . PHE A 1 351 ? -17.414 24.249 5.200 1.00 50.97 351 PHE A O 1
ATOM 2923 N N . ASP A 1 352 ? -16.162 26.095 5.006 1.00 44.53 352 ASP A N 1
ATOM 2924 C CA . ASP A 1 352 ? -17.079 27.009 5.715 1.00 44.53 352 ASP A CA 1
ATOM 2925 C C . ASP A 1 352 ? -18.567 26.799 5.340 1.00 44.53 352 ASP A C 1
ATOM 2927 O O . ASP A 1 352 ? -19.414 26.501 6.182 1.00 44.53 352 ASP A O 1
ATOM 2931 N N . SER A 1 353 ? -18.867 26.784 4.037 1.00 49.81 353 SER A N 1
ATOM 2932 C CA . SER A 1 353 ? -20.236 26.601 3.523 1.00 49.81 353 SER A CA 1
ATOM 2933 C C . SER A 1 353 ? -20.727 25.146 3.408 1.00 49.81 353 SER A C 1
ATOM 2935 O O . SER A 1 353 ? -21.901 24.933 3.103 1.00 49.81 353 SER A O 1
ATOM 2937 N N . ARG A 1 354 ? -19.870 24.128 3.610 1.00 54.31 354 ARG A N 1
ATOM 2938 C CA . ARG A 1 354 ? -20.207 22.706 3.344 1.00 54.31 354 ARG A CA 1
ATOM 2939 C C . ARG A 1 354 ? -19.805 21.699 4.422 1.00 54.31 354 ARG A C 1
ATOM 2941 O O . ARG A 1 354 ? -20.222 20.546 4.332 1.00 54.31 354 ARG A O 1
ATOM 2948 N N . ALA A 1 355 ? -19.028 22.080 5.435 1.00 53.44 355 ALA A N 1
ATOM 2949 C CA . ALA A 1 355 ? -18.440 21.165 6.419 1.00 53.44 355 ALA A CA 1
ATOM 2950 C C . ALA A 1 355 ? -19.495 20.314 7.134 1.00 53.44 355 ALA A C 1
ATOM 2952 O O . ALA A 1 355 ? -19.278 19.126 7.355 1.00 53.44 355 ALA A O 1
ATOM 2953 N N . THR A 1 356 ? -20.667 20.889 7.417 1.00 60.06 356 THR A N 1
ATOM 2954 C CA . THR A 1 356 ? -21.837 20.190 7.973 1.00 60.06 356 THR A CA 1
ATOM 2955 C C . THR A 1 356 ? -22.238 18.956 7.154 1.00 60.06 356 THR A C 1
ATOM 2957 O O . THR A 1 356 ? -22.542 17.912 7.737 1.00 60.06 356 THR A O 1
ATOM 2960 N N . LEU A 1 357 ? -22.166 19.034 5.821 1.00 65.50 357 LEU A N 1
ATOM 2961 C CA . LEU A 1 357 ? -22.548 17.978 4.877 1.00 65.50 357 LEU A CA 1
ATOM 2962 C C . LEU A 1 357 ? -21.427 16.972 4.576 1.00 65.50 357 LEU A C 1
ATOM 2964 O O . LEU A 1 357 ? -21.727 15.867 4.122 1.00 65.50 357 LEU A O 1
ATOM 2968 N N . VAL A 1 358 ? -20.156 17.310 4.827 1.00 70.94 358 VAL A N 1
ATOM 2969 C CA . VAL A 1 358 ? -19.022 16.394 4.596 1.00 70.94 358 VAL A CA 1
ATOM 2970 C C . VAL A 1 358 ? -19.142 15.194 5.536 1.00 70.94 358 VAL A C 1
ATOM 2972 O O . VAL A 1 358 ? -19.180 15.345 6.757 1.00 70.94 358 VAL A O 1
ATOM 2975 N N . GLN A 1 359 ? -19.250 13.994 4.970 1.00 74.62 359 GLN A N 1
ATOM 2976 C CA . GLN A 1 359 ? -19.343 12.733 5.710 1.00 74.62 359 GLN A CA 1
ATOM 2977 C C . GLN A 1 359 ? -17.996 12.017 5.822 1.00 74.62 359 GLN A C 1
ATOM 2979 O O . GLN A 1 359 ? -17.788 11.287 6.787 1.00 74.62 359 GLN A O 1
ATOM 2984 N N . LYS A 1 360 ? -17.106 12.206 4.841 1.00 81.81 360 LYS A N 1
ATOM 2985 C CA . LYS A 1 360 ? -15.811 11.527 4.761 1.00 81.81 360 LYS A CA 1
ATOM 2986 C C . LYS A 1 360 ? -14.837 12.327 3.903 1.00 81.81 360 LYS A C 1
ATOM 2988 O O . LYS A 1 360 ? -15.248 12.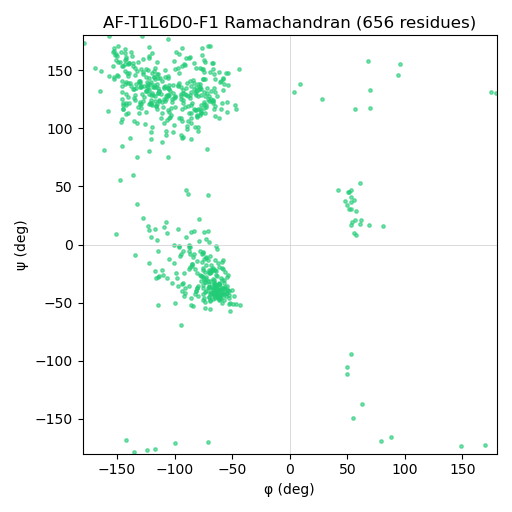912 2.896 1.00 81.81 360 LYS A O 1
ATOM 2993 N N . ILE A 1 361 ? -13.557 12.307 4.260 1.00 84.81 361 ILE A N 1
ATOM 2994 C CA . ILE A 1 361 ? -12.488 12.927 3.467 1.00 84.81 361 ILE A CA 1
ATOM 2995 C C . ILE A 1 361 ? -11.532 11.836 2.980 1.00 84.81 361 ILE A C 1
ATOM 2997 O O . ILE A 1 361 ? -11.171 10.929 3.725 1.00 84.81 361 ILE A O 1
ATOM 3001 N N . GLN A 1 362 ? -11.132 11.880 1.707 1.00 88.50 362 GLN A N 1
ATOM 3002 C CA . GLN A 1 362 ? -10.183 10.911 1.149 1.00 88.50 362 GLN A CA 1
ATOM 3003 C C . GLN A 1 362 ? -9.109 11.594 0.306 1.00 88.50 362 GLN A C 1
ATOM 3005 O O . GLN A 1 362 ? -9.404 12.329 -0.632 1.00 88.50 362 GLN A O 1
ATOM 3010 N N . PHE A 1 363 ? -7.848 11.312 0.634 1.00 89.38 363 PHE A N 1
ATOM 3011 C CA . PHE A 1 363 ? -6.681 11.842 -0.062 1.00 89.38 363 PHE A CA 1
ATOM 3012 C C . PHE A 1 363 ? -6.067 10.799 -1.006 1.00 89.38 363 PHE A C 1
ATOM 3014 O O . PHE A 1 363 ? -5.704 9.691 -0.591 1.00 89.38 363 PHE A O 1
ATOM 3021 N N . VAL A 1 364 ? -5.926 11.176 -2.276 1.00 90.31 364 VAL A N 1
ATOM 3022 C CA . VAL A 1 364 ? -5.309 10.378 -3.342 1.00 90.31 364 VAL A CA 1
ATOM 3023 C C . VAL A 1 364 ? -4.117 11.147 -3.889 1.00 90.31 364 VAL A C 1
ATOM 3025 O O . VAL A 1 364 ? -4.273 12.250 -4.404 1.00 90.31 364 VAL A O 1
ATOM 3028 N N . THR A 1 365 ? -2.927 10.565 -3.810 1.00 89.50 365 THR A N 1
ATOM 3029 C CA . THR A 1 365 ? -1.713 11.148 -4.386 1.00 89.50 365 THR A CA 1
ATOM 3030 C C . THR A 1 365 ? -1.021 10.142 -5.290 1.00 89.50 365 THR A C 1
ATOM 3032 O O . THR A 1 365 ? -1.075 8.940 -5.046 1.00 89.50 365 THR A O 1
ATOM 3035 N N . LEU A 1 366 ? -0.384 10.628 -6.347 1.00 90.44 366 LEU A N 1
ATOM 3036 C CA . LEU A 1 366 ? 0.480 9.843 -7.211 1.00 90.44 366 LEU A CA 1
ATOM 3037 C C . LEU A 1 366 ? 1.915 10.337 -7.010 1.00 90.44 366 LEU A C 1
ATOM 3039 O O . LEU A 1 366 ? 2.156 11.547 -7.081 1.00 90.44 366 LEU A O 1
ATOM 3043 N N . PRO A 1 367 ? 2.879 9.438 -6.752 1.00 90.25 367 PRO A N 1
ATOM 3044 C CA . PRO A 1 367 ? 4.271 9.821 -6.565 1.00 90.25 367 PRO A CA 1
ATOM 3045 C C . PRO A 1 367 ? 4.903 10.265 -7.897 1.00 90.25 367 PRO A C 1
ATOM 3047 O O . PRO A 1 367 ? 4.228 10.470 -8.910 1.00 90.25 367 PRO A O 1
ATOM 3050 N N . TYR A 1 368 ? 6.226 10.438 -7.906 1.00 88.69 368 TYR A N 1
ATOM 3051 C CA . TYR A 1 368 ? 6.974 10.634 -9.150 1.00 88.69 368 TYR A CA 1
ATOM 3052 C C . TYR A 1 368 ? 6.654 9.487 -10.141 1.00 88.69 368 TYR A C 1
ATOM 3054 O O . TYR A 1 368 ? 6.661 8.334 -9.704 1.00 88.69 368 TYR A O 1
ATOM 3062 N N . PRO A 1 369 ? 6.446 9.742 -11.447 1.00 90.62 369 PRO A N 1
ATOM 3063 C CA . PRO A 1 369 ? 6.580 11.031 -12.144 1.00 90.62 369 PRO A CA 1
ATOM 3064 C C . PRO A 1 369 ? 5.346 11.943 -12.095 1.00 90.62 369 PRO A C 1
ATOM 3066 O O . PRO A 1 369 ? 5.477 13.132 -12.364 1.00 90.62 369 PRO A O 1
ATOM 3069 N N . HIS A 1 370 ? 4.156 11.426 -11.780 1.00 90.12 370 HIS A N 1
ATOM 3070 C CA . HIS A 1 370 ? 2.904 12.174 -11.966 1.00 90.12 370 HIS A CA 1
ATOM 3071 C C . HIS A 1 370 ? 2.744 13.347 -10.992 1.00 90.12 370 HIS A C 1
ATOM 3073 O O . HIS A 1 370 ? 2.181 14.370 -11.372 1.00 90.12 370 HIS A O 1
ATOM 3079 N N . LEU A 1 371 ? 3.202 13.186 -9.742 1.00 87.94 371 LEU A N 1
ATOM 3080 C CA . LEU A 1 371 ? 3.168 14.195 -8.667 1.00 87.94 371 LEU A CA 1
ATOM 3081 C C . LEU A 1 371 ? 1.783 14.818 -8.378 1.00 87.94 371 LEU A C 1
ATOM 3083 O O . LEU A 1 371 ? 1.692 15.854 -7.715 1.00 87.94 371 LEU A O 1
ATOM 3087 N N . LYS A 1 372 ? 0.702 14.185 -8.847 1.00 87.75 372 LYS A N 1
ATOM 3088 C CA . LYS A 1 372 ? -0.681 14.644 -8.671 1.00 87.75 372 LYS A CA 1
ATOM 3089 C C . LYS A 1 372 ? -1.167 14.395 -7.249 1.00 87.75 372 LYS A C 1
ATOM 3091 O O . LYS A 1 372 ? -0.857 13.370 -6.654 1.00 87.75 372 LYS A O 1
ATOM 3096 N N . ARG A 1 373 ? -1.958 15.324 -6.711 1.00 88.31 373 ARG A N 1
ATOM 3097 C CA . ARG A 1 373 ? -2.476 15.282 -5.336 1.00 88.31 373 ARG A CA 1
ATOM 3098 C C . ARG A 1 373 ? -3.925 15.747 -5.360 1.00 88.31 373 ARG A C 1
ATOM 3100 O O . ARG A 1 373 ? -4.183 16.868 -5.779 1.00 88.31 373 ARG A O 1
ATOM 3107 N N . ASN A 1 374 ? -4.856 14.919 -4.910 1.00 88.12 374 ASN A N 1
ATOM 3108 C CA . ASN A 1 374 ? -6.281 15.223 -4.885 1.00 88.12 374 ASN A CA 1
ATOM 3109 C C . ASN A 1 374 ? -6.849 14.958 -3.491 1.00 88.12 374 ASN A C 1
ATOM 3111 O O . ASN A 1 374 ? -6.589 13.909 -2.898 1.00 88.12 374 ASN A O 1
ATOM 3115 N N . ILE A 1 375 ? -7.668 15.881 -2.997 1.00 87.12 375 ILE A N 1
ATOM 3116 C CA . ILE A 1 375 ? -8.510 15.679 -1.820 1.00 87.12 375 ILE A CA 1
ATOM 3117 C C . ILE A 1 375 ? -9.973 15.625 -2.271 1.00 87.12 375 ILE A C 1
ATOM 3119 O O . ILE A 1 375 ? -10.471 16.540 -2.928 1.00 87.12 375 ILE A O 1
ATOM 3123 N N . LEU A 1 376 ? -10.649 14.521 -1.959 1.00 86.62 376 LEU A N 1
ATOM 3124 C CA . LEU A 1 376 ? -12.087 14.362 -2.136 1.00 86.62 376 LEU A CA 1
ATOM 3125 C C . LEU A 1 376 ? -12.788 14.708 -0.824 1.00 86.62 376 LEU A C 1
ATOM 3127 O O . LEU A 1 376 ? -12.521 14.095 0.212 1.00 86.62 376 LEU A O 1
ATOM 3131 N N . LEU A 1 377 ? -13.735 15.635 -0.909 1.00 83.81 377 LEU A N 1
ATOM 3132 C CA . LEU A 1 377 ? -14.702 15.949 0.133 1.00 83.81 377 LEU A CA 1
ATOM 3133 C C . LEU A 1 377 ? -16.021 15.270 -0.246 1.00 83.81 377 LEU A C 1
ATOM 3135 O O . LEU A 1 377 ? -16.716 15.740 -1.149 1.00 83.81 377 LEU A O 1
ATOM 3139 N N . HIS A 1 378 ? -16.347 14.145 0.395 1.00 81.88 378 HIS A N 1
ATOM 3140 C CA . HIS A 1 378 ? -17.573 13.402 0.105 1.00 81.88 378 HIS A CA 1
ATOM 3141 C C . HIS A 1 378 ? -18.714 13.832 1.035 1.00 81.88 378 HIS A C 1
ATOM 3143 O O . HIS A 1 378 ? -18.558 13.877 2.257 1.00 81.88 378 HIS A O 1
ATOM 3149 N N . THR A 1 379 ? -19.869 14.133 0.446 1.00 80.12 379 THR A N 1
ATOM 3150 C CA . THR A 1 379 ? -21.090 14.607 1.109 1.00 80.12 379 THR A CA 1
ATOM 3151 C C . THR A 1 379 ? -22.277 13.689 0.828 1.00 80.12 379 THR A C 1
ATOM 3153 O O . THR A 1 379 ? -22.308 12.997 -0.189 1.00 80.12 379 THR A O 1
ATOM 3156 N N . ASN A 1 380 ? -23.310 13.774 1.669 1.00 75.50 380 ASN A N 1
ATOM 3157 C CA . ASN A 1 380 ? -24.655 13.306 1.328 1.00 75.50 380 ASN A CA 1
ATOM 3158 C C . ASN A 1 380 ? -25.638 14.499 1.422 1.00 75.50 380 ASN A C 1
ATOM 3160 O O . ASN A 1 380 ? -25.661 15.146 2.473 1.00 75.50 380 ASN A O 1
ATOM 3164 N N . PRO A 1 381 ? -26.400 14.835 0.359 1.00 76.81 381 PRO A N 1
ATOM 3165 C CA . PRO A 1 381 ? -26.384 14.208 -0.966 1.00 76.81 381 PRO A CA 1
ATOM 3166 C C . PRO A 1 381 ? -25.064 14.442 -1.718 1.00 76.81 381 PRO A C 1
ATOM 3168 O O . PRO A 1 381 ? -24.326 15.398 -1.458 1.00 76.81 381 PRO A O 1
ATOM 3171 N N . ILE A 1 382 ? -24.765 13.538 -2.654 1.00 79.94 382 ILE A N 1
ATOM 3172 C CA . ILE A 1 382 ? -23.498 13.486 -3.404 1.00 79.94 382 ILE A CA 1
ATOM 3173 C C . ILE A 1 382 ? -23.218 14.761 -4.215 1.00 79.94 382 ILE A C 1
ATOM 3175 O O . ILE A 1 382 ? -22.060 15.139 -4.379 1.00 79.94 382 ILE A O 1
ATOM 3179 N N . ILE A 1 383 ? -24.260 15.468 -4.658 1.00 80.56 383 ILE A N 1
ATOM 3180 C CA . ILE A 1 383 ? -24.176 16.677 -5.491 1.00 80.56 383 ILE A CA 1
ATOM 3181 C C . ILE A 1 383 ? -23.283 17.791 -4.899 1.00 80.56 383 ILE A C 1
ATOM 3183 O O . ILE A 1 383 ? -22.663 18.549 -5.645 1.00 80.56 383 ILE A O 1
ATOM 3187 N N . TYR A 1 384 ? -23.153 17.862 -3.569 1.00 80.00 384 TYR A N 1
ATOM 3188 C CA . TYR A 1 384 ? -22.308 18.846 -2.877 1.00 80.00 384 TYR A CA 1
ATOM 3189 C C . TYR A 1 384 ? -20.841 18.414 -2.703 1.00 80.00 384 TYR A C 1
ATOM 3191 O O . TYR A 1 384 ? -20.033 19.198 -2.193 1.00 80.00 384 TYR A O 1
ATOM 3199 N N . SER A 1 385 ? -20.482 17.202 -3.141 1.00 83.12 385 SER A N 1
ATOM 3200 C CA . SER A 1 385 ? -19.119 16.676 -3.057 1.00 83.12 385 SER A CA 1
ATOM 3201 C C . SER A 1 385 ? -18.180 17.465 -3.972 1.00 83.12 385 SER A C 1
ATOM 3203 O O . SER A 1 385 ? -18.594 17.999 -5.007 1.00 83.12 385 SER A O 1
ATOM 3205 N N . ALA A 1 386 ? -16.904 17.534 -3.600 1.00 84.94 386 ALA A N 1
ATOM 3206 C CA . ALA A 1 386 ? -15.887 18.250 -4.364 1.00 84.94 386 ALA A CA 1
ATOM 3207 C C . ALA A 1 386 ? -14.575 17.463 -4.434 1.00 84.94 386 ALA A C 1
ATOM 3209 O O . ALA A 1 386 ? -14.102 16.941 -3.426 1.00 84.94 386 ALA A O 1
ATOM 3210 N N . ILE A 1 387 ? -13.980 17.419 -5.624 1.00 87.69 387 ILE A N 1
ATOM 3211 C CA . ILE A 1 387 ? -12.638 16.890 -5.882 1.00 87.69 387 ILE A CA 1
ATOM 3212 C C . ILE A 1 387 ? -11.729 18.094 -6.112 1.00 87.69 387 ILE A C 1
ATOM 3214 O O . ILE A 1 387 ? -11.929 18.827 -7.079 1.00 87.69 387 ILE A O 1
ATOM 3218 N N . CYS A 1 388 ? -10.749 18.309 -5.240 1.00 84.94 388 CYS A N 1
ATOM 3219 C CA . CYS A 1 388 ? -9.850 19.460 -5.295 1.00 84.94 388 CYS A CA 1
ATOM 3220 C C . CYS A 1 388 ? -8.394 19.029 -5.496 1.00 84.94 388 CYS A C 1
ATOM 3222 O O . CYS A 1 388 ? -7.918 18.133 -4.793 1.00 84.94 388 CYS A O 1
ATOM 3224 N N . GLU A 1 389 ? -7.660 19.701 -6.388 1.00 85.94 389 GLU A N 1
ATOM 3225 C CA . GLU A 1 389 ? -6.201 19.544 -6.465 1.00 85.94 389 GLU A CA 1
ATOM 3226 C C . GLU A 1 389 ? -5.550 20.137 -5.201 1.00 85.94 389 GLU A C 1
ATOM 3228 O O . GLU A 1 389 ? -5.800 21.285 -4.830 1.00 85.94 389 GLU A O 1
ATOM 3233 N N . TYR A 1 390 ? -4.743 19.339 -4.498 1.00 80.81 390 TYR A N 1
ATOM 3234 C CA . TYR A 1 390 ? -4.252 19.677 -3.163 1.00 80.81 390 TYR A CA 1
ATOM 3235 C C . TYR A 1 390 ? -3.033 20.608 -3.219 1.00 80.81 390 TYR A C 1
ATOM 3237 O O . TYR A 1 390 ? -1.895 20.180 -3.460 1.00 80.81 390 TYR A O 1
ATOM 3245 N N . HIS A 1 391 ? -3.287 21.895 -2.977 1.00 70.62 391 HIS A N 1
ATOM 3246 C CA . HIS A 1 391 ? -2.326 22.986 -3.114 1.00 70.62 391 HIS A CA 1
ATOM 3247 C C . HIS A 1 391 ? -2.466 24.019 -1.966 1.00 70.62 391 HIS A C 1
ATOM 3249 O O . HIS A 1 391 ? -3.539 24.087 -1.363 1.00 70.62 391 HIS A O 1
ATOM 3255 N N . PRO A 1 392 ? -1.419 24.808 -1.625 1.00 55.50 392 PRO A N 1
ATOM 3256 C CA . PRO A 1 392 ? -1.497 25.835 -0.570 1.00 55.50 392 PRO A CA 1
ATOM 3257 C C . PRO A 1 392 ? -2.267 27.091 -1.002 1.00 55.50 392 PRO A C 1
ATOM 3259 O O . PRO A 1 392 ? -2.969 27.704 -0.200 1.00 55.50 392 PRO A O 1
ATOM 3262 N N . ALA A 1 393 ? -2.135 27.464 -2.278 1.00 58.75 393 ALA A N 1
ATOM 3263 C CA . ALA A 1 393 ? -2.910 28.520 -2.930 1.00 58.75 393 ALA A CA 1
ATOM 3264 C C . ALA A 1 393 ? -4.343 28.018 -3.261 1.00 58.75 393 ALA A C 1
ATOM 3266 O O . ALA A 1 393 ? -4.589 26.814 -3.148 1.00 58.75 393 ALA A O 1
ATOM 3267 N N . PRO A 1 394 ? -5.307 28.881 -3.661 1.00 55.22 394 PRO A N 1
ATOM 3268 C CA . PRO A 1 394 ? -6.707 28.480 -3.839 1.00 55.22 394 PRO A CA 1
ATOM 3269 C C . PRO A 1 394 ? -6.858 27.286 -4.792 1.00 55.22 394 PRO A C 1
ATOM 3271 O O . PRO A 1 394 ? -6.562 27.372 -5.985 1.00 55.22 394 PRO A O 1
ATOM 3274 N N . ALA A 1 395 ? -7.316 26.164 -4.235 1.00 64.88 395 ALA A N 1
ATOM 3275 C CA . ALA A 1 395 ? -7.413 24.890 -4.930 1.00 64.88 395 ALA A CA 1
ATOM 3276 C C . ALA A 1 395 ? -8.437 24.939 -6.072 1.00 64.88 395 ALA A C 1
ATOM 3278 O O . ALA A 1 395 ? -9.570 25.391 -5.893 1.00 64.88 395 ALA A O 1
ATOM 3279 N N . GLN A 1 396 ? -8.062 24.404 -7.236 1.00 76.12 396 GLN A N 1
ATOM 3280 C CA . GLN A 1 396 ? -9.024 24.130 -8.300 1.00 76.12 396 GLN A CA 1
ATOM 3281 C C . GLN A 1 396 ? -9.874 22.926 -7.883 1.00 76.12 396 GLN A C 1
ATOM 3283 O O . GLN A 1 396 ? -9.344 21.835 -7.669 1.00 76.12 396 GLN A O 1
ATOM 3288 N N . CYS A 1 397 ? -11.184 23.142 -7.746 1.00 82.31 397 CYS A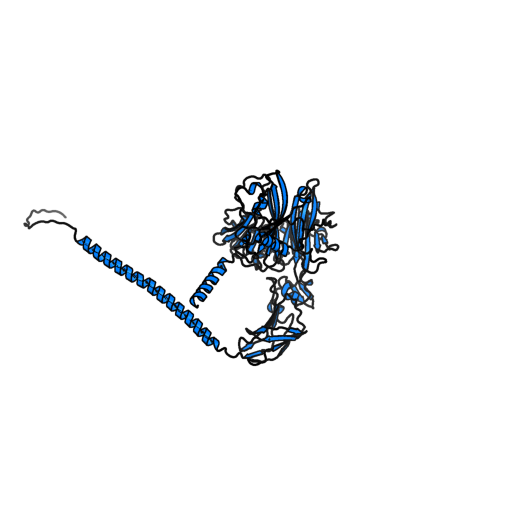 N 1
ATOM 3289 C CA . CYS A 1 397 ? -12.136 22.138 -7.281 1.00 82.31 397 CYS A CA 1
ATOM 3290 C C . CYS A 1 397 ? -13.218 21.863 -8.328 1.00 82.31 397 CYS A C 1
ATOM 3292 O O . CYS A 1 397 ? -14.009 22.746 -8.666 1.00 82.31 397 CYS A O 1
ATOM 3294 N N . LEU A 1 398 ? -13.309 20.610 -8.769 1.00 84.19 398 LEU A N 1
ATOM 3295 C CA . LEU A 1 398 ? -14.462 20.092 -9.493 1.00 84.19 398 LEU A CA 1
ATOM 3296 C C . LEU A 1 398 ? -15.585 19.811 -8.488 1.00 84.19 398 LEU A C 1
ATOM 3298 O O . LEU A 1 398 ? -15.474 18.921 -7.643 1.00 84.19 398 LEU A O 1
ATOM 3302 N N . ASN A 1 399 ? -16.672 20.572 -8.585 1.00 83.38 399 ASN A N 1
ATOM 3303 C CA . ASN A 1 399 ? -17.902 20.309 -7.844 1.00 83.38 399 ASN A CA 1
ATOM 3304 C C . ASN A 1 399 ? -18.702 19.230 -8.576 1.00 83.38 399 ASN A C 1
ATOM 3306 O O . ASN A 1 399 ? -18.928 19.360 -9.778 1.00 83.38 399 ASN A O 1
ATOM 3310 N N . LEU A 1 400 ? -19.183 18.197 -7.879 1.00 81.19 400 LEU A N 1
ATOM 3311 C CA . LEU A 1 400 ? -19.956 17.153 -8.558 1.00 81.19 400 LEU A CA 1
ATOM 3312 C C . LEU A 1 400 ? -21.265 17.712 -9.135 1.00 81.19 400 LEU A C 1
ATOM 3314 O O . LEU A 1 400 ? -21.611 17.378 -10.258 1.00 81.19 400 LEU A O 1
ATOM 3318 N N . GLY A 1 401 ? -21.921 18.660 -8.460 1.00 70.69 401 GLY A N 1
ATOM 3319 C CA . GLY A 1 401 ? -23.122 19.342 -8.962 1.00 70.69 401 GLY A CA 1
ATOM 3320 C C . GLY A 1 401 ? -22.972 20.207 -10.222 1.00 70.69 401 GLY A C 1
ATOM 3321 O O . GLY A 1 401 ? -23.974 20.752 -10.673 1.00 70.69 401 GLY A O 1
ATOM 3322 N N . THR A 1 402 ? -21.776 20.342 -10.812 1.00 74.69 402 THR A N 1
ATOM 3323 C CA . THR A 1 402 ? -21.618 20.895 -12.177 1.00 74.69 402 THR A CA 1
ATOM 3324 C C . THR A 1 402 ? -21.521 19.815 -13.262 1.00 74.69 402 THR A C 1
ATOM 3326 O O . THR A 1 402 ? -21.406 20.141 -14.440 1.00 74.69 402 THR A O 1
ATOM 3329 N N . ILE A 1 403 ? -21.560 18.533 -12.889 1.00 78.12 403 ILE A N 1
ATOM 3330 C CA . ILE A 1 403 ? -21.584 17.389 -13.806 1.00 78.12 403 ILE A CA 1
ATOM 3331 C C . ILE A 1 403 ? -23.045 17.039 -14.105 1.00 78.12 403 ILE A C 1
ATOM 3333 O O . ILE A 1 403 ? -23.845 16.848 -13.192 1.00 78.12 403 ILE A O 1
ATOM 3337 N N . ASN A 1 404 ? -23.400 16.910 -15.384 1.00 70.50 404 ASN A N 1
ATOM 3338 C CA . ASN A 1 404 ? -24.723 16.432 -15.777 1.00 70.50 404 ASN A CA 1
ATOM 3339 C C . ASN A 1 404 ? -24.784 14.897 -15.659 1.00 70.50 404 ASN A C 1
ATOM 3341 O O . ASN A 1 404 ? -24.310 14.189 -16.546 1.00 70.50 404 ASN A O 1
ATOM 3345 N N . SER A 1 405 ? -25.325 14.383 -14.551 1.00 72.00 405 SER A N 1
ATOM 3346 C CA . SER A 1 405 ? -25.505 12.946 -14.311 1.00 72.00 405 SER A CA 1
ATOM 3347 C C . SER A 1 405 ? -26.779 12.680 -13.505 1.00 72.00 405 SER A C 1
ATOM 3349 O O . SER A 1 405 ? -27.005 13.299 -12.467 1.00 72.00 405 SER A O 1
ATOM 3351 N N . HIS A 1 406 ? -27.589 11.727 -13.976 1.00 67.88 406 HIS A N 1
ATOM 3352 C CA . HIS A 1 406 ? -28.855 11.294 -13.369 1.00 67.88 406 HIS A CA 1
ATOM 3353 C C . HIS A 1 406 ? -28.687 10.855 -11.902 1.00 67.88 406 HIS A C 1
ATOM 3355 O O . HIS A 1 406 ? -29.445 11.275 -11.024 1.00 67.88 406 HIS A O 1
ATOM 3361 N N . LEU A 1 407 ? -27.604 10.121 -11.624 1.00 69.75 407 LEU A N 1
ATOM 3362 C CA . LEU A 1 407 ? -27.214 9.654 -10.295 1.00 69.75 407 LEU A CA 1
ATOM 3363 C C . LEU A 1 407 ? -27.158 10.804 -9.275 1.00 69.75 407 LEU A C 1
ATOM 3365 O O . LEU A 1 407 ? -27.633 10.648 -8.152 1.00 69.75 407 LEU A O 1
ATOM 3369 N N . LEU A 1 408 ? -26.660 11.983 -9.659 1.00 67.81 408 LEU A N 1
ATOM 3370 C CA . LEU A 1 408 ? -26.510 13.138 -8.761 1.00 67.81 408 LEU A CA 1
ATOM 3371 C C . LEU A 1 408 ? -27.839 13.803 -8.361 1.00 67.81 408 LEU A C 1
ATOM 3373 O O . LEU A 1 408 ? -27.845 14.616 -7.437 1.00 67.81 408 LEU A O 1
ATOM 3377 N N . ILE A 1 409 ? -28.938 13.476 -9.047 1.00 62.88 409 ILE A N 1
ATOM 3378 C CA . ILE A 1 409 ? -30.263 14.085 -8.857 1.00 62.88 409 ILE A CA 1
ATOM 3379 C C . ILE A 1 409 ? -31.141 13.229 -7.929 1.00 62.88 409 ILE A C 1
ATOM 3381 O O . ILE A 1 409 ? -31.926 13.773 -7.157 1.00 62.88 409 ILE A O 1
ATOM 3385 N N . ILE A 1 410 ? -31.015 11.898 -8.001 1.00 58.16 410 ILE A N 1
ATOM 3386 C CA . ILE A 1 410 ? -31.983 10.950 -7.411 1.00 58.16 410 ILE A CA 1
ATOM 3387 C C . ILE A 1 410 ? -31.402 10.126 -6.248 1.00 58.16 410 ILE A C 1
ATOM 3389 O O . ILE A 1 410 ? -32.144 9.706 -5.359 1.00 58.16 410 ILE A O 1
ATOM 3393 N N . SER A 1 411 ? -30.088 9.885 -6.212 1.00 60.56 411 SER A N 1
ATOM 3394 C CA . SER A 1 411 ? -29.508 8.906 -5.280 1.00 60.56 411 SER A CA 1
ATOM 3395 C C . SER A 1 411 ? -29.286 9.440 -3.853 1.00 60.56 411 SER A C 1
ATOM 3397 O O . SER A 1 411 ? -28.451 10.307 -3.592 1.00 60.56 411 SER A O 1
ATOM 3399 N N . ALA A 1 412 ? -29.996 8.850 -2.885 1.00 59.19 412 ALA A N 1
ATOM 3400 C CA . ALA A 1 412 ? -29.796 9.112 -1.454 1.00 59.19 412 ALA A CA 1
ATOM 3401 C C . ALA A 1 412 ? -28.675 8.255 -0.819 1.00 59.19 412 ALA A C 1
ATOM 3403 O O . ALA A 1 412 ? -28.200 8.563 0.278 1.00 59.19 412 ALA A O 1
ATOM 3404 N N . GLN A 1 413 ? -28.252 7.167 -1.480 1.00 69.56 413 GLN A N 1
ATOM 3405 C CA . GLN A 1 413 ? -27.233 6.233 -0.985 1.00 69.56 413 GLN A CA 1
ATOM 3406 C C . GLN A 1 413 ? -26.270 5.781 -2.091 1.00 69.56 413 GLN A C 1
ATOM 3408 O O . GLN A 1 413 ? -26.480 4.765 -2.750 1.00 69.56 413 GLN A O 1
ATOM 3413 N N . VAL A 1 414 ? -25.164 6.507 -2.235 1.00 76.81 414 VAL A N 1
ATOM 3414 C CA . VAL A 1 414 ? -24.090 6.186 -3.183 1.00 76.81 414 VAL A CA 1
ATOM 3415 C C . VAL A 1 414 ? -22.888 5.629 -2.431 1.00 76.81 414 VAL A C 1
ATOM 3417 O O . VAL A 1 414 ? -22.410 6.255 -1.486 1.00 76.81 414 VAL A O 1
ATOM 3420 N N . ASN A 1 415 ? -22.369 4.480 -2.862 1.00 81.19 415 ASN A N 1
ATOM 3421 C CA . ASN A 1 415 ? -21.052 4.012 -2.437 1.00 81.19 415 ASN A CA 1
ATOM 3422 C C . ASN A 1 415 ? -19.964 4.665 -3.307 1.00 81.19 415 ASN A C 1
ATOM 3424 O O . ASN A 1 415 ? -20.132 4.813 -4.518 1.00 81.19 415 ASN A O 1
ATOM 3428 N N . PHE A 1 416 ? -18.836 5.023 -2.694 1.00 85.69 416 PHE A N 1
ATOM 3429 C CA . PHE A 1 416 ? -17.696 5.651 -3.363 1.00 85.69 416 PHE A CA 1
ATOM 3430 C C . PHE A 1 416 ? -16.431 4.782 -3.278 1.00 85.69 416 PHE A C 1
ATOM 3432 O O . PHE A 1 416 ? -16.083 4.273 -2.210 1.00 85.69 416 PHE A O 1
ATOM 3439 N N . TYR A 1 417 ? -15.713 4.694 -4.398 1.00 87.44 417 TYR A N 1
ATOM 3440 C CA . TYR A 1 417 ? -14.519 3.884 -4.610 1.00 87.44 417 TYR A CA 1
ATOM 3441 C C . TYR A 1 417 ? -13.430 4.663 -5.360 1.00 87.44 417 TYR A C 1
ATOM 3443 O O . TYR A 1 417 ? -13.703 5.555 -6.164 1.00 87.44 417 TYR A O 1
ATOM 3451 N N . ILE A 1 418 ? -12.172 4.278 -5.143 1.00 89.75 418 ILE A N 1
ATOM 3452 C CA . ILE A 1 418 ? -11.021 4.763 -5.916 1.00 89.75 418 ILE A CA 1
ATOM 3453 C C . ILE A 1 418 ? -10.613 3.633 -6.859 1.00 89.75 418 ILE A C 1
ATOM 3455 O O . ILE A 1 418 ? -10.110 2.599 -6.416 1.00 89.75 418 ILE A O 1
ATOM 3459 N N . ASN A 1 419 ? -10.872 3.811 -8.154 1.00 90.75 419 ASN A N 1
ATOM 3460 C CA . ASN A 1 419 ? -10.579 2.812 -9.176 1.00 90.75 419 ASN A CA 1
ATOM 3461 C C . ASN A 1 419 ? -9.078 2.828 -9.502 1.00 90.75 419 ASN A C 1
ATOM 3463 O O . ASN A 1 419 ? -8.494 3.904 -9.613 1.00 90.75 419 ASN A O 1
ATOM 3467 N N . LYS A 1 420 ? -8.445 1.656 -9.662 1.00 89.62 420 LYS A N 1
ATOM 3468 C CA . LYS A 1 420 ? -6.994 1.552 -9.923 1.00 89.62 420 LYS A CA 1
ATOM 3469 C C . LYS A 1 420 ? -6.625 1.810 -11.386 1.00 89.62 420 LYS A C 1
ATOM 3471 O O . LYS A 1 420 ? -5.623 2.461 -11.655 1.00 89.62 420 LYS A O 1
ATOM 3476 N N . HIS A 1 421 ? -7.379 1.231 -12.318 1.00 86.25 421 HIS A N 1
ATOM 3477 C CA . HIS A 1 421 ? -7.078 1.221 -13.753 1.00 86.25 421 HIS A CA 1
ATOM 3478 C C . HIS A 1 421 ? -8.384 0.967 -14.540 1.00 86.25 421 HIS A C 1
ATOM 3480 O O . HIS A 1 421 ? -8.957 -0.114 -14.373 1.00 86.25 421 HIS A O 1
ATOM 3486 N N . PRO A 1 422 ? -8.870 1.927 -15.356 1.00 88.00 422 PRO A N 1
ATOM 3487 C CA . PRO A 1 422 ? -8.389 3.311 -15.445 1.00 88.00 422 PRO A CA 1
ATOM 3488 C C . PRO A 1 422 ? -8.495 4.005 -14.079 1.00 88.00 422 PRO A C 1
ATOM 3490 O O . PRO A 1 422 ? -9.415 3.721 -13.306 1.00 88.00 422 PRO A O 1
ATOM 3493 N N . ILE A 1 423 ? -7.524 4.853 -13.736 1.00 89.75 423 ILE A N 1
ATOM 3494 C CA . ILE A 1 423 ? -7.485 5.462 -12.403 1.00 89.75 423 ILE A CA 1
ATOM 3495 C C . ILE A 1 423 ? -8.493 6.607 -12.291 1.00 89.75 423 ILE A C 1
ATOM 3497 O O . ILE A 1 423 ? -8.614 7.446 -13.184 1.00 89.75 423 ILE A O 1
ATOM 3501 N N . GLY A 1 424 ? -9.221 6.656 -11.181 1.00 90.19 424 GLY A N 1
ATOM 3502 C CA . GLY A 1 424 ? -10.187 7.721 -10.958 1.00 90.19 424 GLY A CA 1
ATOM 3503 C C . GLY A 1 424 ? -11.105 7.491 -9.772 1.00 90.19 424 GLY A C 1
ATOM 3504 O O . GLY A 1 424 ? -10.954 6.548 -8.994 1.00 90.19 424 GLY A O 1
ATOM 3505 N N . PHE A 1 425 ? -12.076 8.381 -9.662 1.00 89.19 425 PHE A N 1
ATOM 3506 C CA . PHE A 1 425 ? -13.127 8.363 -8.661 1.00 89.19 425 PHE A CA 1
ATOM 3507 C C . PHE A 1 425 ? -14.352 7.662 -9.240 1.00 89.19 425 PHE A C 1
ATOM 3509 O O . PHE A 1 425 ? -14.792 7.996 -10.339 1.00 89.19 425 PHE A O 1
ATOM 3516 N N . PHE A 1 426 ? -14.882 6.675 -8.526 1.00 87.12 426 PHE A N 1
ATOM 3517 C CA . PHE A 1 426 ? -15.977 5.842 -9.004 1.00 87.12 426 PHE A CA 1
ATOM 3518 C C . PHE A 1 426 ? -17.105 5.786 -7.977 1.00 87.12 426 PHE A C 1
ATOM 3520 O O . PHE A 1 426 ? -16.882 5.510 -6.800 1.00 87.12 426 PHE A O 1
ATOM 3527 N N . TYR A 1 427 ? -18.320 6.056 -8.434 1.00 86.00 427 TYR A N 1
ATOM 3528 C CA . TYR A 1 427 ? -19.524 6.137 -7.617 1.00 86.00 427 TYR A CA 1
ATOM 3529 C C . TYR A 1 427 ? -20.546 5.116 -8.112 1.00 86.00 427 TYR A C 1
ATOM 3531 O O . TYR A 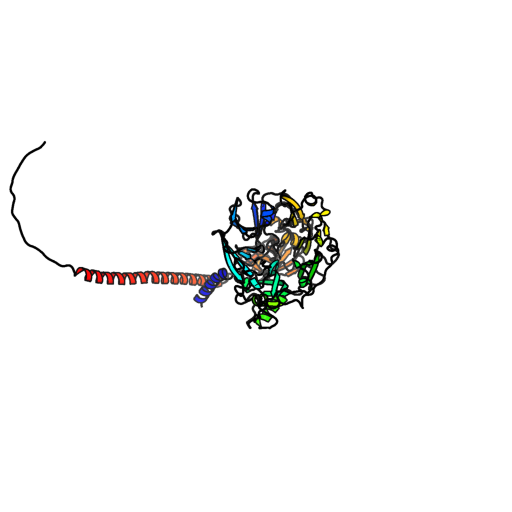1 427 ? -20.712 4.973 -9.322 1.00 86.00 427 TYR A O 1
ATOM 3539 N N . VAL A 1 428 ? -21.222 4.423 -7.192 1.00 83.06 428 VAL A N 1
ATOM 3540 C CA . VAL A 1 428 ? -22.229 3.392 -7.496 1.00 83.06 428 VAL A CA 1
ATOM 3541 C C . VAL A 1 428 ? -23.465 3.583 -6.623 1.00 83.06 428 VAL A C 1
ATOM 3543 O O . VAL A 1 428 ? -23.372 3.582 -5.394 1.00 83.06 428 VAL A O 1
ATOM 3546 N N . GLU A 1 429 ? -24.623 3.712 -7.258 1.00 81.12 429 GLU A N 1
ATOM 3547 C CA . GLU A 1 429 ? -25.939 3.653 -6.621 1.00 81.12 429 GLU A CA 1
ATOM 3548 C C . GLU A 1 429 ? -26.294 2.176 -6.337 1.00 81.12 429 GLU A C 1
ATOM 3550 O O . GLU A 1 429 ? -26.034 1.294 -7.159 1.00 81.12 429 GLU A O 1
ATOM 3555 N N . LYS A 1 430 ? -26.800 1.860 -5.138 1.00 74.81 430 LYS A N 1
ATOM 3556 C CA . LYS A 1 430 ? -26.832 0.469 -4.641 1.00 74.81 430 LYS A CA 1
ATOM 3557 C C . LYS A 1 430 ? -27.892 -0.419 -5.286 1.00 74.81 430 LYS A C 1
ATOM 3559 O O . LYS A 1 430 ? -27.694 -1.634 -5.318 1.00 74.81 430 LYS A O 1
ATOM 3564 N N . GLU A 1 431 ? -29.010 0.150 -5.722 1.00 75.56 431 GLU A N 1
ATOM 3565 C CA . GLU A 1 431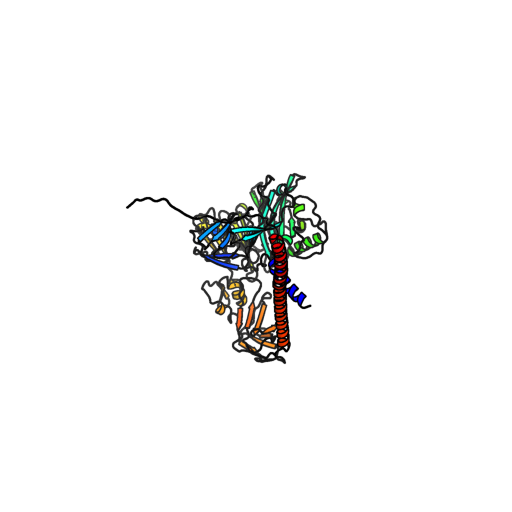 ? -30.203 -0.602 -6.121 1.00 75.56 431 GLU A CA 1
ATOM 3566 C C . GLU A 1 431 ? -30.271 -0.732 -7.647 1.00 75.56 431 GLU A C 1
ATOM 3568 O O . GLU A 1 431 ? -30.338 -1.835 -8.191 1.00 75.56 431 GLU A O 1
ATOM 3573 N N . THR A 1 432 ? -30.128 0.392 -8.345 1.00 75.00 432 THR A N 1
ATOM 3574 C CA . THR A 1 432 ? -30.061 0.490 -9.809 1.00 75.00 432 THR A CA 1
ATOM 3575 C C . THR A 1 432 ? -28.737 -0.021 -10.383 1.00 75.00 432 THR A C 1
ATOM 3577 O O . THR A 1 432 ? -28.705 -0.512 -11.510 1.00 75.00 432 THR A O 1
ATOM 3580 N N . ASN A 1 433 ? -27.645 0.054 -9.608 1.00 72.31 433 ASN A N 1
ATOM 3581 C CA . ASN A 1 433 ? -26.260 -0.057 -10.085 1.00 72.31 433 ASN A CA 1
ATOM 3582 C C . ASN A 1 433 ? -25.866 1.037 -11.106 1.00 72.31 433 ASN A C 1
ATOM 3584 O O . ASN A 1 433 ? -24.843 0.877 -11.777 1.00 72.31 433 ASN A O 1
ATOM 3588 N N . GLU A 1 434 ? -26.619 2.146 -11.205 1.00 77.88 434 GLU A N 1
ATOM 3589 C CA . GLU A 1 434 ? -26.159 3.354 -11.904 1.00 77.88 434 GLU A CA 1
ATOM 3590 C C . GLU A 1 434 ? -24.818 3.815 -11.329 1.00 77.88 434 GLU A C 1
ATOM 3592 O O . GLU A 1 434 ? -24.539 3.660 -10.133 1.00 77.88 434 GLU A O 1
ATOM 3597 N N . ASN A 1 435 ? -23.978 4.398 -12.182 1.00 81.81 435 ASN A N 1
ATOM 3598 C CA . ASN A 1 435 ? -22.636 4.795 -11.804 1.00 81.81 435 ASN A CA 1
ATOM 3599 C C . ASN A 1 435 ? -22.221 6.166 -12.353 1.00 81.81 435 ASN A C 1
ATOM 3601 O O . ASN A 1 435 ? -22.857 6.759 -13.222 1.00 81.81 435 ASN A O 1
ATOM 3605 N N . LEU A 1 436 ? -21.128 6.680 -11.793 1.00 85.88 436 LEU A N 1
ATOM 3606 C CA . LEU A 1 436 ? -20.421 7.854 -12.289 1.00 85.88 436 LEU A CA 1
ATOM 3607 C C . LEU A 1 436 ? -18.921 7.617 -12.113 1.00 85.88 436 LEU A C 1
ATOM 3609 O O . LEU A 1 436 ? -18.450 7.392 -10.996 1.00 85.88 436 LEU A O 1
ATOM 3613 N N . PHE A 1 437 ? -18.172 7.677 -13.212 1.00 88.31 437 PHE A N 1
ATOM 3614 C CA . PHE A 1 437 ? -16.713 7.661 -13.205 1.00 88.31 437 PHE A CA 1
ATOM 3615 C C . PHE A 1 437 ? -16.170 9.060 -13.506 1.00 88.31 437 PHE A C 1
ATOM 3617 O O . PHE A 1 437 ? -16.636 9.737 -14.420 1.00 88.31 437 PHE A O 1
ATOM 3624 N N . ILE A 1 438 ? -15.181 9.495 -12.727 1.00 89.25 438 ILE A N 1
ATOM 3625 C CA . ILE A 1 438 ? -14.446 10.744 -12.930 1.00 89.25 438 ILE A CA 1
ATOM 3626 C C . ILE A 1 438 ? -12.957 10.370 -12.989 1.00 89.25 438 ILE A C 1
ATOM 3628 O O . ILE A 1 438 ? -12.375 10.058 -11.943 1.00 89.25 438 ILE A O 1
ATOM 3632 N N . PRO A 1 439 ? -12.329 10.342 -14.179 1.00 88.75 439 PRO A N 1
ATOM 3633 C CA . PRO A 1 439 ? -10.936 9.932 -14.317 1.00 88.75 439 PRO A CA 1
ATOM 3634 C C . PRO A 1 439 ? -9.986 10.916 -13.624 1.00 88.75 439 PRO A C 1
ATOM 3636 O O . PRO A 1 439 ? -10.211 12.127 -13.617 1.00 88.75 439 PRO A O 1
ATOM 3639 N N . ILE A 1 440 ? -8.884 10.395 -13.084 1.00 88.50 440 ILE A N 1
ATOM 3640 C CA . ILE A 1 440 ? -7.715 11.207 -12.733 1.00 88.50 440 ILE A CA 1
ATOM 3641 C C . ILE A 1 440 ? -6.786 11.175 -13.943 1.00 88.50 440 ILE A C 1
ATOM 3643 O O . ILE A 1 440 ? -6.366 10.105 -14.371 1.00 88.50 440 ILE A O 1
ATOM 3647 N N . GLU A 1 441 ? -6.460 12.341 -14.493 1.00 87.62 441 GLU A N 1
ATOM 3648 C CA . GLU A 1 441 ? -5.597 12.426 -15.671 1.00 87.62 441 GLU A CA 1
ATOM 3649 C C . GLU A 1 441 ? -4.136 12.078 -15.326 1.00 87.62 441 GLU A C 1
ATOM 3651 O O . GLU A 1 441 ? -3.535 12.668 -14.424 1.00 87.62 441 GLU A O 1
ATOM 3656 N N . VAL A 1 442 ? -3.568 11.112 -16.056 1.00 90.69 442 VAL A N 1
ATOM 3657 C CA . VAL A 1 442 ? -2.257 10.493 -15.776 1.00 90.69 442 VAL A CA 1
ATOM 3658 C C . VAL A 1 442 ? -1.230 10.799 -16.857 1.00 90.69 442 VAL A C 1
ATOM 3660 O O . VAL A 1 442 ? -0.115 11.221 -16.531 1.00 90.69 442 VAL A O 1
ATOM 3663 N N . CYS A 1 443 ? -1.582 10.554 -18.121 1.00 92.81 443 CYS A N 1
ATOM 3664 C CA . CYS A 1 443 ? -0.622 10.434 -19.214 1.00 92.81 443 CYS A CA 1
ATOM 3665 C C . CYS A 1 443 ? 0.025 11.774 -19.566 1.00 92.81 443 CYS A C 1
ATOM 3667 O O . CYS A 1 443 ? 1.245 11.858 -19.639 1.00 92.81 443 CYS A O 1
ATOM 3669 N N . SER A 1 444 ? -0.751 12.851 -19.678 1.00 91.50 444 SER A N 1
ATOM 3670 C CA . SER A 1 444 ? -0.257 14.195 -20.009 1.00 91.50 444 SER A CA 1
ATOM 3671 C C . SER A 1 444 ? 0.665 14.804 -18.944 1.00 91.50 444 SER A C 1
ATOM 3673 O O . SER A 1 444 ? 1.363 15.783 -19.226 1.00 91.50 444 SER A O 1
ATOM 3675 N N . ASN A 1 445 ? 0.736 14.232 -17.734 1.00 89.50 445 ASN A N 1
ATOM 3676 C CA . ASN A 1 445 ? 1.741 14.605 -16.732 1.00 89.50 445 ASN A CA 1
ATOM 3677 C C . ASN A 1 445 ? 3.136 14.033 -17.056 1.00 89.50 445 ASN A C 1
ATOM 3679 O O . ASN A 1 445 ? 4.130 14.602 -16.614 1.00 89.50 445 ASN A O 1
ATOM 3683 N N . LEU A 1 446 ? 3.227 12.965 -17.856 1.00 93.69 446 LEU A N 1
ATOM 3684 C CA . LEU A 1 446 ? 4.475 12.324 -18.277 1.00 93.69 446 LEU A CA 1
ATOM 3685 C C . LEU A 1 446 ? 5.097 13.124 -19.433 1.00 93.69 446 LEU A C 1
ATOM 3687 O O . LEU A 1 446 ? 4.559 13.161 -20.540 1.00 93.69 446 LEU A O 1
ATOM 3691 N N . LYS A 1 447 ? 6.222 13.805 -19.183 1.00 92.50 447 LYS A N 1
ATOM 3692 C CA . LYS A 1 447 ? 6.766 14.828 -20.101 1.00 92.50 447 LYS A CA 1
ATOM 3693 C C . LYS A 1 447 ? 7.815 14.308 -21.083 1.00 92.50 447 LYS A C 1
ATOM 3695 O O . LYS A 1 447 ? 8.216 15.039 -21.983 1.00 92.50 447 LYS A O 1
ATOM 3700 N N . THR A 1 448 ? 8.263 13.064 -20.933 1.00 93.31 448 THR A N 1
ATOM 3701 C CA . THR A 1 448 ? 9.286 12.444 -21.790 1.00 93.31 448 THR A CA 1
ATOM 3702 C C . THR A 1 448 ? 8.839 11.063 -22.258 1.00 93.31 448 THR A C 1
ATOM 3704 O O . THR A 1 448 ? 8.037 10.413 -21.589 1.00 93.31 448 THR A O 1
ATOM 3707 N N . CYS A 1 449 ? 9.392 10.566 -23.371 1.00 94.19 449 CYS A N 1
ATOM 3708 C CA . CYS A 1 449 ? 9.135 9.190 -23.814 1.00 94.19 449 CYS A CA 1
ATOM 3709 C C . CYS A 1 449 ? 9.522 8.172 -22.730 1.00 94.19 449 CYS A C 1
ATOM 3711 O O . CYS A 1 449 ? 8.753 7.254 -22.457 1.00 94.19 449 CYS A O 1
ATOM 3713 N N . THR A 1 450 ? 10.665 8.382 -22.062 1.00 94.19 450 THR A N 1
ATOM 3714 C CA . THR A 1 450 ? 11.115 7.577 -20.918 1.00 94.19 450 THR A CA 1
ATOM 3715 C C . THR A 1 450 ? 10.019 7.467 -19.859 1.00 94.19 450 THR A C 1
ATOM 3717 O O . THR A 1 450 ? 9.558 6.366 -19.572 1.00 94.19 450 THR A O 1
ATOM 3720 N N . GLN A 1 451 ? 9.527 8.603 -19.356 1.00 94.62 451 GLN A N 1
ATOM 3721 C CA . GLN A 1 451 ? 8.475 8.646 -18.337 1.00 94.62 451 GLN A CA 1
ATOM 3722 C C . GLN A 1 451 ? 7.164 8.024 -18.836 1.00 94.62 451 GLN A C 1
ATOM 3724 O O . GLN A 1 451 ? 6.544 7.218 -18.140 1.00 94.62 451 GLN A O 1
ATOM 3729 N N . CYS A 1 452 ? 6.767 8.383 -20.059 1.00 94.88 452 CYS A N 1
ATOM 3730 C CA . CYS A 1 452 ? 5.532 7.941 -20.693 1.00 94.88 452 CYS A CA 1
ATOM 3731 C C . CYS A 1 452 ? 5.455 6.419 -20.813 1.00 94.88 452 CYS A C 1
ATOM 3733 O O . CYS A 1 452 ? 4.422 5.828 -20.513 1.00 94.88 452 CYS A O 1
ATOM 3735 N N . ILE A 1 453 ? 6.559 5.777 -21.204 1.00 94.44 453 ILE A N 1
ATOM 3736 C CA . ILE A 1 453 ? 6.590 4.327 -21.351 1.00 94.44 453 ILE A CA 1
ATOM 3737 C C . ILE A 1 453 ? 6.872 3.641 -20.010 1.00 94.44 453 ILE A C 1
ATOM 3739 O O . ILE A 1 453 ? 6.071 2.796 -19.622 1.00 94.44 453 ILE A O 1
ATOM 3743 N N . ILE A 1 454 ? 7.936 4.002 -19.273 1.00 94.88 454 ILE A N 1
ATOM 3744 C CA . ILE A 1 454 ? 8.343 3.292 -18.040 1.00 94.88 454 ILE A CA 1
ATOM 3745 C C . ILE A 1 454 ? 7.219 3.254 -16.997 1.00 94.88 454 ILE A C 1
ATOM 3747 O O . ILE A 1 454 ? 7.001 2.192 -16.412 1.00 94.88 454 ILE A O 1
ATOM 3751 N N . TYR A 1 455 ? 6.505 4.366 -16.785 1.00 94.25 455 TYR A N 1
ATOM 3752 C CA . TYR A 1 455 ? 5.458 4.482 -15.756 1.00 94.25 455 TYR A CA 1
ATOM 3753 C C . TYR A 1 455 ? 4.034 4.498 -16.333 1.00 94.25 455 TYR A C 1
ATOM 3755 O O . TYR A 1 455 ? 3.096 4.062 -15.672 1.00 94.25 455 TYR A O 1
ATOM 3763 N N . GLY A 1 456 ? 3.848 4.979 -17.566 1.00 92.44 456 GLY A N 1
ATOM 3764 C CA . GLY A 1 456 ? 2.521 5.106 -18.175 1.00 92.44 456 GLY A CA 1
ATOM 3765 C C . GLY A 1 456 ? 1.989 3.845 -18.868 1.00 92.44 456 GLY A C 1
ATOM 3766 O O . GLY A 1 456 ? 0.782 3.755 -19.083 1.00 92.44 456 GLY A O 1
ATOM 3767 N N . PHE A 1 457 ? 2.827 2.848 -19.184 1.00 91.44 457 PHE A N 1
ATOM 3768 C CA . PHE A 1 457 ? 2.412 1.681 -19.983 1.00 91.44 457 PHE A CA 1
ATOM 3769 C C . PHE A 1 457 ? 1.220 0.897 -19.396 1.00 91.44 457 PHE A C 1
ATOM 3771 O O . PHE A 1 457 ? 0.356 0.468 -20.151 1.00 91.44 457 PHE A O 1
ATOM 3778 N N . TYR A 1 458 ? 1.134 0.724 -18.070 1.00 88.75 458 TYR A N 1
ATOM 3779 C CA . TYR A 1 458 ? -0.011 0.051 -17.422 1.00 88.75 458 TYR A CA 1
ATOM 3780 C C . TYR A 1 458 ? -1.155 1.009 -17.023 1.00 88.75 458 TYR A C 1
ATOM 3782 O O . TYR A 1 458 ? -2.120 0.597 -16.381 1.00 88.75 458 TYR A O 1
ATOM 3790 N N . SER A 1 459 ? -1.062 2.281 -17.419 1.00 88.56 459 SER A N 1
ATOM 3791 C CA . SER A 1 459 ? -2.158 3.265 -17.408 1.00 88.56 459 SER A CA 1
ATOM 3792 C C . SER A 1 459 ? -2.654 3.570 -18.833 1.00 88.56 459 SER A C 1
ATOM 3794 O O . SER A 1 459 ? -3.260 4.613 -19.076 1.00 88.56 459 SER A O 1
ATOM 3796 N N . ASP A 1 460 ? -2.357 2.668 -19.776 1.00 89.38 460 ASP A N 1
ATOM 3797 C CA . ASP A 1 460 ? -2.661 2.768 -21.207 1.00 89.38 460 ASP A CA 1
ATOM 3798 C C . ASP A 1 460 ? -2.150 4.075 -21.846 1.00 89.38 460 ASP A C 1
ATOM 3800 O O . ASP A 1 460 ? -2.792 4.663 -22.714 1.00 89.38 460 ASP A O 1
ATOM 3804 N N . CYS A 1 461 ? -0.984 4.559 -21.403 1.00 92.31 461 CYS A N 1
ATOM 3805 C CA . CYS A 1 461 ? -0.329 5.719 -21.999 1.00 92.31 461 CYS A CA 1
ATOM 3806 C C . CYS A 1 461 ? 0.613 5.316 -23.144 1.00 92.31 461 CYS A C 1
ATOM 3808 O O . CYS A 1 461 ? 1.404 4.376 -23.020 1.00 92.31 461 CYS A O 1
ATOM 3810 N N . ILE A 1 462 ? 0.601 6.092 -24.228 1.00 93.00 462 ILE A N 1
ATOM 3811 C CA . ILE A 1 462 ? 1.542 5.989 -25.348 1.00 93.00 462 ILE A CA 1
ATOM 3812 C C . ILE A 1 462 ? 2.269 7.311 -25.595 1.00 93.00 462 ILE A C 1
ATOM 3814 O O . ILE A 1 462 ? 1.724 8.397 -25.391 1.00 93.00 462 ILE A O 1
ATOM 3818 N N . TRP A 1 463 ? 3.502 7.217 -26.095 1.00 93.62 463 TRP A N 1
ATOM 3819 C CA . TRP A 1 463 ? 4.246 8.370 -26.594 1.00 93.62 463 TRP A CA 1
ATOM 3820 C C . TRP A 1 463 ? 3.976 8.552 -28.089 1.00 93.62 463 TRP A C 1
ATOM 3822 O O . TRP A 1 463 ? 4.296 7.670 -28.888 1.00 93.62 463 TRP A O 1
ATOM 3832 N N . SER A 1 464 ? 3.393 9.687 -28.471 1.00 90.38 464 SER A N 1
ATOM 3833 C CA . SER A 1 464 ? 3.025 10.013 -29.852 1.00 90.38 464 SER A CA 1
ATOM 3834 C C . SER A 1 464 ? 3.189 11.511 -30.093 1.00 90.38 464 SER A C 1
ATOM 3836 O O . SER A 1 464 ? 2.888 12.305 -29.210 1.00 90.38 464 SER A O 1
ATOM 3838 N N . ASN A 1 465 ? 3.686 11.923 -31.263 1.00 89.31 465 ASN A N 1
ATOM 3839 C CA . ASN A 1 465 ? 3.870 13.340 -31.629 1.00 89.31 465 ASN A CA 1
ATOM 3840 C C . ASN A 1 465 ? 4.580 14.200 -30.553 1.00 89.31 465 ASN A C 1
ATOM 3842 O O . ASN A 1 465 ? 4.241 15.361 -30.343 1.00 89.31 465 ASN A O 1
ATOM 3846 N N . SER A 1 466 ? 5.572 13.618 -29.867 1.00 90.00 466 SER A N 1
ATOM 3847 C CA . SER A 1 466 ? 6.322 14.232 -28.755 1.00 90.00 466 SER A CA 1
ATOM 3848 C C . SER A 1 466 ? 5.495 14.615 -27.514 1.00 90.00 466 SER A C 1
ATOM 3850 O O . SER A 1 466 ? 5.948 15.420 -26.701 1.00 90.00 466 SER A O 1
ATOM 3852 N N . ILE A 1 467 ? 4.321 14.007 -27.335 1.00 94.69 467 ILE A N 1
ATOM 3853 C CA . ILE A 1 467 ? 3.494 14.090 -26.126 1.00 94.69 467 ILE A CA 1
ATOM 3854 C C . ILE A 1 467 ? 3.128 12.688 -25.620 1.00 94.69 467 ILE A C 1
ATOM 3856 O O . ILE A 1 467 ? 3.178 11.703 -26.360 1.00 94.69 467 ILE A O 1
ATOM 3860 N N . CYS A 1 468 ? 2.755 12.594 -24.345 1.00 95.50 468 CYS A N 1
ATOM 3861 C CA . CYS A 1 468 ? 2.203 11.375 -23.765 1.00 95.50 468 CYS A CA 1
ATOM 3862 C C . CYS A 1 468 ? 0.676 11.484 -23.682 1.00 95.50 468 CYS A C 1
ATOM 3864 O O . CYS A 1 468 ? 0.156 12.452 -23.125 1.00 95.50 468 CYS A O 1
ATOM 3866 N N . VAL A 1 469 ? -0.037 10.507 -24.243 1.00 94.06 469 VAL A N 1
ATOM 3867 C CA . VAL A 1 469 ? -1.508 10.492 -24.350 1.00 94.06 469 VAL A CA 1
ATOM 3868 C C . VAL A 1 469 ? -2.064 9.117 -23.990 1.00 94.06 469 VAL A C 1
ATOM 3870 O O . VAL A 1 469 ? -1.357 8.119 -24.103 1.00 94.06 469 VAL A O 1
ATOM 3873 N N . HIS A 1 470 ? -3.323 9.061 -23.563 1.00 90.75 470 HIS A N 1
ATOM 3874 C CA . HIS A 1 470 ? -4.034 7.805 -23.319 1.00 90.75 470 HIS A CA 1
ATOM 3875 C C . HIS A 1 470 ? -4.494 7.170 -24.646 1.00 90.75 470 HIS A C 1
ATOM 3877 O O . HIS A 1 470 ? -5.045 7.860 -25.504 1.00 90.75 470 HIS A O 1
ATOM 3883 N N . ASP A 1 471 ? -4.275 5.866 -24.812 1.00 87.31 471 ASP A N 1
ATOM 3884 C CA . ASP A 1 471 ? -4.704 5.057 -25.959 1.00 87.31 471 ASP A CA 1
ATOM 3885 C C . ASP A 1 471 ? -5.027 3.634 -25.478 1.00 87.31 471 ASP A C 1
ATOM 3887 O O . ASP A 1 471 ? -4.139 2.830 -25.192 1.00 87.31 471 ASP A O 1
ATOM 3891 N N . ASN A 1 472 ? -6.322 3.330 -25.405 1.00 79.75 472 ASN A N 1
ATOM 3892 C CA . ASN A 1 472 ? -6.865 2.085 -24.862 1.00 79.75 472 ASN A CA 1
ATOM 3893 C C . ASN A 1 472 ? -6.789 0.872 -25.816 1.00 79.75 472 ASN A C 1
ATOM 3895 O O . ASN A 1 472 ? -7.290 -0.206 -25.485 1.00 79.75 472 ASN A O 1
ATOM 3899 N N . GLN A 1 473 ? -6.195 1.007 -27.007 1.00 82.06 473 GLN A N 1
ATOM 3900 C CA . GLN A 1 473 ? -6.072 -0.117 -27.936 1.00 82.06 473 GLN A CA 1
ATOM 3901 C C . GLN A 1 473 ? -4.977 -1.100 -27.479 1.00 82.06 473 GLN A C 1
ATOM 3903 O O . GLN A 1 473 ? -3.892 -0.665 -27.093 1.00 82.06 473 GLN A O 1
ATOM 3908 N N . PRO A 1 474 ? -5.157 -2.426 -27.633 1.00 78.06 474 PRO A N 1
ATOM 3909 C CA . PRO A 1 474 ? -4.108 -3.400 -27.333 1.00 78.06 474 PRO A CA 1
ATOM 3910 C C . PRO A 1 474 ? -2.833 -3.167 -28.161 1.00 78.06 474 PRO A C 1
ATOM 3912 O O . PRO A 1 474 ? -2.860 -3.220 -29.392 1.00 78.06 474 PRO A O 1
ATOM 3915 N N . LYS A 1 475 ? -1.691 -2.953 -27.494 1.00 77.25 475 LYS A N 1
ATOM 3916 C CA . LYS A 1 475 ? -0.385 -2.737 -28.142 1.00 77.25 475 LYS A CA 1
ATOM 3917 C C . LYS A 1 475 ? 0.594 -3.875 -27.844 1.00 77.25 475 LYS A C 1
ATOM 3919 O O . LYS A 1 475 ? 0.624 -4.429 -26.746 1.00 77.25 475 LYS A O 1
ATOM 3924 N N . ASN A 1 476 ? 1.472 -4.187 -28.798 1.00 84.81 476 ASN A N 1
ATOM 3925 C CA . ASN A 1 476 ? 2.587 -5.104 -28.555 1.00 84.81 476 ASN A CA 1
ATOM 3926 C C . ASN A 1 476 ? 3.657 -4.408 -27.693 1.00 84.81 476 ASN A C 1
ATOM 3928 O O . ASN A 1 476 ? 4.332 -3.492 -28.163 1.00 84.81 476 ASN A O 1
ATOM 3932 N N . LYS A 1 477 ? 3.844 -4.884 -26.455 1.00 86.69 477 LYS A N 1
ATOM 3933 C CA . LYS A 1 477 ? 4.811 -4.341 -25.486 1.00 86.69 477 LYS A CA 1
ATOM 3934 C C . LYS A 1 477 ? 6.208 -4.139 -26.083 1.00 86.69 477 LYS A C 1
ATOM 3936 O O . LYS A 1 477 ? 6.780 -3.072 -25.903 1.00 86.69 477 LYS A O 1
ATOM 3941 N N . ALA A 1 478 ? 6.721 -5.102 -26.852 1.00 86.69 478 ALA A N 1
ATOM 3942 C CA . ALA A 1 478 ? 8.063 -5.020 -27.434 1.00 86.69 478 ALA A CA 1
ATOM 3943 C C . ALA A 1 478 ? 8.209 -3.901 -28.483 1.00 86.69 478 ALA A C 1
ATOM 3945 O O . ALA A 1 478 ? 9.289 -3.332 -28.608 1.00 86.69 478 ALA A O 1
ATOM 3946 N N . VAL A 1 479 ? 7.136 -3.549 -29.202 1.00 87.12 479 VAL A N 1
ATOM 3947 C CA . VAL A 1 479 ? 7.136 -2.437 -30.175 1.00 87.12 479 VAL A CA 1
ATOM 3948 C C . VAL A 1 479 ? 7.214 -1.082 -29.464 1.00 87.12 479 VAL A C 1
ATOM 3950 O O . VAL A 1 479 ? 7.801 -0.142 -29.990 1.00 87.12 479 VAL A O 1
ATOM 3953 N N . ILE A 1 480 ? 6.654 -0.986 -28.256 1.00 87.94 480 ILE A N 1
ATOM 3954 C CA . ILE A 1 480 ? 6.648 0.244 -27.458 1.00 87.94 480 ILE A CA 1
ATOM 3955 C C . ILE A 1 480 ? 7.907 0.379 -26.593 1.00 87.94 480 ILE A C 1
ATOM 3957 O O . ILE A 1 480 ? 8.395 1.495 -26.417 1.00 87.94 480 ILE A O 1
ATOM 3961 N N . THR A 1 481 ? 8.451 -0.719 -26.060 1.00 93.12 481 THR A N 1
ATOM 3962 C CA . THR A 1 481 ? 9.601 -0.663 -25.145 1.00 93.12 481 THR A CA 1
ATOM 3963 C C . THR A 1 481 ? 10.963 -0.781 -25.827 1.00 93.12 481 THR A C 1
ATOM 3965 O O . THR A 1 481 ? 11.938 -0.297 -25.256 1.00 93.12 481 THR A O 1
ATOM 3968 N N . VAL A 1 482 ? 11.071 -1.387 -27.019 1.00 94.75 482 VAL A N 1
ATOM 3969 C CA . VAL A 1 482 ? 12.365 -1.642 -27.683 1.00 94.75 482 VAL A CA 1
ATOM 3970 C C . VAL A 1 482 ? 12.578 -0.711 -28.877 1.00 94.75 482 VAL A C 1
ATOM 3972 O O . VAL A 1 482 ? 11.752 -0.650 -29.781 1.00 94.75 482 VAL A O 1
ATOM 3975 N N . ASN A 1 483 ? 13.725 -0.024 -28.923 1.00 93.62 483 ASN A N 1
ATOM 3976 C CA . ASN A 1 483 ? 14.139 0.883 -30.005 1.00 93.62 483 ASN A CA 1
ATOM 3977 C C . ASN A 1 483 ? 13.145 2.038 -30.295 1.00 93.62 483 ASN A C 1
ATOM 3979 O O . ASN A 1 483 ? 13.164 2.610 -31.386 1.00 93.62 483 ASN A O 1
ATOM 3983 N N . ASN A 1 484 ? 12.276 2.381 -29.339 1.00 92.06 484 ASN A N 1
ATOM 3984 C CA . ASN A 1 484 ? 11.253 3.419 -29.482 1.00 92.06 484 ASN A CA 1
ATOM 3985 C C . ASN A 1 484 ? 11.750 4.777 -28.948 1.00 92.06 484 ASN A C 1
ATOM 3987 O O . ASN A 1 484 ? 12.055 5.691 -29.719 1.00 92.06 484 ASN A O 1
ATOM 3991 N N . CYS A 1 485 ? 11.924 4.889 -27.624 1.00 93.69 485 CYS A N 1
ATOM 3992 C CA . CYS A 1 485 ? 12.365 6.137 -26.996 1.00 93.69 485 CYS A CA 1
ATOM 3993 C C . CYS A 1 485 ? 13.795 6.537 -27.375 1.00 93.69 485 CYS A C 1
ATOM 3995 O O . CYS A 1 485 ? 14.050 7.727 -27.529 1.00 93.69 485 CYS A O 1
ATOM 3997 N N . PHE A 1 486 ? 14.693 5.581 -27.610 1.00 94.31 486 PHE A N 1
ATOM 3998 C CA . PHE A 1 486 ? 16.044 5.790 -28.146 1.00 94.31 486 PHE A CA 1
ATOM 3999 C C . PHE A 1 486 ? 16.496 4.544 -28.926 1.00 94.31 486 PHE A C 1
ATOM 4001 O O . PHE A 1 486 ? 15.885 3.480 -28.809 1.00 94.31 486 PHE A O 1
ATOM 4008 N N . LYS A 1 487 ? 17.540 4.673 -29.750 1.00 96.75 487 LYS A N 1
ATOM 4009 C CA . LYS A 1 487 ? 18.083 3.625 -30.635 1.00 96.75 487 LYS A CA 1
ATOM 4010 C C . LYS A 1 487 ? 19.607 3.658 -30.623 1.00 96.75 487 LYS A C 1
ATOM 4012 O O . LYS A 1 487 ? 20.189 4.731 -30.713 1.00 96.75 487 LYS A O 1
ATOM 4017 N N . VAL A 1 488 ? 20.263 2.497 -30.599 1.00 97.62 488 VAL A N 1
ATOM 4018 C CA . VAL A 1 488 ? 21.728 2.404 -30.752 1.00 97.62 488 VAL A CA 1
ATOM 4019 C C . VAL A 1 488 ? 22.096 2.493 -32.236 1.00 97.62 488 VAL A C 1
ATOM 4021 O O . VAL A 1 488 ? 21.824 1.558 -32.993 1.00 97.62 488 VAL A O 1
ATOM 4024 N N . ILE A 1 489 ? 22.737 3.592 -32.647 1.00 97.25 489 ILE A N 1
ATOM 4025 C CA . ILE A 1 489 ? 23.149 3.828 -34.044 1.00 97.25 489 ILE A CA 1
ATOM 4026 C C . ILE A 1 489 ? 24.590 3.381 -34.321 1.00 97.25 489 ILE A C 1
ATOM 4028 O O . ILE A 1 489 ? 24.874 2.855 -35.399 1.00 97.25 489 ILE A O 1
ATOM 4032 N N . ALA A 1 490 ? 25.489 3.501 -33.340 1.00 96.94 490 ALA A N 1
ATOM 4033 C CA . ALA A 1 490 ? 26.863 3.016 -33.443 1.00 96.94 490 ALA A CA 1
ATOM 4034 C C . ALA A 1 490 ? 27.375 2.436 -32.118 1.00 96.94 490 ALA A C 1
ATOM 4036 O O . ALA A 1 490 ? 26.898 2.771 -31.037 1.00 96.94 490 ALA A O 1
ATOM 4037 N N . ILE A 1 491 ? 28.361 1.548 -32.233 1.00 97.56 491 ILE A N 1
ATOM 4038 C CA . ILE A 1 491 ? 29.090 0.919 -31.129 1.00 97.56 491 ILE A CA 1
ATOM 4039 C C . ILE A 1 491 ? 30.558 0.776 -31.535 1.00 97.56 491 ILE A C 1
ATOM 4041 O O . ILE A 1 491 ? 30.848 0.452 -32.691 1.00 97.56 491 ILE A O 1
ATOM 4045 N N . SER A 1 492 ? 31.470 1.032 -30.603 1.00 95.38 492 SER A N 1
ATOM 4046 C CA . SER A 1 492 ? 32.917 0.936 -30.805 1.00 95.38 492 SER A CA 1
ATOM 4047 C C . SER A 1 492 ? 33.620 0.627 -29.477 1.00 95.38 492 SER A C 1
ATOM 4049 O O . SER A 1 492 ? 33.206 1.171 -28.456 1.00 95.38 492 SER A O 1
ATOM 4051 N N . PRO A 1 493 ? 34.680 -0.196 -29.444 1.00 94.62 493 PRO A N 1
ATOM 4052 C CA . PRO A 1 493 ? 35.177 -1.046 -30.524 1.00 94.62 493 PRO A CA 1
ATOM 4053 C C . PRO A 1 493 ? 34.231 -2.230 -30.799 1.00 94.62 493 PRO A C 1
ATOM 4055 O O . PRO A 1 493 ? 33.294 -2.492 -30.049 1.00 94.62 493 PRO A O 1
ATOM 4058 N N . LEU A 1 494 ? 34.471 -2.966 -31.889 1.00 94.50 494 LEU A N 1
ATOM 4059 C CA . LEU A 1 494 ? 33.707 -4.182 -32.221 1.00 94.50 494 LEU A CA 1
ATOM 4060 C C . LEU A 1 494 ? 34.338 -5.478 -31.681 1.00 94.50 494 LEU A C 1
ATOM 4062 O O . LEU A 1 494 ? 33.732 -6.541 -31.805 1.00 94.50 494 LEU A O 1
ATOM 4066 N N . VAL A 1 495 ? 35.535 -5.411 -31.092 1.00 92.62 495 VAL A N 1
ATOM 4067 C CA . VAL A 1 495 ? 36.282 -6.572 -30.588 1.00 92.62 495 VAL A CA 1
ATOM 4068 C C . VAL A 1 495 ? 36.837 -6.267 -29.199 1.00 92.62 495 VAL A C 1
ATOM 4070 O O . VAL A 1 495 ? 37.509 -5.256 -29.010 1.00 92.62 495 VAL A O 1
ATOM 4073 N N . PHE A 1 496 ? 36.580 -7.170 -28.255 1.00 91.31 496 PHE A N 1
ATOM 4074 C CA . PHE A 1 496 ? 37.040 -7.126 -26.869 1.00 91.31 496 PHE A CA 1
ATOM 4075 C C . PHE A 1 496 ? 37.819 -8.399 -26.551 1.00 91.31 496 PHE A C 1
ATOM 4077 O O . PHE A 1 496 ? 37.408 -9.501 -26.923 1.00 91.31 496 PHE A O 1
ATOM 4084 N N . ASN A 1 497 ? 38.934 -8.264 -25.840 1.00 86.00 497 ASN A N 1
ATOM 4085 C CA . ASN A 1 497 ? 39.746 -9.391 -25.389 1.00 86.00 497 ASN A CA 1
ATOM 4086 C C . ASN A 1 497 ? 40.319 -9.115 -23.987 1.00 86.00 497 ASN A C 1
ATOM 4088 O O . ASN A 1 497 ? 40.279 -7.985 -23.502 1.00 86.00 497 ASN A O 1
ATOM 4092 N N . SER A 1 498 ? 40.873 -10.144 -23.342 1.00 75.44 498 SER A N 1
ATOM 4093 C CA . SER A 1 498 ? 41.414 -10.077 -21.974 1.00 75.44 498 SER A CA 1
ATOM 4094 C C . SER A 1 498 ? 42.613 -9.133 -21.762 1.00 75.44 498 SER A C 1
ATOM 4096 O O . SER A 1 498 ? 43.071 -9.011 -20.630 1.00 75.44 498 SER A O 1
ATOM 4098 N N . SER A 1 499 ? 43.133 -8.498 -22.814 1.00 71.75 499 SER A N 1
ATOM 4099 C CA . SER A 1 499 ? 44.384 -7.727 -22.822 1.00 71.75 499 SER A CA 1
ATOM 4100 C C . SER A 1 499 ? 44.215 -6.258 -23.251 1.00 71.75 499 SER A C 1
ATOM 4102 O O . SER A 1 499 ? 45.227 -5.603 -23.474 1.00 71.75 499 SER A O 1
ATOM 4104 N N . LEU A 1 500 ? 42.969 -5.752 -23.322 1.00 70.38 500 LEU A N 1
ATOM 4105 C CA . LEU A 1 500 ? 42.485 -4.489 -23.936 1.00 70.38 500 LEU A CA 1
ATOM 4106 C C . LEU A 1 500 ? 41.991 -4.647 -25.390 1.00 70.38 500 LEU A C 1
ATOM 4108 O O . LEU A 1 500 ? 42.565 -5.419 -26.158 1.00 70.38 500 LEU A O 1
ATOM 4112 N N . PRO A 1 501 ? 40.955 -3.890 -25.810 1.00 72.38 501 PRO A N 1
ATOM 4113 C CA . PRO A 1 501 ? 40.239 -2.845 -25.064 1.00 72.38 501 PRO A CA 1
ATOM 4114 C C . PRO A 1 501 ? 39.177 -3.396 -24.099 1.00 72.38 501 PRO A C 1
ATOM 4116 O O . PRO A 1 501 ? 38.596 -4.453 -24.331 1.00 72.38 501 PRO A O 1
ATOM 4119 N N . THR A 1 502 ? 38.912 -2.644 -23.026 1.00 82.69 502 THR A N 1
ATOM 4120 C CA . THR A 1 502 ? 37.830 -2.899 -22.051 1.00 82.69 502 THR A CA 1
ATOM 4121 C C . THR A 1 502 ? 36.711 -1.858 -22.099 1.00 82.69 502 THR A C 1
ATOM 4123 O O . THR A 1 502 ? 35.595 -2.154 -21.682 1.00 82.69 502 THR A O 1
ATOM 4126 N N . ARG A 1 503 ? 36.969 -0.647 -22.612 1.00 93.38 503 ARG A N 1
ATOM 4127 C CA . ARG A 1 503 ? 35.947 0.402 -22.746 1.00 93.38 503 ARG A CA 1
ATOM 4128 C C . ARG A 1 503 ? 35.084 0.181 -23.986 1.00 93.38 503 ARG A C 1
ATOM 4130 O O . ARG A 1 503 ? 35.614 -0.018 -25.075 1.00 93.38 503 ARG A O 1
ATOM 4137 N N . LEU A 1 504 ? 33.771 0.260 -23.800 1.00 95.81 504 LEU A N 1
ATOM 4138 C CA . LEU A 1 504 ? 32.743 0.286 -24.833 1.00 95.81 504 LEU A CA 1
ATOM 4139 C C . LEU A 1 504 ? 32.167 1.704 -24.923 1.00 95.81 504 LEU A C 1
ATOM 4141 O O . LEU A 1 504 ? 31.678 2.236 -23.929 1.00 95.81 504 LEU A O 1
ATOM 4145 N N . THR A 1 505 ? 32.189 2.277 -26.121 1.00 97.12 505 THR A N 1
ATOM 4146 C CA . THR A 1 505 ? 31.481 3.501 -26.501 1.00 97.12 505 THR A CA 1
ATOM 4147 C C . THR A 1 505 ? 30.255 3.131 -27.333 1.00 97.12 505 THR A C 1
ATOM 4149 O O . THR A 1 505 ? 30.333 2.352 -28.287 1.00 97.12 505 THR A O 1
ATOM 4152 N N . ILE A 1 506 ? 29.116 3.716 -26.986 1.00 97.88 506 ILE A N 1
ATOM 4153 C CA . ILE A 1 506 ? 27.820 3.536 -27.636 1.00 97.88 506 ILE A CA 1
ATOM 4154 C C . ILE A 1 506 ? 27.328 4.916 -28.059 1.00 97.88 506 ILE A C 1
ATOM 4156 O O . ILE A 1 506 ? 27.417 5.861 -27.280 1.00 97.88 506 ILE A O 1
ATOM 4160 N N . GLN A 1 507 ? 26.791 5.028 -29.269 1.00 97.75 507 GLN A N 1
ATOM 4161 C CA . GLN A 1 507 ? 26.136 6.238 -29.756 1.00 97.75 507 GLN A CA 1
ATOM 4162 C C . GLN A 1 507 ? 24.647 5.962 -29.975 1.00 97.75 507 GLN A C 1
ATOM 4164 O O . GLN A 1 507 ? 24.279 4.977 -30.627 1.00 97.75 507 GLN A O 1
ATOM 4169 N N . LEU A 1 508 ? 23.807 6.842 -29.439 1.00 97.12 508 LEU A N 1
ATOM 4170 C CA . LEU A 1 508 ? 22.358 6.829 -29.599 1.00 97.12 508 LEU A CA 1
ATOM 4171 C C . LEU A 1 508 ? 21.886 7.763 -30.725 1.00 97.12 508 LEU A C 1
ATOM 4173 O O . LEU A 1 508 ? 22.623 8.637 -31.176 1.00 97.12 508 LEU A O 1
ATOM 4177 N N . ASP A 1 509 ? 20.640 7.582 -31.165 1.00 96.38 509 ASP A N 1
ATOM 4178 C CA . ASP A 1 509 ? 19.942 8.481 -32.096 1.00 96.38 509 ASP A CA 1
ATOM 4179 C C . ASP A 1 509 ? 19.581 9.845 -31.480 1.00 96.38 509 ASP A C 1
ATOM 4181 O O . ASP A 1 509 ? 19.423 10.822 -32.208 1.00 96.38 509 ASP A O 1
ATOM 4185 N N . LYS A 1 510 ? 19.445 9.913 -30.150 1.00 94.12 510 LYS A N 1
ATOM 4186 C CA . LYS A 1 510 ? 19.177 11.131 -29.372 1.00 94.12 510 LYS A CA 1
ATOM 4187 C C . LYS A 1 510 ? 19.715 10.992 -27.936 1.00 94.12 510 LYS A C 1
ATOM 4189 O O . LYS A 1 510 ? 20.011 9.868 -27.524 1.00 94.12 510 LYS A O 1
ATOM 4194 N N . PRO A 1 511 ? 19.836 12.085 -27.159 1.00 91.50 511 PRO A N 1
ATOM 4195 C CA . PRO A 1 511 ? 20.308 12.012 -25.779 1.00 91.50 511 PRO A CA 1
ATOM 4196 C C . PRO A 1 511 ? 19.416 11.136 -24.893 1.00 91.50 511 PRO A C 1
ATOM 4198 O O . PRO A 1 511 ? 18.187 11.177 -24.998 1.00 91.50 511 PRO A O 1
ATOM 4201 N N . LEU A 1 512 ? 20.030 10.362 -23.996 1.00 89.50 512 LEU A N 1
ATOM 4202 C CA . LEU A 1 512 ? 19.291 9.541 -23.037 1.00 89.50 512 LEU A CA 1
ATOM 4203 C C . LEU A 1 512 ? 18.811 10.402 -21.864 1.00 89.50 512 LEU A C 1
ATOM 4205 O O . LEU A 1 512 ? 19.569 10.676 -20.935 1.00 89.50 512 LEU A O 1
ATOM 4209 N N . ILE A 1 513 ? 17.536 10.786 -21.882 1.00 86.00 513 ILE A N 1
ATOM 4210 C CA . ILE A 1 513 ? 16.891 11.397 -20.717 1.00 86.00 513 ILE A CA 1
ATOM 4211 C C . ILE A 1 513 ? 16.566 10.285 -19.712 1.00 86.00 513 ILE A C 1
ATOM 4213 O O . ILE A 1 513 ? 15.722 9.428 -20.000 1.00 86.00 513 ILE A O 1
ATOM 4217 N N . LYS A 1 514 ? 17.238 10.321 -18.554 1.00 86.50 514 LYS A N 1
ATOM 4218 C CA . LYS A 1 514 ? 16.978 9.476 -17.381 1.00 86.50 514 LYS A CA 1
ATOM 4219 C C . LYS A 1 514 ? 16.840 10.313 -16.108 1.00 86.50 514 LYS A C 1
ATOM 4221 O O . LYS A 1 514 ? 17.525 11.324 -15.957 1.00 86.50 514 LYS A O 1
ATOM 4226 N N . ASP A 1 515 ? 16.059 9.828 -15.157 1.00 85.81 515 ASP A N 1
ATOM 4227 C CA . ASP A 1 515 ? 16.000 10.344 -13.786 1.00 85.81 515 ASP A CA 1
ATOM 4228 C C . ASP A 1 515 ? 16.952 9.571 -12.844 1.00 85.81 515 ASP A C 1
ATOM 4230 O O . ASP A 1 515 ? 17.538 8.551 -13.213 1.00 85.81 515 ASP A O 1
ATOM 4234 N N . ASP A 1 516 ? 17.176 10.052 -11.619 1.00 84.44 516 ASP A N 1
ATOM 4235 C CA . ASP A 1 516 ? 18.139 9.431 -10.680 1.00 84.44 516 ASP A CA 1
ATOM 4236 C C . ASP A 1 516 ? 17.643 8.130 -10.037 1.00 84.44 516 ASP A C 1
ATOM 4238 O O . ASP A 1 516 ? 18.438 7.293 -9.617 1.00 84.44 516 ASP A O 1
ATOM 4242 N N . GLN A 1 517 ? 16.328 7.912 -10.045 1.00 83.94 517 GLN A N 1
ATOM 4243 C CA . GLN A 1 517 ? 15.679 6.659 -9.637 1.00 83.94 517 GLN A CA 1
ATOM 4244 C C . GLN A 1 517 ? 15.579 5.618 -10.772 1.00 83.94 517 GLN A C 1
ATOM 4246 O O . GLN A 1 517 ? 14.848 4.630 -10.652 1.00 83.94 517 GLN A O 1
ATOM 4251 N N . GLU A 1 518 ? 16.269 5.854 -11.891 1.00 91.69 518 GLU A N 1
ATOM 4252 C CA . GLU A 1 518 ? 16.268 4.992 -13.072 1.00 91.69 518 GLU A CA 1
ATOM 4253 C C . GLU A 1 518 ? 17.666 4.417 -13.312 1.00 91.69 518 GLU A C 1
ATOM 4255 O O . GLU A 1 518 ? 18.643 5.135 -13.539 1.00 91.69 518 GLU A O 1
ATOM 4260 N N . GLN A 1 519 ? 17.767 3.091 -13.271 1.00 93.50 519 GLN A N 1
ATOM 4261 C CA . GLN A 1 519 ? 19.012 2.375 -13.481 1.00 93.50 519 GLN A CA 1
ATOM 4262 C C . GLN A 1 519 ? 19.239 2.138 -14.976 1.00 93.50 519 GLN A C 1
ATOM 4264 O O . GLN A 1 519 ? 18.532 1.352 -15.613 1.00 93.50 519 GLN A O 1
ATOM 4269 N N . LEU A 1 520 ? 20.270 2.786 -15.516 1.00 95.25 520 LEU A N 1
ATOM 4270 C CA . LEU A 1 520 ? 20.843 2.464 -16.819 1.00 95.25 520 LEU A CA 1
ATOM 4271 C C . LEU A 1 520 ? 21.662 1.169 -16.707 1.00 95.25 520 LEU A C 1
ATOM 4273 O O . LEU A 1 520 ? 22.590 1.081 -15.904 1.00 95.25 520 LEU A O 1
ATOM 4277 N N . VAL A 1 521 ? 21.317 0.164 -17.510 1.00 96.38 521 VAL A N 1
ATOM 4278 C CA . VAL A 1 521 ? 21.942 -1.164 -17.505 1.00 96.38 521 VAL A CA 1
ATOM 4279 C C . VAL A 1 521 ? 22.328 -1.553 -18.923 1.00 96.38 521 VAL A C 1
ATOM 4281 O O . VAL A 1 521 ? 21.484 -1.634 -19.816 1.00 96.38 521 VAL A O 1
ATOM 4284 N N . ILE A 1 522 ? 23.621 -1.804 -19.115 1.00 97.31 522 ILE A N 1
ATOM 4285 C CA . ILE A 1 522 ? 24.233 -2.065 -20.418 1.00 97.31 522 ILE A CA 1
ATOM 4286 C C . ILE A 1 522 ? 24.870 -3.449 -20.386 1.00 97.31 522 ILE A C 1
ATOM 4288 O O . ILE A 1 522 ? 25.639 -3.761 -19.472 1.00 97.31 522 ILE A O 1
ATOM 4292 N N . GLN A 1 523 ? 24.545 -4.284 -21.370 1.00 96.31 523 GLN A N 1
ATOM 4293 C CA . GLN A 1 523 ? 24.988 -5.677 -21.405 1.00 96.31 523 GLN A CA 1
ATOM 4294 C C . GLN A 1 523 ? 25.178 -6.218 -22.828 1.00 96.31 523 GLN A C 1
ATOM 4296 O O . GLN A 1 523 ? 24.599 -5.723 -23.795 1.00 96.31 523 GLN A O 1
ATOM 4301 N N . ALA A 1 524 ? 25.998 -7.259 -22.945 1.00 94.50 524 ALA A N 1
ATOM 4302 C CA . ALA A 1 524 ? 26.327 -7.958 -24.180 1.00 94.50 524 ALA A CA 1
ATOM 4303 C C . ALA A 1 524 ? 26.218 -9.473 -23.942 1.00 94.50 524 ALA A C 1
ATOM 4305 O O . ALA A 1 524 ? 27.213 -10.174 -23.734 1.00 94.50 524 ALA A O 1
ATOM 4306 N N . GLY A 1 525 ? 24.977 -9.969 -23.886 1.00 91.44 525 GLY A N 1
ATOM 4307 C CA . GLY A 1 525 ? 24.683 -11.243 -23.223 1.00 91.44 525 GLY A CA 1
ATOM 4308 C C . GLY A 1 525 ? 25.026 -11.147 -21.733 1.00 91.44 525 GLY A C 1
ATOM 4309 O O . GLY A 1 525 ? 24.787 -10.117 -21.114 1.00 91.44 525 GLY A O 1
ATOM 4310 N N . ASP A 1 526 ? 25.661 -12.181 -21.187 1.00 90.12 526 ASP A N 1
ATOM 4311 C CA . ASP A 1 526 ? 26.046 -12.278 -19.767 1.00 90.12 526 ASP A CA 1
ATOM 4312 C C . ASP A 1 526 ? 27.237 -11.357 -19.379 1.00 90.12 526 ASP A C 1
ATOM 4314 O O . ASP A 1 526 ? 27.765 -11.440 -18.267 1.00 90.12 526 ASP A O 1
ATOM 4318 N N . ASN A 1 527 ? 27.716 -10.517 -20.305 1.00 92.25 527 ASN A N 1
ATOM 4319 C CA . ASN A 1 527 ? 28.807 -9.560 -20.104 1.00 92.25 527 ASN A CA 1
ATOM 4320 C C . ASN A 1 527 ? 28.204 -8.185 -19.775 1.00 92.25 527 ASN A C 1
ATOM 4322 O O . ASN A 1 527 ? 27.620 -7.549 -20.654 1.00 92.25 527 ASN A O 1
ATOM 4326 N N . HIS A 1 528 ? 28.327 -7.723 -18.532 1.00 94.31 528 HIS A N 1
ATOM 4327 C CA . HIS A 1 528 ? 27.736 -6.458 -18.072 1.00 94.31 528 HIS A CA 1
ATOM 4328 C C . HIS A 1 528 ? 28.746 -5.304 -18.104 1.00 94.31 528 HIS A C 1
ATOM 4330 O O . HIS A 1 528 ? 29.948 -5.521 -17.952 1.00 94.31 528 HIS A O 1
ATOM 4336 N N . CYS A 1 529 ? 28.263 -4.074 -18.275 1.00 95.00 529 CYS A N 1
ATOM 4337 C CA . CYS A 1 529 ? 29.089 -2.868 -18.215 1.00 95.00 529 CYS A CA 1
ATOM 4338 C C . CYS A 1 529 ? 29.079 -2.220 -16.817 1.00 95.00 529 CYS A C 1
ATOM 4340 O O . CYS A 1 529 ? 28.015 -2.046 -16.222 1.00 95.00 529 CYS A O 1
ATOM 4342 N N . THR A 1 530 ? 30.251 -1.815 -16.326 1.00 93.88 530 THR A N 1
ATOM 4343 C CA . THR A 1 530 ? 30.455 -0.962 -15.140 1.00 93.88 530 THR A CA 1
ATOM 4344 C C . THR A 1 530 ? 30.870 0.453 -15.558 1.00 93.88 530 THR A C 1
ATOM 4346 O O . THR A 1 530 ? 31.036 0.730 -16.747 1.00 93.88 530 THR A O 1
ATOM 4349 N N . ASP A 1 531 ? 31.038 1.362 -14.592 1.00 94.25 531 ASP A N 1
ATOM 4350 C CA . ASP A 1 531 ? 31.648 2.691 -14.797 1.00 94.25 531 ASP A CA 1
ATOM 4351 C C . ASP A 1 531 ? 30.957 3.523 -15.895 1.00 94.25 531 ASP A C 1
ATOM 4353 O O . ASP A 1 531 ? 31.597 4.192 -16.710 1.00 94.25 531 ASP A O 1
ATOM 4357 N N . ILE A 1 532 ? 29.625 3.418 -15.954 1.00 94.56 532 ILE A N 1
ATOM 4358 C CA . ILE A 1 532 ? 28.808 3.994 -17.020 1.00 94.56 532 ILE A CA 1
ATOM 4359 C C . ILE A 1 532 ? 28.795 5.522 -16.897 1.00 94.56 532 ILE A C 1
ATOM 4361 O O . ILE A 1 532 ? 28.385 6.074 -15.879 1.00 94.56 532 ILE A O 1
ATOM 4365 N N . THR A 1 533 ? 29.200 6.200 -17.967 1.00 94.19 533 THR A N 1
ATOM 4366 C CA . THR A 1 533 ? 29.215 7.661 -18.098 1.00 94.19 533 THR A CA 1
ATOM 4367 C C . THR A 1 533 ? 28.461 8.077 -19.358 1.00 94.19 533 THR A C 1
ATOM 4369 O O . THR A 1 533 ? 28.618 7.470 -20.419 1.00 94.19 533 THR A O 1
ATOM 4372 N N . THR A 1 534 ? 27.626 9.107 -19.248 1.00 91.69 534 THR A N 1
ATOM 4373 C CA . THR A 1 534 ? 26.747 9.602 -20.319 1.00 91.69 534 THR A CA 1
ATOM 4374 C C . THR A 1 534 ? 27.124 11.032 -20.689 1.00 91.69 534 THR A C 1
ATOM 4376 O O . THR A 1 534 ? 27.179 11.888 -19.809 1.00 91.69 534 THR A O 1
ATOM 4379 N N . ASN A 1 535 ? 27.344 11.301 -21.975 1.00 90.94 535 ASN A N 1
ATOM 4380 C CA . ASN A 1 535 ? 27.593 12.637 -22.512 1.00 90.94 535 ASN A CA 1
ATOM 4381 C C . ASN A 1 535 ? 26.761 12.836 -23.786 1.00 90.94 535 ASN A C 1
ATOM 4383 O O . ASN A 1 535 ? 27.072 12.251 -24.824 1.00 90.94 535 ASN A O 1
ATOM 4387 N N . GLU A 1 536 ? 25.693 13.630 -23.695 1.00 89.56 536 GLU A N 1
ATOM 4388 C CA . GLU A 1 536 ? 24.699 13.830 -24.760 1.00 89.56 536 GLU A CA 1
ATOM 4389 C C . GLU A 1 536 ? 24.176 12.500 -25.351 1.00 89.56 536 GLU A C 1
ATOM 4391 O O . GLU A 1 536 ? 23.460 11.754 -24.681 1.00 89.56 536 GLU A O 1
ATOM 4396 N N . VAL A 1 537 ? 24.525 12.201 -26.608 1.00 95.88 537 VAL A N 1
ATOM 4397 C CA . VAL A 1 537 ? 24.158 10.979 -27.346 1.00 95.88 537 VAL A CA 1
ATOM 4398 C C . VAL A 1 537 ? 25.122 9.810 -27.113 1.00 95.88 537 VAL A C 1
ATOM 4400 O O . VAL A 1 537 ? 24.861 8.703 -27.584 1.00 95.88 537 VAL A O 1
ATOM 4403 N N . PHE A 1 538 ? 26.247 10.034 -26.432 1.00 96.81 538 PHE A N 1
ATOM 4404 C CA . PHE A 1 538 ? 27.285 9.031 -26.209 1.00 96.81 538 PHE A CA 1
ATOM 4405 C C . PHE A 1 538 ? 27.211 8.436 -24.804 1.00 96.81 538 PHE A C 1
ATOM 4407 O O . PHE A 1 538 ? 27.080 9.147 -23.808 1.00 96.81 538 PHE A O 1
ATOM 4414 N N . ILE A 1 539 ? 27.380 7.119 -24.718 1.00 96.88 539 ILE A N 1
ATOM 4415 C CA . ILE A 1 539 ? 27.538 6.396 -23.458 1.00 96.88 539 ILE A CA 1
ATOM 4416 C C . ILE A 1 539 ? 28.860 5.635 -23.497 1.00 96.88 539 ILE A C 1
ATOM 4418 O O . ILE A 1 539 ? 29.129 4.914 -24.456 1.00 96.88 539 ILE A O 1
ATOM 4422 N N . ASN A 1 540 ? 29.679 5.778 -22.459 1.00 97.00 540 ASN A N 1
ATOM 4423 C CA . ASN A 1 540 ? 30.938 5.056 -22.298 1.00 97.00 540 ASN A CA 1
ATOM 4424 C C . ASN A 1 540 ? 30.881 4.197 -21.033 1.00 97.00 540 ASN A C 1
ATOM 4426 O O . ASN A 1 540 ? 30.442 4.677 -19.991 1.00 97.00 540 ASN A O 1
ATOM 4430 N N . CYS A 1 541 ? 31.329 2.946 -21.103 1.00 96.44 541 CYS A N 1
ATOM 4431 C CA . CYS A 1 541 ? 31.341 2.036 -19.956 1.00 96.44 541 CYS A CA 1
ATOM 4432 C C . CYS A 1 541 ? 32.473 0.999 -20.048 1.00 96.44 541 CYS A C 1
ATOM 4434 O O . CYS A 1 541 ? 32.992 0.727 -21.132 1.00 96.44 541 CYS A O 1
ATOM 4436 N N . SER A 1 542 ? 32.869 0.416 -18.917 1.00 95.00 542 SER A N 1
ATOM 4437 C CA . SER A 1 542 ? 33.841 -0.683 -18.853 1.00 95.00 542 SER A CA 1
ATOM 4438 C C . SER A 1 542 ? 33.116 -2.021 -19.002 1.00 95.00 542 SER A C 1
ATOM 4440 O O . SER A 1 542 ? 32.350 -2.409 -18.125 1.00 95.00 542 SER A O 1
ATOM 4442 N N . LEU A 1 543 ? 33.338 -2.758 -20.090 1.00 93.69 543 LEU A N 1
ATOM 4443 C CA . LEU A 1 543 ? 32.674 -4.041 -20.319 1.00 93.69 543 LEU A CA 1
ATOM 4444 C C . LEU A 1 543 ? 33.392 -5.171 -19.565 1.00 93.69 543 LEU A C 1
ATOM 4446 O O . LEU A 1 543 ? 34.536 -5.512 -19.874 1.00 93.69 543 LEU A O 1
ATOM 4450 N N . HIS A 1 544 ? 32.715 -5.784 -18.593 1.00 91.12 544 HIS A N 1
ATOM 4451 C CA . HIS A 1 544 ? 33.245 -6.914 -17.836 1.00 91.12 544 HIS A CA 1
ATOM 4452 C C . HIS A 1 544 ? 33.083 -8.217 -18.636 1.00 91.12 544 HIS A C 1
ATOM 4454 O O . HIS A 1 544 ? 31.971 -8.695 -18.868 1.00 91.12 544 HIS A O 1
ATOM 4460 N N . LEU A 1 545 ? 34.209 -8.775 -19.092 1.00 89.25 545 LEU A N 1
ATOM 4461 C CA . LEU A 1 545 ? 34.244 -9.880 -20.053 1.00 89.25 545 LEU A CA 1
ATOM 4462 C C . LEU A 1 545 ? 34.115 -11.241 -19.339 1.00 89.25 545 LEU A C 1
ATOM 4464 O O . LEU A 1 545 ? 35.109 -11.850 -18.943 1.00 89.25 545 LEU A O 1
ATOM 4468 N N . THR A 1 546 ? 32.883 -11.721 -19.176 1.00 87.81 546 THR A N 1
ATOM 4469 C CA . THR A 1 546 ? 32.530 -12.987 -18.505 1.00 87.81 546 THR A CA 1
ATOM 4470 C C . THR A 1 546 ? 32.422 -14.177 -19.463 1.00 87.81 546 THR A C 1
ATOM 4472 O O . THR A 1 546 ? 32.747 -15.306 -19.089 1.00 87.81 546 THR A O 1
ATOM 4475 N N . LYS A 1 547 ? 31.971 -13.947 -20.705 1.00 89.56 547 LYS A N 1
ATOM 4476 C CA . LYS A 1 547 ? 31.580 -14.999 -21.654 1.00 89.56 547 LYS A CA 1
ATOM 4477 C C . LYS A 1 547 ? 31.920 -14.632 -23.097 1.00 89.56 547 LYS A C 1
ATOM 4479 O O . LYS A 1 547 ? 31.425 -13.642 -23.630 1.00 89.56 547 LYS A O 1
ATOM 4484 N N . SER A 1 548 ? 32.722 -15.472 -23.752 1.00 91.31 548 SER A N 1
ATOM 4485 C CA . SER A 1 548 ? 33.108 -15.302 -25.160 1.00 91.31 548 SER A CA 1
ATOM 4486 C C . SER A 1 548 ? 31.938 -15.525 -26.126 1.00 91.31 548 SER A C 1
ATOM 4488 O O . SER A 1 548 ? 31.075 -16.367 -25.872 1.00 91.31 548 SER A O 1
ATOM 4490 N N . GLY A 1 549 ? 31.935 -14.825 -27.265 1.00 93.56 549 GLY A N 1
ATOM 4491 C CA . GLY A 1 549 ? 30.911 -14.975 -28.308 1.00 93.56 549 GLY A CA 1
ATOM 4492 C C . GLY A 1 549 ? 30.614 -13.695 -29.095 1.00 93.56 549 GLY A C 1
ATOM 4493 O O . GLY A 1 549 ? 31.292 -12.681 -28.937 1.00 93.56 549 GLY A O 1
ATOM 4494 N N . HIS A 1 550 ? 29.587 -13.752 -29.952 1.00 96.38 550 HIS A N 1
ATOM 4495 C CA . HIS A 1 550 ? 29.091 -12.610 -30.728 1.00 96.38 550 HIS A CA 1
ATOM 4496 C C . HIS A 1 550 ? 27.758 -12.101 -30.175 1.00 96.38 550 HIS A C 1
ATOM 4498 O O . HIS A 1 550 ? 26.711 -12.716 -30.403 1.00 96.38 550 HIS A O 1
ATOM 4504 N N . PHE A 1 551 ? 27.781 -10.944 -29.519 1.00 96.62 551 PHE A N 1
ATOM 4505 C CA . PHE A 1 551 ? 26.629 -10.391 -28.806 1.00 96.62 551 PHE A CA 1
ATOM 4506 C C . PHE A 1 551 ? 26.194 -9.056 -29.403 1.00 96.62 551 PHE A C 1
ATOM 4508 O O . PHE A 1 551 ? 27.023 -8.251 -29.824 1.00 96.62 551 PHE A O 1
ATOM 4515 N N . LYS A 1 552 ? 24.884 -8.806 -29.425 1.00 97.12 552 LYS A N 1
ATOM 4516 C CA . LYS A 1 552 ? 24.366 -7.441 -29.564 1.00 97.12 552 LYS A CA 1
ATOM 4517 C C . LYS A 1 552 ? 24.537 -6.715 -28.231 1.00 97.12 552 LYS A C 1
ATOM 4519 O O . LYS A 1 552 ? 24.502 -7.364 -27.187 1.00 97.12 552 LYS A O 1
ATOM 4524 N N . ILE A 1 553 ? 24.701 -5.399 -28.284 1.00 97.44 553 ILE A N 1
ATOM 4525 C CA . ILE A 1 553 ? 24.612 -4.543 -27.105 1.00 97.44 553 ILE A CA 1
ATOM 4526 C C . ILE A 1 553 ? 23.136 -4.259 -26.840 1.00 97.44 553 ILE A C 1
ATOM 4528 O O . ILE A 1 553 ? 22.404 -3.868 -27.751 1.00 97.44 553 ILE A O 1
ATOM 4532 N N . ASP A 1 554 ? 22.728 -4.463 -25.598 1.00 97.56 554 ASP A N 1
ATOM 4533 C CA . ASP A 1 554 ? 21.435 -4.089 -25.041 1.00 97.56 554 ASP A CA 1
ATOM 4534 C C . ASP A 1 554 ? 21.671 -2.934 -24.059 1.00 97.56 554 ASP A C 1
ATOM 4536 O O . ASP A 1 554 ? 22.442 -3.069 -23.105 1.00 97.56 554 ASP A O 1
ATOM 4540 N N . VAL A 1 555 ? 21.071 -1.779 -24.348 1.00 97.25 555 VAL A N 1
ATOM 4541 C CA . VAL A 1 555 ? 21.079 -0.579 -23.502 1.00 97.25 555 VAL A CA 1
ATOM 4542 C C . VAL A 1 555 ? 19.679 -0.433 -22.939 1.00 97.25 555 VAL A C 1
ATOM 4544 O O . VAL A 1 555 ? 18.770 -0.025 -23.657 1.00 97.25 555 VAL A O 1
ATOM 4547 N N . SER A 1 556 ? 19.499 -0.773 -21.670 1.00 96.44 556 SER A N 1
ATOM 4548 C CA . SER A 1 556 ? 18.194 -0.794 -21.011 1.00 96.44 556 SER A CA 1
ATOM 4549 C C . SER A 1 556 ? 18.106 0.240 -19.891 1.00 96.44 556 SER A C 1
ATOM 4551 O O . SER A 1 556 ? 19.099 0.541 -19.229 1.00 96.44 556 SER A O 1
ATOM 4553 N N . LEU A 1 557 ? 16.913 0.792 -19.686 1.00 95.56 557 LEU A N 1
ATOM 4554 C CA . LEU A 1 557 ? 16.598 1.724 -18.608 1.00 95.56 557 LEU A CA 1
ATOM 4555 C C . LEU A 1 557 ? 15.379 1.187 -17.852 1.00 95.56 557 LEU A C 1
ATOM 4557 O O . LEU A 1 557 ? 14.356 0.848 -18.456 1.00 95.56 557 LEU A O 1
ATOM 4561 N N . ARG A 1 558 ? 15.515 1.055 -16.530 1.00 94.50 558 ARG A N 1
ATOM 4562 C CA . ARG A 1 558 ? 14.499 0.477 -15.638 1.00 94.50 558 ARG A CA 1
ATOM 4563 C C . ARG A 1 558 ? 14.399 1.267 -14.340 1.00 94.50 558 ARG A C 1
ATOM 4565 O O . ARG A 1 558 ? 15.416 1.744 -13.849 1.00 94.50 558 ARG A O 1
ATOM 4572 N N . SER A 1 559 ? 13.213 1.340 -13.741 1.00 91.94 559 SER A N 1
ATOM 4573 C CA . SER A 1 559 ? 13.062 1.829 -12.367 1.00 91.94 559 SER A CA 1
ATOM 4574 C C . SER A 1 559 ? 12.550 0.716 -11.469 1.00 91.94 559 SER A C 1
ATOM 4576 O O . SER A 1 559 ? 11.463 0.181 -11.673 1.00 91.94 559 SER A O 1
ATOM 4578 N N . ASP A 1 560 ? 13.319 0.376 -10.439 1.00 87.69 560 ASP A N 1
ATOM 4579 C CA . ASP A 1 560 ? 12.933 -0.659 -9.484 1.00 87.69 560 ASP A CA 1
ATOM 4580 C C . ASP A 1 560 ? 11.987 -0.157 -8.377 1.00 87.69 560 ASP A C 1
ATOM 4582 O O . ASP A 1 560 ? 11.704 -0.901 -7.438 1.00 87.69 560 ASP A O 1
ATOM 4586 N N . ARG A 1 561 ? 11.430 1.055 -8.518 1.00 87.69 561 ARG A N 1
ATOM 4587 C CA . ARG A 1 561 ? 10.580 1.700 -7.508 1.00 87.69 561 ARG A CA 1
ATOM 4588 C C . ARG A 1 561 ? 9.161 1.124 -7.405 1.00 87.69 561 ARG A C 1
ATOM 4590 O O . ARG A 1 561 ? 8.719 0.823 -6.302 1.00 87.69 561 ARG A O 1
ATOM 4597 N N . TYR A 1 562 ? 8.475 0.909 -8.531 1.00 91.31 562 TYR A N 1
ATOM 4598 C CA . TYR A 1 562 ? 7.088 0.403 -8.568 1.00 91.31 562 TYR A CA 1
ATOM 4599 C C . TYR A 1 562 ? 7.003 -0.959 -9.267 1.00 91.31 562 TYR A C 1
ATOM 4601 O O . TYR A 1 562 ? 7.864 -1.293 -10.091 1.00 91.31 562 TYR A O 1
ATOM 4609 N N . ALA A 1 563 ? 6.014 -1.782 -8.907 1.00 90.12 563 ALA A N 1
ATOM 4610 C CA . ALA A 1 563 ? 5.808 -3.101 -9.523 1.00 90.12 563 ALA A CA 1
ATOM 4611 C C . ALA A 1 563 ? 5.237 -3.016 -10.950 1.00 90.12 563 ALA A C 1
ATOM 4613 O O . ALA A 1 563 ? 5.614 -3.812 -11.810 1.00 90.12 563 ALA A O 1
ATOM 4614 N N . ASP A 1 564 ? 4.419 -2.005 -11.228 1.00 90.44 564 ASP A N 1
ATOM 4615 C CA . ASP A 1 564 ? 3.857 -1.667 -12.537 1.00 90.44 564 ASP A CA 1
ATOM 4616 C C . ASP A 1 564 ? 4.752 -0.694 -13.329 1.00 90.44 564 ASP A C 1
ATOM 4618 O O . ASP A 1 564 ? 4.285 0.263 -13.940 1.00 90.44 564 ASP A O 1
ATOM 4622 N N . THR A 1 565 ? 6.058 -0.973 -13.374 1.00 92.75 565 THR A N 1
ATOM 4623 C CA . THR A 1 565 ? 6.984 -0.338 -14.328 1.00 92.75 565 THR A CA 1
ATOM 4624 C C . THR A 1 565 ? 7.277 -1.255 -15.515 1.00 92.75 565 THR A C 1
ATOM 4626 O O . THR A 1 565 ? 7.152 -2.485 -15.440 1.00 92.75 565 THR A O 1
ATOM 4629 N N . VAL A 1 566 ? 7.707 -0.682 -16.641 1.00 93.81 566 VAL A N 1
ATOM 4630 C CA . VAL A 1 566 ? 8.309 -1.449 -17.743 1.00 93.81 566 VAL A CA 1
ATOM 4631 C C . VAL A 1 566 ? 9.751 -1.030 -17.991 1.00 93.81 566 VAL A C 1
ATOM 4633 O O . VAL A 1 566 ? 10.108 0.137 -17.888 1.00 93.81 566 VAL A O 1
ATOM 4636 N N . VAL A 1 567 ? 10.582 -2.005 -18.356 1.00 95.19 567 VAL A N 1
ATOM 4637 C CA . VAL A 1 567 ? 11.931 -1.752 -18.870 1.00 95.19 567 VAL A CA 1
ATOM 4638 C C . VAL A 1 567 ? 11.813 -1.294 -20.320 1.00 95.19 567 VAL A C 1
ATOM 4640 O O . VAL A 1 567 ? 11.190 -1.993 -21.123 1.00 95.19 567 VAL A O 1
ATOM 4643 N N . ILE A 1 568 ? 12.437 -0.167 -20.659 1.00 96.19 568 ILE A N 1
ATOM 4644 C CA . ILE A 1 568 ? 12.681 0.230 -22.052 1.00 96.19 568 ILE A CA 1
ATOM 4645 C C . ILE A 1 568 ? 14.115 -0.114 -22.442 1.00 96.19 568 ILE A C 1
ATOM 4647 O O . ILE A 1 568 ? 15.005 -0.129 -21.590 1.00 96.19 568 ILE A O 1
ATOM 4651 N N . SER A 1 569 ? 14.364 -0.398 -23.717 1.00 96.38 569 SER A N 1
ATOM 4652 C CA . SER A 1 569 ? 15.715 -0.684 -24.195 1.00 96.38 569 SER A CA 1
ATOM 4653 C C . SER A 1 569 ? 15.960 -0.292 -25.645 1.00 96.38 569 SER A C 1
ATOM 4655 O O . SER A 1 569 ? 15.040 -0.108 -26.441 1.00 96.38 569 SER A O 1
ATOM 4657 N N . ALA A 1 570 ? 17.236 -0.194 -26.003 1.00 96.88 570 ALA A N 1
ATOM 4658 C CA . ALA A 1 570 ? 17.705 -0.110 -27.371 1.00 96.88 570 ALA A CA 1
ATOM 4659 C C . ALA A 1 570 ? 18.729 -1.215 -27.634 1.00 96.88 570 ALA A C 1
ATOM 4661 O O . ALA A 1 570 ? 19.667 -1.416 -26.863 1.00 96.88 570 ALA A O 1
ATOM 4662 N N . VAL A 1 571 ? 18.549 -1.928 -28.744 1.00 96.69 571 VAL A N 1
ATOM 4663 C CA . VAL A 1 571 ? 19.312 -3.138 -29.068 1.00 96.69 571 VAL A CA 1
ATOM 4664 C C . VAL A 1 571 ? 20.060 -2.933 -30.378 1.00 96.69 571 VAL A C 1
ATOM 4666 O O . VAL A 1 571 ? 19.446 -2.682 -31.419 1.00 96.69 571 VAL A O 1
ATOM 4669 N N . SER A 1 572 ? 21.386 -3.071 -30.341 1.00 97.19 572 SER A N 1
ATOM 4670 C CA . SER A 1 572 ? 22.258 -2.743 -31.471 1.00 97.19 572 SER A CA 1
ATOM 4671 C C . SER A 1 572 ? 21.983 -3.587 -32.724 1.00 97.19 572 SER A C 1
ATOM 4673 O O . SER A 1 572 ? 21.600 -4.764 -32.678 1.00 97.19 572 SER A O 1
ATOM 4675 N N . THR A 1 573 ? 22.207 -2.984 -33.891 1.00 95.44 573 THR A N 1
ATOM 4676 C CA . THR A 1 573 ? 22.174 -3.676 -35.189 1.00 95.44 573 THR A CA 1
ATOM 4677 C C . THR A 1 573 ? 23.416 -4.555 -35.356 1.00 95.44 573 THR A C 1
ATOM 4679 O O . THR A 1 573 ? 23.299 -5.769 -35.534 1.00 95.44 573 THR A O 1
ATOM 4682 N N . LYS A 1 574 ? 24.600 -3.946 -35.211 1.00 96.12 574 LYS A N 1
ATOM 4683 C CA . LYS A 1 574 ? 25.916 -4.602 -35.166 1.00 96.12 574 LYS A CA 1
ATOM 4684 C C . LYS A 1 574 ? 26.073 -5.453 -33.898 1.00 96.12 574 LYS A C 1
ATOM 4686 O O . LYS A 1 574 ? 25.434 -5.186 -32.881 1.00 96.12 574 LYS A O 1
ATOM 4691 N N . LYS A 1 575 ? 26.954 -6.455 -33.955 1.00 96.88 575 LYS A N 1
ATOM 4692 C CA . LYS A 1 575 ? 27.398 -7.258 -32.803 1.00 96.88 575 LYS A CA 1
ATOM 4693 C C . LYS A 1 575 ? 28.840 -6.902 -32.442 1.00 96.88 575 LYS A C 1
ATOM 4695 O O . LYS A 1 575 ? 29.617 -6.594 -33.343 1.00 96.88 575 LYS A O 1
ATOM 4700 N N . ILE A 1 576 ? 29.199 -7.022 -31.167 1.00 94.69 576 ILE A N 1
ATOM 4701 C CA . ILE A 1 576 ? 30.600 -7.101 -30.733 1.00 94.69 576 ILE A CA 1
ATOM 4702 C C . ILE A 1 576 ? 31.051 -8.563 -30.650 1.00 94.69 576 ILE A C 1
ATOM 4704 O O . ILE A 1 576 ? 30.233 -9.470 -30.471 1.00 94.69 576 ILE A O 1
ATOM 4708 N N . TYR A 1 577 ? 32.355 -8.792 -30.769 1.00 95.19 577 TYR A N 1
ATOM 4709 C CA . TYR A 1 577 ? 33.009 -10.068 -30.497 1.00 95.19 577 TYR A CA 1
ATOM 4710 C C . TYR A 1 577 ? 33.780 -9.984 -29.179 1.00 95.19 577 TYR A C 1
ATOM 4712 O O . TYR A 1 577 ? 34.586 -9.074 -28.994 1.00 95.19 577 TYR A O 1
ATOM 4720 N N . ILE A 1 578 ? 33.535 -10.927 -28.271 1.00 92.19 578 ILE A N 1
ATOM 4721 C CA . ILE A 1 578 ? 34.206 -11.013 -26.970 1.00 92.19 578 ILE A CA 1
ATOM 4722 C C . ILE A 1 578 ? 35.060 -12.280 -26.923 1.00 92.19 578 ILE A C 1
ATOM 4724 O O . ILE A 1 578 ? 34.566 -13.376 -27.201 1.00 92.19 578 ILE A O 1
ATOM 4728 N N . VAL A 1 579 ? 36.322 -12.130 -26.514 1.00 89.25 579 VAL A N 1
ATOM 4729 C CA . VAL A 1 579 ? 37.277 -13.220 -26.279 1.00 89.25 579 VAL A CA 1
ATOM 4730 C C . VAL A 1 579 ? 37.748 -13.191 -24.825 1.00 89.25 579 VAL A C 1
ATOM 4732 O O . VAL A 1 579 ? 38.679 -12.473 -24.463 1.00 89.25 579 VAL A O 1
ATOM 4735 N N . VAL A 1 580 ? 37.112 -14.004 -23.984 1.00 84.94 580 VAL A N 1
ATOM 4736 C CA . VAL A 1 580 ? 37.543 -14.251 -22.603 1.00 84.94 580 VAL A CA 1
ATOM 4737 C C . VAL A 1 580 ? 38.580 -15.369 -22.587 1.00 84.94 580 VAL A C 1
ATOM 4739 O O . VAL A 1 580 ? 38.367 -16.440 -23.167 1.00 84.94 580 VAL A O 1
ATOM 4742 N N . SER A 1 581 ? 39.695 -15.147 -21.895 1.00 73.38 581 SER A N 1
ATOM 4743 C CA . SER A 1 581 ? 40.663 -16.201 -21.603 1.00 73.38 581 SER A CA 1
ATOM 4744 C C . SER A 1 581 ? 40.031 -17.224 -20.648 1.00 73.38 581 SER A C 1
ATOM 4746 O O . SER A 1 581 ? 39.524 -16.880 -19.581 1.00 73.38 581 SER A O 1
ATOM 4748 N N . LYS A 1 582 ? 40.014 -18.510 -21.031 1.00 61.47 582 LYS A N 1
ATOM 4749 C CA . LYS A 1 582 ? 39.397 -19.561 -20.205 1.00 61.47 582 LYS A CA 1
ATOM 4750 C C . LYS A 1 582 ? 40.107 -19.657 -18.852 1.00 61.47 582 LYS A C 1
ATOM 4752 O O . LYS A 1 582 ? 41.235 -20.140 -18.765 1.00 61.47 582 LYS A O 1
ATOM 4757 N N . SER A 1 583 ? 39.417 -19.221 -17.800 1.00 54.94 583 SER A N 1
ATOM 4758 C CA . SER A 1 583 ? 39.898 -19.272 -16.420 1.00 54.94 583 SER A CA 1
ATOM 4759 C C . SER A 1 583 ? 40.317 -20.691 -16.021 1.00 54.94 583 SER A C 1
ATOM 4761 O O . SER A 1 583 ? 39.501 -21.622 -16.043 1.00 54.94 583 SER A O 1
ATOM 4763 N N . ARG A 1 584 ? 41.582 -20.838 -15.592 1.00 54.50 584 ARG A N 1
ATOM 4764 C CA . ARG A 1 584 ? 42.162 -22.107 -15.105 1.00 54.50 584 ARG A CA 1
ATOM 4765 C C . ARG A 1 584 ? 41.354 -22.715 -13.944 1.00 54.50 584 ARG A C 1
ATOM 4767 O O . ARG A 1 584 ? 41.377 -23.927 -13.756 1.00 54.50 584 ARG A O 1
ATOM 4774 N N . TYR A 1 585 ? 40.592 -21.895 -13.216 1.00 58.34 585 TYR A N 1
ATOM 4775 C CA . TYR A 1 585 ? 39.794 -22.308 -12.060 1.00 58.34 585 TYR A CA 1
ATOM 4776 C C . TYR A 1 585 ? 38.516 -23.087 -12.404 1.00 58.34 585 TYR A C 1
ATOM 4778 O O . TYR A 1 585 ? 37.942 -23.706 -11.515 1.00 58.34 585 TYR A O 1
ATOM 4786 N N . THR A 1 586 ? 38.072 -23.122 -13.666 1.00 58.16 586 THR A N 1
ATOM 4787 C CA . THR A 1 586 ? 36.912 -23.954 -14.062 1.00 58.16 586 THR A CA 1
ATOM 4788 C C . THR A 1 586 ? 37.146 -25.445 -13.800 1.00 58.16 586 THR A C 1
ATOM 4790 O O . THR A 1 586 ? 36.252 -26.127 -13.302 1.00 58.16 586 THR A O 1
ATOM 4793 N N . ILE A 1 587 ? 38.371 -25.928 -14.031 1.00 60.53 587 ILE A N 1
ATOM 4794 C CA . ILE A 1 587 ? 38.801 -27.289 -13.677 1.00 60.53 587 ILE A CA 1
ATOM 4795 C C . ILE A 1 587 ? 38.785 -27.470 -12.151 1.00 60.53 587 ILE A C 1
ATOM 4797 O O . ILE A 1 587 ? 38.234 -28.449 -11.654 1.00 60.53 587 ILE A O 1
ATOM 4801 N N . SER A 1 588 ? 39.317 -26.506 -11.392 1.00 64.06 588 SER A N 1
ATOM 4802 C CA . SER A 1 588 ? 39.320 -26.535 -9.921 1.00 64.06 588 SER A CA 1
ATOM 4803 C C . SER A 1 588 ? 37.906 -26.591 -9.327 1.00 64.06 588 SER A C 1
ATOM 4805 O O . SER A 1 588 ? 37.659 -27.367 -8.408 1.00 64.06 588 SER A O 1
ATOM 4807 N N . ILE A 1 589 ? 36.964 -25.816 -9.872 1.00 66.81 589 ILE A N 1
ATOM 4808 C CA . ILE A 1 589 ? 35.557 -25.799 -9.445 1.00 66.81 589 ILE A CA 1
ATOM 4809 C C . ILE A 1 589 ? 34.880 -27.143 -9.755 1.00 66.81 589 ILE A C 1
ATOM 4811 O O . ILE A 1 589 ? 34.182 -27.679 -8.896 1.00 66.81 589 ILE A O 1
ATOM 4815 N N . LEU A 1 590 ? 35.140 -27.736 -10.926 1.00 71.31 590 LEU A N 1
ATOM 4816 C CA . LEU A 1 590 ? 34.670 -29.085 -11.267 1.00 71.31 590 LEU A CA 1
ATOM 4817 C C . LEU A 1 590 ? 35.209 -30.152 -10.303 1.00 71.31 590 LEU A C 1
ATOM 4819 O O . LEU A 1 590 ? 34.429 -30.969 -9.816 1.00 71.31 590 LEU A O 1
ATOM 4823 N N . PHE A 1 591 ? 36.500 -30.111 -9.957 1.00 72.38 591 PHE A N 1
ATOM 4824 C CA . PHE A 1 591 ? 37.077 -31.003 -8.943 1.00 72.38 591 PHE A CA 1
ATOM 4825 C C . PHE A 1 591 ? 36.434 -30.816 -7.560 1.00 72.38 591 PHE A C 1
ATOM 4827 O O . PHE A 1 591 ? 36.184 -31.805 -6.868 1.00 72.38 591 PHE A O 1
ATOM 4834 N N . VAL A 1 592 ? 36.119 -29.580 -7.157 1.00 74.62 592 VAL A N 1
ATOM 4835 C CA . VAL A 1 592 ? 35.425 -29.300 -5.888 1.00 74.62 592 VAL A CA 1
ATOM 4836 C C . VAL A 1 592 ? 33.996 -29.851 -5.901 1.00 74.62 592 VAL A C 1
ATOM 4838 O O . VAL A 1 592 ? 33.616 -30.550 -4.964 1.00 74.62 592 VAL A O 1
ATOM 4841 N N . ILE A 1 593 ? 33.223 -29.621 -6.966 1.00 78.75 593 ILE A N 1
ATOM 4842 C CA . ILE A 1 593 ? 31.857 -30.153 -7.113 1.00 78.75 593 ILE A CA 1
ATOM 4843 C C . ILE A 1 593 ? 31.867 -31.691 -7.110 1.00 78.75 593 ILE A C 1
ATOM 4845 O O . ILE A 1 593 ? 31.083 -32.309 -6.391 1.00 78.75 593 ILE A O 1
ATOM 4849 N N . PHE A 1 594 ? 32.798 -32.318 -7.833 1.00 77.00 594 PHE A N 1
ATOM 4850 C CA . PHE A 1 594 ? 32.969 -33.774 -7.844 1.00 77.00 594 PHE A CA 1
ATOM 4851 C C . PHE A 1 594 ? 33.370 -34.335 -6.466 1.00 77.00 594 PHE A C 1
ATOM 4853 O O . PHE A 1 594 ? 32.857 -35.370 -6.036 1.00 77.00 594 PHE A O 1
ATOM 4860 N N . SER A 1 595 ? 34.225 -33.624 -5.724 1.00 72.25 595 SER A N 1
ATOM 4861 C CA . SER A 1 595 ? 34.602 -33.991 -4.351 1.00 72.25 595 SER A CA 1
ATOM 4862 C C . SER A 1 595 ? 33.415 -33.884 -3.386 1.00 72.25 595 SER A C 1
ATOM 4864 O O . SER A 1 595 ? 33.211 -34.768 -2.560 1.00 72.25 595 SER A O 1
ATOM 4866 N N . ILE A 1 596 ? 32.572 -32.853 -3.519 1.00 74.81 596 ILE A N 1
ATOM 4867 C CA . ILE A 1 596 ? 31.326 -32.731 -2.745 1.00 74.81 596 ILE A CA 1
ATOM 4868 C C . ILE A 1 596 ? 30.387 -33.903 -3.059 1.00 74.81 596 ILE A C 1
ATOM 4870 O O . ILE A 1 596 ? 29.858 -34.524 -2.140 1.00 74.81 596 ILE A O 1
ATOM 4874 N N . PHE A 1 597 ? 30.207 -34.237 -4.340 1.00 77.00 597 PHE A N 1
ATOM 4875 C CA . PHE A 1 597 ? 29.291 -35.295 -4.774 1.00 77.00 597 PHE A CA 1
ATOM 4876 C C . PHE A 1 597 ? 29.747 -36.690 -4.314 1.00 77.00 597 PHE A C 1
ATOM 4878 O O . PHE A 1 597 ? 28.946 -37.472 -3.805 1.00 77.00 597 PHE A O 1
ATOM 4885 N N . THR A 1 598 ? 31.047 -36.988 -4.409 1.00 74.19 598 THR A N 1
ATOM 4886 C CA . THR A 1 598 ? 31.621 -38.253 -3.915 1.00 74.19 598 THR A CA 1
ATOM 4887 C C . THR A 1 598 ? 31.582 -38.358 -2.387 1.00 74.19 598 THR A C 1
ATOM 4889 O O . THR A 1 598 ? 31.268 -39.431 -1.874 1.00 74.19 598 THR A O 1
ATOM 4892 N N . ILE A 1 599 ? 31.778 -37.259 -1.646 1.00 76.25 599 ILE A N 1
ATOM 4893 C CA . ILE A 1 599 ? 31.541 -37.218 -0.191 1.00 76.25 599 ILE A CA 1
ATOM 4894 C C . ILE A 1 599 ? 30.060 -37.472 0.133 1.00 76.25 599 ILE A C 1
ATOM 4896 O O . ILE A 1 599 ? 29.762 -38.235 1.051 1.00 76.25 599 ILE A O 1
ATOM 4900 N N . PHE A 1 600 ? 29.121 -36.899 -0.626 1.00 73.19 600 PHE A N 1
ATOM 4901 C CA . PHE A 1 600 ? 27.684 -37.122 -0.422 1.00 73.19 600 PHE A CA 1
ATOM 4902 C C . PHE A 1 600 ? 27.284 -38.588 -0.659 1.00 73.19 600 PHE A C 1
ATOM 4904 O O . PHE A 1 600 ? 26.527 -39.152 0.132 1.00 73.19 600 PHE A O 1
ATOM 4911 N N . LEU A 1 601 ? 27.841 -39.222 -1.698 1.00 72.31 601 LEU A N 1
ATOM 4912 C CA . LEU A 1 601 ? 27.687 -40.655 -1.971 1.00 72.31 601 LEU A CA 1
ATOM 4913 C C . LEU A 1 601 ? 28.314 -41.527 -0.871 1.00 72.31 601 LEU A C 1
ATOM 4915 O O . LEU A 1 601 ? 27.707 -42.504 -0.444 1.00 72.31 601 LEU A O 1
ATOM 4919 N N . LEU A 1 602 ? 29.490 -41.163 -0.349 1.00 69.25 602 LEU A N 1
ATOM 4920 C CA . LEU A 1 602 ? 30.119 -41.860 0.780 1.00 69.25 602 LEU A CA 1
ATOM 4921 C C . LEU A 1 602 ? 29.296 -41.747 2.071 1.00 69.25 602 LEU A C 1
ATOM 4923 O O . LEU A 1 602 ? 29.171 -42.730 2.801 1.00 69.25 602 LEU A O 1
ATOM 4927 N N . ILE A 1 603 ? 28.699 -40.587 2.352 1.00 70.38 603 ILE A N 1
ATOM 4928 C CA . ILE A 1 603 ? 27.843 -40.377 3.530 1.00 70.38 603 ILE A CA 1
ATOM 4929 C C . ILE A 1 603 ? 26.523 -41.149 3.400 1.00 70.38 603 ILE A C 1
ATOM 4931 O O . ILE A 1 603 ? 26.095 -41.787 4.364 1.00 70.38 603 ILE A O 1
ATOM 4935 N N . THR A 1 604 ? 25.880 -41.161 2.228 1.00 64.56 604 THR A N 1
ATOM 4936 C CA . THR A 1 604 ? 24.665 -41.970 2.025 1.00 64.56 604 THR A CA 1
ATOM 4937 C C . THR A 1 604 ? 24.969 -43.468 2.047 1.00 64.56 604 THR A C 1
ATOM 4939 O O . THR A 1 604 ? 24.262 -44.203 2.733 1.00 64.56 604 THR A O 1
ATOM 4942 N N . TYR A 1 605 ? 26.062 -43.922 1.425 1.00 65.12 605 TYR A N 1
ATOM 4943 C CA . TYR A 1 605 ? 26.507 -45.321 1.463 1.00 65.12 605 TYR A CA 1
ATOM 4944 C C . TYR A 1 605 ? 26.859 -45.801 2.882 1.00 65.12 605 TYR A C 1
ATOM 4946 O O . TYR A 1 605 ? 26.431 -46.876 3.304 1.00 65.12 605 TYR A O 1
ATOM 4954 N N . THR A 1 606 ? 27.594 -45.002 3.663 1.00 60.22 606 THR A N 1
ATOM 4955 C CA . THR A 1 606 ? 27.944 -45.365 5.050 1.00 60.22 606 THR A CA 1
ATOM 4956 C C . THR A 1 606 ? 26.741 -45.329 5.992 1.00 60.22 606 THR A C 1
ATOM 4958 O O . THR A 1 606 ? 26.644 -46.189 6.868 1.00 60.22 606 THR A O 1
ATOM 4961 N N . ASN A 1 607 ? 25.780 -44.420 5.793 1.00 55.03 607 ASN A N 1
ATOM 4962 C CA . ASN A 1 607 ? 24.519 -44.434 6.541 1.00 55.03 607 ASN A CA 1
ATOM 4963 C C . ASN A 1 607 ? 23.606 -45.606 6.139 1.00 55.03 607 ASN A C 1
ATOM 4965 O O . ASN A 1 607 ? 22.992 -46.217 7.013 1.00 55.03 607 ASN A O 1
ATOM 4969 N N . TYR A 1 608 ? 23.560 -45.977 4.855 1.00 56.72 608 TYR A N 1
ATOM 4970 C CA . TYR A 1 608 ? 22.836 -47.157 4.368 1.00 56.72 608 TYR A CA 1
ATOM 4971 C C . TYR A 1 608 ? 23.400 -48.450 4.982 1.00 56.72 608 TYR A C 1
ATOM 4973 O O . TYR A 1 608 ? 22.658 -49.231 5.580 1.00 56.72 608 TYR A O 1
ATOM 4981 N N . ASN A 1 609 ? 24.729 -48.613 4.963 1.00 52.25 609 ASN A N 1
ATOM 4982 C CA . ASN A 1 609 ? 25.407 -49.734 5.619 1.00 52.25 609 ASN A CA 1
ATOM 4983 C C . ASN A 1 609 ? 25.254 -49.726 7.150 1.00 52.25 609 ASN A C 1
ATOM 4985 O O . ASN A 1 609 ? 25.096 -50.793 7.738 1.00 52.25 609 ASN A O 1
ATOM 4989 N N . LYS A 1 610 ? 25.233 -48.561 7.817 1.00 51.19 610 LYS A N 1
ATOM 4990 C CA . LYS A 1 610 ? 24.909 -48.491 9.257 1.00 51.19 610 LYS A CA 1
ATOM 4991 C C . LYS A 1 610 ? 23.479 -48.939 9.560 1.00 51.19 610 LYS A C 1
ATOM 4993 O O . LYS A 1 610 ? 23.262 -49.573 10.589 1.00 51.19 610 LYS A O 1
ATOM 4998 N N . LYS A 1 611 ? 22.514 -48.625 8.689 1.00 48.34 611 LYS A N 1
ATOM 4999 C CA . LYS A 1 611 ? 21.110 -49.002 8.887 1.00 48.34 611 LYS A CA 1
ATOM 5000 C C . LYS A 1 611 ? 20.918 -50.519 8.755 1.00 48.34 611 LYS A C 1
ATOM 5002 O O . LYS A 1 611 ? 20.494 -51.157 9.713 1.00 48.34 611 LYS A O 1
ATOM 5007 N N . HIS A 1 612 ? 21.330 -51.106 7.630 1.00 48.91 612 HIS A N 1
ATOM 5008 C CA . HIS A 1 612 ? 21.154 -52.544 7.384 1.00 48.91 612 HIS A CA 1
ATOM 5009 C C . HIS A 1 612 ? 22.155 -53.440 8.139 1.00 48.91 612 HIS A C 1
ATOM 5011 O O . HIS A 1 612 ? 21.829 -54.577 8.485 1.00 48.91 612 HIS A O 1
ATOM 5017 N N . GLY A 1 613 ? 23.352 -52.940 8.467 1.00 48.03 613 GLY A N 1
ATOM 5018 C CA . GLY A 1 613 ? 24.324 -53.666 9.292 1.00 48.03 613 GLY A CA 1
ATOM 5019 C C . GLY A 1 613 ? 23.839 -53.909 10.726 1.00 48.03 613 GLY A C 1
ATOM 5020 O O . GLY A 1 613 ? 24.115 -54.965 11.299 1.00 48.03 613 GLY A O 1
ATOM 5021 N N . ASN A 1 614 ? 23.063 -52.974 11.286 1.00 45.88 614 ASN A N 1
ATOM 5022 C CA . ASN A 1 614 ? 22.458 -53.130 12.609 1.00 45.88 614 ASN A CA 1
ATOM 5023 C C . ASN A 1 614 ? 21.265 -54.101 12.590 1.00 45.88 614 ASN A C 1
ATOM 5025 O O . ASN A 1 614 ? 21.202 -54.978 13.451 1.00 45.88 614 ASN A O 1
ATOM 5029 N N . GLU A 1 615 ? 20.384 -54.029 11.583 1.00 44.38 615 GLU A N 1
ATOM 5030 C CA . GLU A 1 615 ? 19.278 -54.991 11.411 1.00 44.38 615 GLU A CA 1
ATOM 5031 C C . GLU A 1 615 ? 19.796 -56.440 11.354 1.00 44.38 615 GLU A C 1
ATOM 5033 O O . GLU A 1 615 ? 19.294 -57.319 12.059 1.00 44.38 615 GLU A O 1
ATOM 5038 N N . PHE A 1 616 ? 20.872 -56.693 10.598 1.00 43.38 616 PHE A N 1
ATOM 5039 C CA . PHE A 1 616 ? 21.490 -58.023 10.524 1.00 43.38 616 PHE A CA 1
ATOM 5040 C C . PHE A 1 616 ? 22.076 -58.518 11.858 1.00 43.38 616 PHE A C 1
ATOM 5042 O O . PHE A 1 616 ? 22.139 -59.731 12.080 1.00 43.38 616 PHE A O 1
ATOM 5049 N N . LEU A 1 617 ? 22.495 -57.618 12.756 1.00 47.03 617 LEU A N 1
ATOM 5050 C CA . LEU A 1 617 ? 23.003 -57.964 14.089 1.00 47.03 617 LEU A CA 1
ATOM 5051 C C . LEU A 1 617 ? 21.876 -58.226 15.098 1.00 47.03 617 LEU A C 1
ATOM 5053 O O . LEU A 1 617 ? 21.974 -59.182 15.876 1.00 47.03 617 LEU A O 1
ATOM 5057 N N . GLU A 1 618 ? 20.795 -57.441 15.069 1.00 43.47 618 GLU A N 1
ATOM 5058 C CA . GLU A 1 618 ? 19.621 -57.676 15.919 1.00 43.47 618 GLU A CA 1
ATOM 5059 C C . GLU A 1 618 ? 18.903 -58.976 15.553 1.00 43.47 618 GLU A C 1
ATOM 5061 O O . GLU A 1 618 ? 18.637 -59.792 16.441 1.00 43.47 618 GLU A O 1
ATOM 5066 N N . VAL A 1 619 ? 18.695 -59.245 14.258 1.00 44.59 619 VAL A N 1
ATOM 5067 C CA . VAL A 1 619 ? 18.127 -60.520 13.789 1.00 44.59 619 VAL A CA 1
ATOM 5068 C C . VAL A 1 619 ? 18.977 -61.697 14.283 1.00 44.59 619 VAL A C 1
ATOM 5070 O O . VAL A 1 619 ? 18.441 -62.617 14.902 1.00 44.59 619 VAL A O 1
ATOM 5073 N N . LYS A 1 620 ? 20.313 -61.645 14.135 1.00 46.03 620 LYS A N 1
ATOM 5074 C CA . LYS A 1 620 ? 21.213 -62.715 14.618 1.00 46.03 620 LYS A CA 1
ATOM 5075 C C . LYS A 1 620 ? 21.149 -62.933 16.134 1.00 46.03 620 LYS A C 1
ATOM 5077 O O . LYS A 1 620 ? 21.283 -64.075 16.580 1.00 46.03 620 LYS A O 1
ATOM 5082 N N . ARG A 1 621 ? 20.942 -61.879 16.937 1.00 47.97 621 ARG A N 1
ATOM 5083 C CA . ARG A 1 621 ? 20.701 -62.011 18.387 1.00 47.97 621 ARG A CA 1
ATOM 5084 C C . ARG A 1 621 ? 19.338 -62.645 18.669 1.00 47.97 621 ARG A C 1
ATOM 5086 O O . ARG A 1 621 ? 19.281 -63.612 19.429 1.00 47.97 621 ARG A O 1
ATOM 5093 N N . SER A 1 622 ? 18.277 -62.166 18.021 1.00 51.50 622 SER A N 1
ATOM 5094 C CA . SER A 1 622 ? 16.908 -62.659 18.207 1.00 51.50 622 SER A CA 1
ATOM 5095 C C . SER A 1 622 ? 16.779 -64.154 17.880 1.00 51.50 622 SER A C 1
ATOM 5097 O O . SER A 1 622 ? 16.358 -64.940 18.732 1.00 51.50 622 SER A O 1
ATOM 5099 N N . THR A 1 623 ? 17.270 -64.604 16.716 1.00 49.41 623 THR A N 1
ATOM 5100 C CA . THR A 1 623 ? 17.228 -66.031 16.336 1.00 49.41 623 THR A CA 1
ATOM 5101 C C . THR A 1 623 ? 18.015 -66.916 17.310 1.00 49.41 623 THR A C 1
ATOM 5103 O O . THR A 1 623 ? 17.620 -68.052 17.580 1.00 49.41 623 THR A O 1
ATOM 5106 N N . ARG A 1 624 ? 19.119 -66.414 17.886 1.00 50.88 624 ARG A N 1
ATOM 5107 C CA . ARG A 1 624 ? 19.909 -67.160 18.881 1.00 50.88 624 ARG A CA 1
ATOM 5108 C C . ARG A 1 624 ? 19.160 -67.308 20.210 1.00 50.88 624 ARG A C 1
ATOM 5110 O O . ARG A 1 624 ? 19.228 -68.377 20.808 1.00 50.88 624 ARG A O 1
ATOM 5117 N N . ILE A 1 625 ? 18.404 -66.291 20.629 1.00 54.22 625 ILE A N 1
ATOM 5118 C CA . ILE A 1 625 ? 17.553 -66.332 21.830 1.00 54.22 625 ILE A CA 1
ATOM 5119 C C . ILE A 1 625 ? 16.345 -67.262 21.611 1.00 54.22 625 ILE A C 1
ATOM 5121 O O . ILE A 1 625 ? 16.099 -68.141 22.439 1.00 54.22 625 ILE A O 1
ATOM 5125 N N . MET A 1 626 ? 15.653 -67.177 20.466 1.00 48.28 626 MET A N 1
ATOM 5126 C CA . MET A 1 626 ? 14.541 -68.088 20.136 1.00 48.28 626 MET A CA 1
ATOM 5127 C C . MET A 1 626 ? 14.981 -69.562 20.044 1.00 48.28 626 MET A C 1
ATOM 5129 O O . MET A 1 626 ? 14.238 -70.456 20.454 1.00 48.28 626 MET A O 1
ATOM 5133 N N . ASN A 1 627 ? 16.204 -69.842 19.583 1.00 49.00 627 ASN A N 1
ATOM 5134 C CA . ASN A 1 627 ? 16.770 -71.199 19.568 1.00 49.00 627 ASN A CA 1
ATOM 5135 C C . ASN A 1 627 ? 17.178 -71.730 20.957 1.00 49.00 627 ASN A C 1
ATOM 5137 O O . ASN A 1 627 ? 17.334 -72.941 21.122 1.00 49.00 627 ASN A O 1
ATOM 5141 N N . ILE A 1 628 ? 17.327 -70.863 21.962 1.00 55.44 628 ILE A N 1
ATOM 5142 C CA . ILE A 1 628 ? 17.528 -71.266 23.363 1.00 55.44 628 ILE A CA 1
ATOM 5143 C C . ILE A 1 628 ? 16.165 -71.506 24.034 1.00 55.44 628 ILE A C 1
ATOM 5145 O O . ILE A 1 628 ? 15.958 -72.558 24.639 1.00 55.44 628 ILE A O 1
ATOM 5149 N N . ALA A 1 629 ? 15.200 -70.599 23.844 1.00 47.94 629 ALA A N 1
ATOM 5150 C CA . ALA A 1 629 ? 13.845 -70.727 24.389 1.00 47.94 629 ALA A CA 1
ATOM 5151 C C . ALA A 1 629 ? 13.071 -71.940 23.828 1.00 47.94 629 ALA A C 1
ATOM 5153 O O . ALA A 1 629 ? 12.431 -72.683 24.571 1.00 47.94 629 ALA A O 1
ATOM 5154 N N . SER A 1 630 ? 13.171 -72.210 22.522 1.00 48.59 630 SER A N 1
ATOM 5155 C CA . SER A 1 630 ? 12.514 -73.376 21.908 1.00 48.59 630 SER A CA 1
ATOM 5156 C C . SER A 1 630 ? 13.130 -74.717 22.337 1.00 48.59 630 SER A C 1
ATOM 5158 O O . SER A 1 630 ? 12.430 -75.733 22.358 1.00 48.59 630 SER A O 1
ATOM 5160 N N . LYS A 1 631 ? 14.408 -74.732 22.749 1.00 49.53 631 LYS A N 1
ATOM 5161 C CA . LYS A 1 631 ? 15.047 -75.906 23.365 1.00 49.53 631 LYS A CA 1
ATOM 5162 C C . LYS A 1 631 ? 14.602 -76.126 24.813 1.00 49.53 631 LYS A C 1
ATOM 5164 O O . LYS A 1 631 ? 14.393 -77.278 25.185 1.00 49.53 631 LYS A O 1
ATOM 5169 N N . SER A 1 632 ? 14.401 -75.074 25.612 1.00 45.25 632 SER A N 1
ATOM 5170 C CA . SER A 1 632 ? 13.917 -75.231 26.994 1.00 45.25 632 SER A CA 1
ATOM 5171 C C . SER A 1 632 ? 12.431 -75.606 27.073 1.00 45.25 632 SER A C 1
ATOM 5173 O O . SER A 1 632 ? 12.051 -76.377 27.950 1.00 45.25 632 SER A O 1
ATOM 5175 N N . MET A 1 633 ? 11.592 -75.154 26.133 1.00 42.97 633 MET A N 1
ATOM 5176 C CA . MET A 1 633 ? 10.167 -75.523 26.104 1.00 42.97 633 MET A CA 1
ATOM 5177 C C . MET A 1 633 ? 9.889 -76.967 25.650 1.00 42.97 633 MET A C 1
ATOM 5179 O O . MET A 1 633 ? 8.861 -77.530 26.024 1.00 42.97 633 MET A O 1
ATOM 5183 N N . LYS A 1 634 ? 10.787 -77.611 24.889 1.00 44.25 634 LYS A N 1
ATOM 5184 C CA . LYS A 1 634 ? 10.576 -78.990 24.399 1.00 44.25 634 LYS A CA 1
ATOM 5185 C C . LYS A 1 634 ? 10.815 -80.101 25.436 1.00 44.25 634 LYS A C 1
ATOM 5187 O O . LYS A 1 634 ? 10.535 -81.255 25.129 1.00 44.25 634 LYS A O 1
ATOM 5192 N N . SER A 1 635 ? 11.286 -79.795 26.648 1.00 41.25 635 SER A N 1
ATOM 5193 C CA . SER A 1 635 ? 11.639 -80.805 27.666 1.00 41.25 635 SER A CA 1
ATOM 5194 C C . SER A 1 635 ? 10.554 -81.103 28.716 1.00 41.25 635 SER A C 1
ATOM 5196 O O . SER A 1 635 ? 10.757 -81.977 29.557 1.00 41.25 635 SER A O 1
ATOM 5198 N N . LYS A 1 636 ? 9.392 -80.428 28.689 1.00 42.25 636 LYS A N 1
ATOM 5199 C CA . LYS A 1 636 ? 8.309 -80.625 29.676 1.00 42.25 636 LYS A CA 1
ATOM 5200 C C . LYS A 1 636 ? 6.964 -81.035 29.057 1.00 42.25 636 LYS A C 1
ATOM 5202 O O . LYS A 1 636 ? 6.042 -80.229 28.983 1.00 42.25 636 LYS A O 1
ATOM 5207 N N . LYS A 1 637 ? 6.812 -82.327 28.728 1.00 36.09 637 LYS A N 1
ATOM 5208 C CA . LYS A 1 637 ? 5.503 -83.017 28.720 1.00 36.09 637 LYS A CA 1
ATOM 5209 C C . LYS A 1 637 ? 5.613 -84.486 29.171 1.00 36.09 637 LYS A C 1
ATOM 5211 O O . LYS A 1 637 ? 6.247 -85.307 28.520 1.00 36.09 637 LYS A O 1
ATOM 5216 N N . PHE A 1 638 ? 4.962 -84.781 30.295 1.00 33.59 638 PHE A N 1
ATOM 5217 C CA . PHE A 1 638 ? 4.573 -86.115 30.790 1.00 33.59 638 PHE A CA 1
ATOM 5218 C C . PHE A 1 638 ? 3.460 -86.723 29.890 1.00 33.59 638 PHE A C 1
ATOM 5220 O O . PHE A 1 638 ? 2.838 -85.968 29.148 1.00 33.59 638 PHE A O 1
ATOM 5227 N N . SER A 1 639 ? 3.025 -87.995 29.969 1.00 33.00 639 SER A N 1
ATOM 5228 C CA . SER A 1 639 ? 3.590 -89.304 30.403 1.00 33.00 639 SER A CA 1
ATOM 5229 C C . SER A 1 639 ? 2.510 -90.410 30.194 1.00 33.00 639 SER A C 1
ATOM 5231 O O . SER A 1 639 ? 1.362 -90.043 29.966 1.00 33.00 639 SER A O 1
ATOM 5233 N N . ARG A 1 640 ? 2.831 -91.712 30.397 1.00 32.19 640 ARG A N 1
ATOM 5234 C CA . ARG A 1 640 ? 1.906 -92.898 30.482 1.00 32.19 640 ARG A CA 1
ATOM 5235 C C . ARG A 1 640 ? 1.220 -93.317 29.146 1.00 32.19 640 ARG A C 1
ATOM 5237 O O . ARG A 1 640 ? 0.573 -92.501 28.518 1.00 32.19 640 ARG A O 1
ATOM 5244 N N . SER A 1 641 ? 1.435 -94.523 28.579 1.00 32.03 641 SER A N 1
ATOM 5245 C CA . SER A 1 641 ? 0.941 -95.905 28.905 1.00 32.03 641 SER A CA 1
ATOM 5246 C C . SER A 1 641 ? -0.308 -96.311 28.067 1.00 32.03 641 SER A C 1
ATOM 5248 O O . SER A 1 641 ? -1.029 -95.408 27.678 1.00 32.03 641 SER A O 1
ATOM 5250 N N . ARG A 1 642 ? -0.681 -97.580 27.775 1.00 31.66 642 ARG A N 1
ATOM 5251 C CA . ARG A 1 642 ? -0.375 -98.899 28.395 1.00 31.66 642 ARG A CA 1
ATOM 5252 C C . ARG A 1 642 ? -0.720 -100.097 27.445 1.00 31.66 642 ARG A C 1
ATOM 5254 O O . ARG A 1 642 ? -1.681 -100.011 26.703 1.00 31.66 642 ARG A O 1
ATOM 5261 N N . LYS A 1 643 ? 0.026 -101.215 27.556 1.00 32.47 643 LYS A N 1
ATOM 5262 C CA . LYS A 1 643 ? -0.265 -102.661 27.255 1.00 32.47 643 LYS A CA 1
ATOM 5263 C C . LYS A 1 643 ? -1.297 -103.148 26.177 1.00 32.47 643 LYS A C 1
ATOM 5265 O O . LYS A 1 643 ? -2.493 -103.018 26.376 1.00 32.47 643 LYS A O 1
ATOM 5270 N N . ARG A 1 644 ? -0.780 -104.003 25.263 1.00 30.53 644 ARG A N 1
ATOM 5271 C CA . ARG A 1 644 ? -1.225 -105.371 24.816 1.00 30.53 644 ARG A CA 1
ATOM 5272 C C . ARG A 1 644 ? -2.641 -105.675 24.238 1.00 30.53 644 ARG A C 1
ATOM 5274 O O . ARG A 1 644 ? -3.581 -105.820 25.002 1.00 30.53 644 ARG A O 1
ATOM 5281 N N . SER A 1 645 ? -2.629 -106.095 22.957 1.00 28.98 645 SER A N 1
ATOM 5282 C CA . SER A 1 645 ? -2.979 -107.448 22.414 1.00 28.98 645 SER A CA 1
ATOM 5283 C C . SER A 1 645 ? -4.431 -108.015 22.441 1.00 28.98 645 SER A C 1
ATOM 5285 O O . SER A 1 645 ? -5.257 -107.534 23.206 1.00 28.98 645 SER A O 1
ATOM 5287 N N . PRO A 1 646 ? -4.768 -109.000 21.560 1.00 56.69 646 PRO A N 1
ATOM 5288 C CA . PRO A 1 646 ? -6.087 -109.049 20.897 1.00 56.69 646 PRO A CA 1
ATOM 5289 C C . PRO A 1 646 ? -6.904 -110.353 21.087 1.00 56.69 646 PRO A C 1
ATOM 5291 O O . PRO A 1 646 ? -6.446 -111.296 21.728 1.00 56.69 646 PRO A O 1
ATOM 5294 N N . SER A 1 647 ? -8.074 -110.432 20.432 1.00 28.33 647 SER A N 1
ATOM 5295 C CA . SER A 1 647 ? -8.769 -111.684 20.063 1.00 28.33 647 SER A CA 1
ATOM 5296 C C . SER A 1 647 ? -9.651 -111.490 18.808 1.00 28.33 647 SER A C 1
ATOM 5298 O O . SER A 1 647 ? -9.837 -110.356 18.363 1.00 28.33 647 SER A O 1
ATOM 5300 N N . THR A 1 648 ? -10.163 -112.578 18.217 1.00 33.59 648 THR A N 1
ATOM 5301 C CA . THR A 1 648 ? -10.721 -112.633 16.848 1.00 33.59 648 THR A CA 1
ATOM 5302 C C . THR A 1 648 ? -12.233 -112.926 16.767 1.00 33.59 648 THR A C 1
ATOM 5304 O O . THR A 1 648 ? -12.769 -113.745 17.502 1.00 33.59 648 THR A O 1
ATOM 5307 N N . THR A 1 649 ? -12.877 -112.279 15.790 1.00 31.22 649 THR A N 1
ATOM 5308 C CA . THR A 1 649 ? -14.091 -112.609 15.002 1.00 31.22 649 THR A CA 1
ATOM 5309 C C . THR A 1 649 ? -14.912 -113.884 15.305 1.00 31.22 649 THR A C 1
ATOM 5311 O O . THR A 1 649 ? -14.373 -114.980 15.163 1.00 31.22 649 THR A O 1
ATOM 5314 N N . LYS A 1 650 ? -16.257 -113.754 15.439 1.00 35.28 650 LYS A N 1
ATOM 5315 C CA . LYS A 1 650 ? -17.272 -114.360 14.516 1.00 35.28 650 LYS A CA 1
ATOM 5316 C C . LYS A 1 650 ? -18.767 -114.097 14.859 1.00 35.28 650 LYS A C 1
ATOM 5318 O O . LYS A 1 650 ? -19.197 -114.488 15.932 1.00 35.28 650 LYS A O 1
ATOM 5323 N N . ILE A 1 651 ? -19.531 -113.648 13.836 1.00 35.62 651 ILE A N 1
ATOM 5324 C CA . ILE A 1 651 ? -20.945 -114.008 13.484 1.00 35.62 651 ILE A CA 1
ATOM 5325 C C . ILE A 1 651 ? -22.044 -113.494 14.469 1.00 35.62 651 ILE A C 1
ATOM 5327 O O . ILE A 1 651 ? -21.839 -113.489 15.672 1.00 35.62 651 ILE A O 1
ATOM 5331 N N . ILE A 1 652 ? -23.166 -112.880 14.039 1.00 31.36 652 ILE A N 1
ATOM 5332 C CA . ILE A 1 652 ? -24.391 -113.442 13.396 1.00 31.36 652 ILE A CA 1
ATOM 5333 C C . ILE A 1 652 ? -24.984 -112.512 12.290 1.00 31.36 652 ILE A C 1
ATOM 5335 O O . ILE A 1 652 ? -24.599 -111.356 12.155 1.00 31.36 652 ILE A O 1
ATOM 5339 N N . VAL A 1 653 ? -25.874 -113.076 11.458 1.00 36.81 653 VAL A N 1
ATOM 5340 C CA . VAL A 1 653 ? -26.517 -112.570 10.212 1.00 36.81 653 VAL A CA 1
ATOM 5341 C C . VAL A 1 653 ? -27.852 -111.826 10.535 1.00 36.81 653 VAL A C 1
ATOM 5343 O O . VAL A 1 653 ? -28.377 -112.018 11.629 1.00 36.81 653 VAL A O 1
ATOM 5346 N N . THR A 1 654 ? -28.463 -110.956 9.699 1.00 33.34 654 THR A N 1
ATOM 5347 C CA . THR A 1 654 ? -29.573 -111.321 8.760 1.00 33.34 654 THR A CA 1
ATOM 5348 C C . THR A 1 654 ? -30.186 -110.119 7.993 1.00 33.34 654 THR A C 1
ATOM 5350 O O . THR A 1 654 ? -30.508 -109.108 8.604 1.00 33.34 654 THR A O 1
ATOM 5353 N N . ILE A 1 655 ? -30.323 -110.286 6.658 1.00 38.78 655 ILE A N 1
ATOM 5354 C CA . ILE A 1 655 ? -31.406 -109.924 5.683 1.00 38.78 655 ILE A CA 1
ATOM 5355 C C . ILE A 1 655 ? -32.559 -109.025 6.229 1.00 38.78 655 ILE A C 1
ATOM 5357 O O . ILE A 1 655 ? -33.058 -109.314 7.308 1.00 38.78 655 ILE A O 1
ATOM 5361 N N . GLN A 1 656 ? -33.119 -107.984 5.575 1.00 34.50 656 GLN A N 1
ATOM 5362 C CA . GLN A 1 656 ? -33.254 -107.522 4.156 1.00 34.50 656 GLN A CA 1
ATOM 5363 C C . GLN A 1 656 ? -33.134 -105.956 4.096 1.00 34.50 656 GLN A C 1
ATOM 5365 O O . GLN A 1 656 ? -32.754 -105.384 5.110 1.00 34.50 656 GLN A O 1
ATOM 5370 N N . SER A 1 657 ? -33.412 -105.126 3.065 1.00 35.84 657 SER A N 1
ATOM 5371 C CA . SER A 1 657 ? -33.919 -105.165 1.659 1.00 35.84 657 SER A CA 1
ATOM 5372 C C . SER A 1 657 ? -33.425 -103.887 0.910 1.00 35.84 657 SER A C 1
ATOM 5374 O O . SER A 1 657 ? -32.746 -103.082 1.545 1.00 35.84 657 SER A O 1
ATOM 5376 N N . LYS A 1 658 ? -33.685 -103.601 -0.381 1.00 37.62 658 LYS A N 1
ATOM 5377 C CA . LYS A 1 658 ? -34.471 -104.244 -1.460 1.00 37.62 658 LYS A CA 1
ATOM 5378 C C . LYS A 1 658 ? -33.720 -104.091 -2.789 1.00 37.62 658 LYS A C 1
ATOM 5380 O O . LYS A 1 658 ? -33.148 -102.998 -2.983 1.00 37.62 658 LYS A O 1
#

Nearest PDB structures (foldseek):
  3s25-assembly1_A  TM=2.909E-01  e=1.233E-02  Agathobacter rectalis ATCC 33656
  5jpu-assembly1_B  TM=7.693E-01  e=3.394E+00  Rhodococcus erythropolis
  7vwd-assembly1_D  TM=6.986E-01  e=3.217E+00  Rhodococcus erythropolis
  5k6x-assembly1_B  TM=2.161E-01  e=2.903E-02  Mus musculus
  4hvn-assembly1_B  TM=6.823E-01  e=3.394E+00  Catenulispora acidiphila DSM 44928

Sequence (658 aa):
MFTHLLIWIFQFCLFIPKAYSFRTPKHDIAFYYKTHASVFLTNPDNHATSYGIYVAGKTIKMNIPKSVVNVSDILDWKVVNLIEDRLMFVHKNKPYILIYQQRIKKMNYSGELSDSIIAFGDNEALHVPTIFNPNLTKPVYKWNYIELLYFDDKNEKISVLRSLPWLKDDDWKFIKEWKMMDYIHFDNKLYLLIKRSISDEKNSNVTQEISIIQFCLDKGSELISSAVEVHFTRPEFITNQIIDLIFVFIFGPHETEYDRYQLHTTQLRPSNNTKIYDIYFLRDIVSLFAETAIECSSASDKSTLLRHYLRSEVGECKKTSHKSCSTMENIVPSRNVSDILTGRYVFYSLFDSRATLVQKIQFVTLPYPHLKRNILLHTNPIIYSAICEYHPAPAQCLNLGTINSHLLIISAQVNFYINKHPIGFFYVEKETNENLFIPIEVCSNLKTCTQCIIYGFYSDCIWSNSICVHDNQPKNKAVITVNNCFKVIAISPLVFNSSLPTRLTIQLDKPLIKDDQEQLVIQAGDNHCTDITTNEVFINCSLHLTKSGHFKIDVSLRSDRYADTVVISAVSTKKIYIVVSKSRYTISILFVIFSIFTIFLLITYTNYNKKHGNEFLEVKRSTRIMNIASKSMKSKKFSRSRKRSPSTTKIIVTIQSK

Foldseek 3Di:
DVVVVVVVVVVVVVVVPVQAQFDQFFAFLQARWHDQWQWFDQDQVDVQQWIWGDFRQDIDIARADVVADHPLQRRQWAWAEDPRQWTWTDGPFFTWTQHHSHYIDTAAEPDTADSDWHHNYPQKIKGQDWDAAQVLDQDPDFDFRIFIWGQDSVNSYIDTLDTRGAPDSSLSNFWNTWDFQEWTDDRQKIKTWIWTWTAAPVPRAIFTKIKIWMFGNNRHSCRLQLIAMEMEGDPVVSQWAWQHKYWAAAADDDPDQQQRTKIWTWTARVVPRFIFIKIKTDRDPPVVRLVLQVCLLCFHPQKAFPSCVSHVHGHTRDNHDRDRNGHPDNTYIYHYCHVVIDMDRDPDVLCPVCVSFFNYKDWGARHPPLSWIWIWRAGFVRQQIWIWTDDPPNTDIDRNVVDDDPCSVDARDKDWGAHSALGFIKIARRPVRDIDTDGDDGFQSQQALQSQAFNVVRNQWAQDPNGIDHDPDDDDNCVSQEPHRKAFPDKPDQEAEPPDDQKIKTFIPWFDDDDPQKDWWKDFVVWTWAPWDGDTRMIMTGTRQDDFDWGWIKTWIHGPNHSPTDIHIYTDPGTHTYYYDPDPCVVVVVVVVVVVVVVVVVVVVVVVCVVVVVVVVVVVVVVVVVVVVVVVVVPDDDDDDDDDDDDDDDDDDDDDDD